Protein AF-A0A6L6EMX9-F1 (afdb_monomer_lite)

Structure (mmCIF, N/CA/C/O backbone):
data_AF-A0A6L6EMX9-F1
#
_entry.id   AF-A0A6L6EMX9-F1
#
loop_
_atom_site.group_PDB
_atom_site.id
_atom_site.type_symbol
_atom_site.label_atom_id
_atom_site.label_alt_id
_atom_site.label_comp_id
_atom_site.label_asym_id
_atom_site.label_entity_id
_atom_site.label_seq_id
_atom_site.pdbx_PDB_ins_code
_atom_site.Cartn_x
_atom_site.Cartn_y
_atom_site.Cartn_z
_atom_site.occupancy
_atom_site.B_iso_or_equiv
_atom_site.auth_seq_id
_atom_site.auth_comp_id
_atom_site.auth_asym_id
_atom_site.auth_atom_id
_atom_site.pdbx_PDB_model_num
ATOM 1 N N . MET A 1 1 ? -29.102 -36.262 6.097 1.00 38.12 1 MET A N 1
ATOM 2 C CA . MET A 1 1 ? -29.493 -35.016 6.788 1.00 38.12 1 MET A CA 1
ATOM 3 C C . MET A 1 1 ? -28.651 -34.923 8.047 1.00 38.12 1 MET A C 1
ATOM 5 O O . MET A 1 1 ? -28.888 -35.673 8.980 1.00 38.12 1 MET A O 1
ATOM 9 N N . SER A 1 2 ? -27.574 -34.136 8.006 1.00 41.91 2 SER A N 1
ATOM 10 C CA . SER A 1 2 ? -26.754 -33.835 9.182 1.00 41.91 2 SER A CA 1
ATOM 11 C C . SER A 1 2 ? -27.195 -32.459 9.655 1.00 41.91 2 SER A C 1
ATOM 13 O O . SER A 1 2 ? -26.778 -31.457 9.081 1.00 41.91 2 SER A O 1
ATOM 15 N N . ASP A 1 3 ? -28.078 -32.435 10.653 1.00 43.09 3 ASP A N 1
ATOM 16 C CA . ASP A 1 3 ? -28.340 -31.252 11.470 1.00 43.09 3 ASP A CA 1
ATOM 17 C C . ASP A 1 3 ? -27.068 -30.960 12.264 1.00 43.09 3 ASP A C 1
ATOM 19 O O . ASP A 1 3 ? -26.852 -31.460 13.369 1.00 43.09 3 ASP A O 1
ATOM 23 N N . ARG A 1 4 ? -26.160 -30.199 11.654 1.00 39.22 4 ARG A N 1
ATOM 24 C CA . ARG A 1 4 ? -25.187 -29.436 12.420 1.00 39.22 4 ARG A CA 1
ATOM 25 C C . ARG A 1 4 ? -25.905 -28.133 12.777 1.00 39.22 4 ARG A C 1
ATOM 27 O O . ARG A 1 4 ? -26.260 -27.411 11.845 1.00 39.22 4 ARG A O 1
ATOM 34 N N . PRO A 1 5 ? -26.170 -27.842 14.064 1.00 39.41 5 PRO A N 1
ATOM 35 C CA . PRO A 1 5 ? -26.738 -26.554 14.439 1.00 39.41 5 PRO A CA 1
ATOM 36 C C . PRO A 1 5 ? -25.858 -25.446 13.854 1.00 39.41 5 PRO A C 1
ATOM 38 O O . PRO A 1 5 ? -24.629 -25.583 13.827 1.00 39.41 5 PRO A O 1
ATOM 41 N N . ALA A 1 6 ? -26.485 -24.384 13.340 1.00 50.16 6 ALA A N 1
ATOM 42 C CA . ALA A 1 6 ? -25.760 -23.180 12.954 1.00 50.16 6 ALA A CA 1
ATOM 43 C C . ALA A 1 6 ? -24.857 -22.787 14.137 1.00 50.16 6 ALA A C 1
ATOM 45 O O . ALA A 1 6 ? -25.339 -22.819 15.273 1.00 50.16 6 ALA A O 1
ATOM 46 N N . PRO A 1 7 ? -23.555 -22.532 13.918 1.00 51.91 7 PRO A N 1
ATOM 47 C CA . PRO A 1 7 ? -22.649 -22.237 15.016 1.00 51.91 7 PRO A CA 1
ATOM 48 C C . PRO A 1 7 ? -23.213 -21.057 15.802 1.00 51.91 7 PRO A C 1
ATOM 50 O O . PRO A 1 7 ? -23.540 -20.028 15.213 1.00 51.91 7 PRO A O 1
ATOM 53 N N . ASP A 1 8 ? -23.358 -21.247 17.111 1.00 55.34 8 ASP A N 1
ATOM 54 C CA . ASP A 1 8 ? -23.740 -20.193 18.041 1.00 55.34 8 ASP A CA 1
ATOM 55 C C . ASP A 1 8 ? -22.762 -19.030 17.834 1.00 55.34 8 ASP A C 1
ATOM 57 O O . ASP A 1 8 ? -21.541 -19.204 17.944 1.00 55.34 8 ASP A O 1
ATOM 61 N N . VAL A 1 9 ? -23.275 -17.890 17.373 1.00 67.69 9 VAL A N 1
ATOM 62 C CA . VAL A 1 9 ? -22.445 -16.781 16.897 1.00 67.69 9 VAL A CA 1
ATOM 63 C C . VAL A 1 9 ? -21.907 -16.056 18.123 1.00 67.69 9 VAL A C 1
ATOM 65 O O . VAL A 1 9 ? -22.509 -15.110 18.620 1.00 67.69 9 VAL A O 1
ATOM 68 N N . ALA A 1 10 ? -20.787 -16.545 18.653 1.00 87.44 10 ALA A N 1
ATOM 69 C CA . ALA A 1 10 ? -20.162 -15.956 19.824 1.00 87.44 10 ALA A CA 1
ATOM 70 C C . ALA A 1 10 ? -19.762 -14.502 19.532 1.00 87.44 10 ALA A C 1
ATOM 72 O O . ALA A 1 10 ? -19.062 -14.218 18.558 1.00 87.44 10 ALA A O 1
ATOM 73 N N . MET A 1 11 ? -20.195 -13.583 20.392 1.00 94.69 11 MET A N 1
ATOM 74 C CA . MET A 1 11 ? -19.745 -12.195 20.370 1.00 94.69 11 MET A CA 1
ATOM 75 C C . MET A 1 11 ? -18.478 -12.060 21.214 1.00 94.69 11 MET A C 1
ATOM 77 O O . MET A 1 11 ? -18.344 -12.691 22.265 1.00 94.69 11 MET A O 1
ATOM 81 N N . ILE A 1 12 ? -17.545 -11.225 20.767 1.00 96.19 12 ILE A N 1
ATOM 82 C CA . ILE A 1 12 ? -16.358 -10.853 21.539 1.00 96.19 12 ILE A CA 1
ATOM 83 C C . ILE A 1 12 ? -16.347 -9.345 21.754 1.00 96.19 12 ILE A C 1
ATOM 85 O O . ILE A 1 12 ? -16.626 -8.565 20.843 1.00 96.19 12 ILE A O 1
ATOM 89 N N . GLN A 1 13 ? -15.990 -8.943 22.968 1.00 97.75 13 GLN A N 1
ATOM 90 C CA . GLN A 1 13 ? -15.908 -7.547 23.374 1.00 97.75 13 GLN A CA 1
ATOM 91 C C . GLN A 1 13 ? -14.454 -7.152 23.614 1.00 97.75 13 GLN A C 1
ATOM 93 O O . GLN A 1 13 ? -13.687 -7.928 24.184 1.00 97.75 13 GLN A O 1
ATOM 98 N N . PHE A 1 14 ? -14.068 -5.955 23.190 1.00 98.25 14 PHE A N 1
ATOM 99 C CA . PHE A 1 14 ? -12.756 -5.351 23.445 1.00 98.25 14 PHE A CA 1
ATOM 100 C C . PHE A 1 14 ? -12.845 -3.832 23.274 1.00 98.25 14 PHE A C 1
ATOM 102 O O . PHE A 1 14 ? -13.902 -3.311 22.924 1.00 98.25 14 PHE A O 1
ATOM 109 N N . VAL A 1 15 ? -11.760 -3.112 23.547 1.00 98.75 15 VAL A N 1
ATOM 110 C CA . VAL A 1 15 ? -11.715 -1.652 23.402 1.00 98.75 15 VAL A CA 1
ATOM 111 C C . VAL A 1 15 ? -10.964 -1.296 22.122 1.00 98.75 15 VAL A C 1
ATOM 113 O O . VAL A 1 15 ? -9.880 -1.825 21.891 1.00 98.75 15 VAL A O 1
ATOM 116 N N . VAL A 1 16 ? -11.517 -0.406 21.300 1.00 98.75 16 VAL A N 1
ATOM 117 C CA . VAL A 1 16 ? -10.843 0.189 20.136 1.00 98.75 16 VAL A CA 1
ATOM 118 C C . VAL A 1 16 ? -10.838 1.694 20.305 1.00 98.75 16 VAL A C 1
ATOM 120 O O . VAL A 1 16 ? -11.898 2.293 20.444 1.00 98.75 16 VAL A O 1
ATOM 123 N N . ASP A 1 17 ? -9.651 2.296 20.318 1.00 98.38 17 ASP A N 1
ATOM 124 C CA . ASP A 1 17 ? -9.475 3.753 20.371 1.00 98.38 17 ASP A CA 1
ATOM 125 C C . ASP A 1 17 ? -10.260 4.400 21.534 1.00 98.38 17 ASP A C 1
ATOM 127 O O . ASP A 1 17 ? -10.867 5.461 21.415 1.00 98.38 17 ASP A O 1
ATOM 131 N N . GLY A 1 18 ? -10.271 3.711 22.683 1.00 97.69 18 GLY A N 1
ATOM 132 C CA . GLY A 1 18 ? -10.966 4.130 23.906 1.00 97.69 18 GLY A CA 1
ATOM 133 C C . GLY A 1 18 ? -12.458 3.783 23.965 1.00 97.69 18 GLY A C 1
ATOM 134 O O . GLY A 1 18 ? -13.080 3.990 25.005 1.00 97.69 18 GLY A O 1
ATOM 135 N N . GLN A 1 19 ? -13.038 3.222 22.902 1.00 98.19 19 GLN A N 1
ATOM 136 C CA . GLN A 1 19 ? -14.448 2.836 22.847 1.00 98.19 19 GLN A CA 1
ATOM 137 C C . GLN A 1 19 ? -14.626 1.328 23.028 1.00 98.19 19 GLN A C 1
ATOM 139 O O . GLN A 1 19 ? -13.980 0.527 22.354 1.00 98.19 19 GLN A O 1
ATOM 144 N N . GLN A 1 20 ? -15.526 0.930 23.928 1.00 98.19 20 GLN A N 1
ATOM 145 C CA . GLN A 1 20 ? -15.940 -0.465 24.057 1.00 98.19 20 GLN A CA 1
ATOM 146 C C . GLN A 1 20 ? -16.728 -0.868 22.806 1.00 98.19 20 GLN A C 1
ATOM 148 O O . GLN A 1 20 ? -17.723 -0.232 22.465 1.00 98.19 20 GLN A O 1
ATOM 153 N N . VAL A 1 21 ? -16.295 -1.936 22.146 1.00 98.06 21 VAL A N 1
ATOM 154 C CA . VAL A 1 21 ? -16.939 -2.479 20.948 1.00 98.06 21 VAL A CA 1
ATOM 155 C C . VAL A 1 21 ? -17.277 -3.949 21.142 1.00 98.06 21 VAL A C 1
ATOM 157 O O . VAL A 1 21 ? -16.692 -4.641 21.983 1.00 98.06 21 VAL A O 1
ATOM 160 N N . GLU A 1 22 ? -18.213 -4.425 20.332 1.00 97.19 22 GLU A N 1
ATOM 161 C CA . GLU A 1 22 ? -18.611 -5.822 20.258 1.00 97.19 22 GLU A CA 1
ATOM 162 C C . GLU A 1 22 ? -18.644 -6.253 18.789 1.00 97.19 22 GLU A C 1
ATOM 164 O O . GLU A 1 22 ? -19.147 -5.526 17.932 1.00 97.19 22 GLU A O 1
ATOM 169 N N . VAL A 1 23 ? -18.065 -7.414 18.486 1.00 95.56 23 VAL A N 1
ATOM 170 C CA . VAL A 1 23 ? -18.005 -7.967 17.126 1.00 95.56 23 VAL A CA 1
ATOM 171 C C . VAL A 1 23 ? -18.293 -9.461 17.143 1.00 95.56 23 VAL A C 1
ATOM 173 O O . VAL A 1 23 ? -18.079 -10.145 18.145 1.00 95.56 23 VAL A O 1
ATOM 176 N N . VAL A 1 24 ? -18.723 -9.981 16.002 1.00 94.06 24 VAL A N 1
ATOM 177 C CA . VAL A 1 24 ? -18.941 -11.410 15.787 1.00 94.06 24 VAL A CA 1
ATOM 178 C C . VAL A 1 24 ? -17.597 -12.146 15.702 1.00 94.06 24 VAL A C 1
ATOM 180 O O . VAL A 1 24 ? -16.743 -11.785 14.882 1.00 94.06 24 VAL A O 1
ATOM 183 N N . ASP A 1 25 ? -17.424 -13.222 16.480 1.00 91.81 25 ASP A N 1
ATOM 184 C CA . ASP A 1 25 ? -16.329 -14.191 16.322 1.00 91.81 25 ASP A CA 1
ATOM 185 C C . ASP A 1 25 ? -16.628 -15.169 15.178 1.00 91.81 25 ASP A C 1
ATOM 187 O O . ASP A 1 25 ? -16.962 -16.338 15.356 1.00 91.81 25 ASP A O 1
ATOM 191 N N . ASN A 1 26 ? -16.453 -14.681 13.956 1.00 87.06 26 ASN A N 1
ATOM 192 C CA . ASN A 1 26 ? -16.479 -15.478 12.726 1.00 87.06 26 ASN A CA 1
ATOM 193 C C . ASN A 1 26 ? -15.129 -16.163 12.430 1.00 87.06 26 ASN A C 1
ATOM 195 O O . ASN A 1 26 ? -14.886 -16.624 11.315 1.00 87.06 26 ASN A O 1
ATOM 199 N N . GLY A 1 27 ? -14.213 -16.208 13.407 1.00 85.81 27 GLY A N 1
ATOM 200 C CA . GLY A 1 27 ? -12.870 -16.755 13.239 1.00 85.81 27 GLY A CA 1
ATOM 201 C C . GLY A 1 27 ? -11.926 -15.911 12.378 1.00 85.81 27 GLY A C 1
ATOM 202 O O . GLY A 1 27 ? -10.802 -16.352 12.125 1.00 85.81 27 GLY A O 1
ATOM 203 N N . PHE A 1 28 ? -12.332 -14.710 11.950 1.00 87.81 28 PHE A N 1
ATOM 204 C CA . PHE A 1 28 ? -11.471 -13.818 11.180 1.00 87.81 28 PHE A CA 1
ATOM 205 C C . PHE A 1 28 ? -10.407 -13.119 12.045 1.00 87.81 28 PHE A C 1
ATOM 207 O O . PHE A 1 28 ? -10.336 -13.238 13.274 1.00 87.81 28 PHE A O 1
ATOM 214 N N . SER A 1 29 ? -9.509 -12.405 11.368 1.00 95.31 29 SER A N 1
ATOM 215 C CA . SER A 1 29 ? -8.435 -11.654 12.007 1.00 95.31 29 SER A CA 1
ATOM 216 C C . SER A 1 29 ? -8.922 -10.339 12.619 1.00 95.31 29 SER A C 1
ATOM 218 O O . SER A 1 29 ? -9.977 -9.815 12.265 1.00 95.31 29 SER A O 1
ATOM 220 N N . LEU A 1 30 ? -8.109 -9.760 13.500 1.00 97.88 30 LEU A N 1
ATOM 221 C CA . LEU A 1 30 ? -8.319 -8.437 14.075 1.00 97.88 30 LEU A CA 1
ATOM 222 C C . LEU A 1 30 ? -8.473 -7.378 12.979 1.00 97.88 30 LEU A C 1
ATOM 224 O O . LEU A 1 30 ? -9.336 -6.517 13.084 1.00 97.88 30 LEU A O 1
ATOM 228 N N . LEU A 1 31 ? -7.704 -7.469 11.887 1.00 97.62 31 LEU A N 1
ATOM 229 C CA . LEU A 1 31 ? -7.866 -6.546 10.759 1.00 97.62 31 LEU A CA 1
ATOM 230 C C . LEU A 1 31 ? -9.267 -6.635 10.137 1.00 97.62 31 LEU A C 1
ATOM 232 O O . LEU A 1 31 ? -9.834 -5.613 9.762 1.00 97.62 31 LEU A O 1
ATOM 236 N N . ALA A 1 32 ? -9.810 -7.846 10.006 1.00 95.00 32 ALA A N 1
ATOM 237 C CA . ALA A 1 32 ? -11.152 -8.043 9.477 1.00 95.00 32 ALA A CA 1
ATOM 238 C C . ALA A 1 32 ? -12.219 -7.502 10.436 1.00 95.00 32 ALA A C 1
ATOM 240 O O . ALA A 1 32 ? -13.137 -6.831 9.978 1.00 95.00 32 ALA A O 1
ATOM 241 N N . ALA A 1 33 ? -12.076 -7.726 11.746 1.00 96.38 33 ALA A N 1
ATOM 242 C CA . ALA A 1 33 ? -12.964 -7.127 12.743 1.00 96.38 33 ALA A CA 1
ATOM 243 C C . ALA A 1 33 ? -12.943 -5.588 12.660 1.00 96.38 33 ALA A C 1
ATOM 245 O O . ALA A 1 33 ? -13.992 -4.972 12.496 1.00 96.38 33 ALA A O 1
ATOM 246 N N . LEU A 1 34 ? -11.750 -4.981 12.656 1.00 97.31 34 LEU A N 1
ATOM 247 C CA . LEU A 1 34 ? -11.571 -3.529 12.564 1.00 97.31 34 LEU A CA 1
ATOM 248 C C . LEU A 1 34 ? -12.175 -2.949 11.278 1.00 97.31 34 LEU A C 1
ATOM 250 O O . LEU A 1 34 ? -13.012 -2.056 11.343 1.00 97.31 34 LEU A O 1
ATOM 254 N N . ARG A 1 35 ? -11.804 -3.467 10.101 1.00 95.31 35 ARG A N 1
ATOM 255 C CA . ARG A 1 35 ? -12.227 -2.873 8.820 1.00 95.31 35 ARG A CA 1
ATOM 256 C C . ARG A 1 35 ? -13.651 -3.243 8.417 1.00 95.31 35 ARG A C 1
ATOM 258 O O . ARG A 1 35 ? -14.374 -2.380 7.933 1.00 95.31 35 ARG A O 1
ATOM 265 N N . ALA A 1 36 ? -14.036 -4.514 8.547 1.00 91.75 36 ALA A N 1
ATOM 266 C CA . ALA A 1 36 ? -15.294 -5.016 7.991 1.00 91.75 36 ALA A CA 1
ATOM 267 C C . ALA A 1 36 ? -16.476 -4.896 8.961 1.00 91.75 36 ALA A C 1
ATOM 269 O O . ALA A 1 36 ? -17.585 -4.656 8.501 1.00 91.75 36 ALA A O 1
ATOM 270 N N . GLN A 1 37 ? -16.253 -5.053 10.273 1.00 93.94 37 GLN A N 1
ATOM 271 C CA . GLN A 1 37 ? -17.333 -4.963 11.267 1.00 93.94 37 GLN A CA 1
ATOM 272 C C . GLN A 1 37 ? -17.415 -3.572 11.908 1.00 93.94 37 GLN A C 1
ATOM 274 O O . GLN A 1 37 ? -18.512 -3.081 12.142 1.00 93.94 37 GLN A O 1
ATOM 279 N N . LEU A 1 38 ? -16.269 -2.923 12.151 1.00 95.19 38 LEU A N 1
ATOM 280 C CA . LEU A 1 38 ? -16.206 -1.630 12.850 1.00 95.19 38 LEU A CA 1
ATOM 281 C C . LEU A 1 38 ? -15.946 -0.428 11.928 1.00 95.19 38 LEU A C 1
ATOM 283 O O . LEU A 1 38 ? -16.035 0.711 12.371 1.00 95.19 38 LEU A O 1
ATOM 287 N N . GLY A 1 39 ? -15.606 -0.650 10.653 1.00 93.75 39 GLY A N 1
ATOM 288 C CA . GLY A 1 39 ? -15.325 0.430 9.699 1.00 93.75 39 GLY A CA 1
ATOM 289 C C . GLY A 1 39 ? -14.018 1.200 9.946 1.00 93.75 39 GLY A C 1
ATOM 290 O O . GLY A 1 39 ? -13.784 2.217 9.297 1.00 93.75 39 GLY A O 1
ATOM 291 N N . VAL A 1 40 ? -13.142 0.719 10.832 1.00 95.75 40 VAL A N 1
ATOM 292 C CA . VAL A 1 40 ? -11.854 1.345 11.164 1.00 95.75 40 VAL A CA 1
ATOM 293 C C . VAL A 1 40 ? -10.834 1.062 10.058 1.00 95.75 40 VAL A C 1
ATOM 295 O O . VAL A 1 40 ? -10.380 -0.071 9.877 1.00 95.75 40 VAL A O 1
ATOM 298 N N . ARG A 1 41 ? -10.488 2.100 9.285 1.00 94.69 41 ARG A N 1
ATOM 299 C CA . ARG A 1 41 ? -9.738 1.992 8.017 1.00 94.69 41 ARG A CA 1
ATOM 300 C C . ARG A 1 41 ? -8.267 2.399 8.094 1.00 94.69 41 ARG A C 1
ATOM 302 O O . ARG A 1 41 ? -7.542 2.174 7.122 1.00 94.69 41 ARG A O 1
ATOM 309 N N . SER A 1 42 ? -7.791 2.977 9.196 1.00 95.75 42 SER A N 1
ATOM 310 C CA . SER A 1 42 ? -6.378 3.357 9.304 1.00 95.75 42 SER A CA 1
ATOM 311 C C . SER A 1 42 ? -5.400 2.173 9.237 1.00 95.75 42 SER A C 1
ATOM 313 O O . SER A 1 42 ? -4.380 2.321 8.557 1.00 95.75 42 SER A O 1
ATOM 315 N N . PRO A 1 43 ? -5.685 0.967 9.782 1.00 97.56 43 PRO A N 1
ATOM 316 C CA . PRO A 1 43 ? -4.843 -0.199 9.540 1.00 97.56 43 PRO A CA 1
ATOM 317 C C . PRO A 1 43 ? -5.050 -0.685 8.101 1.00 97.56 43 PRO A C 1
ATOM 319 O O . PRO A 1 43 ? -6.155 -1.077 7.712 1.00 97.56 43 PRO A O 1
ATOM 322 N N . LYS A 1 44 ? -3.988 -0.676 7.290 1.00 97.00 44 LYS A N 1
ATOM 323 C CA . LYS A 1 44 ? -4.100 -0.914 5.844 1.00 97.00 44 LYS A CA 1
ATOM 324 C C . LYS A 1 44 ? -3.933 -2.383 5.459 1.00 97.00 44 LYS A C 1
ATOM 326 O O . LYS A 1 44 ? -3.064 -3.092 5.968 1.00 97.00 44 LYS A O 1
ATOM 331 N N . ALA A 1 45 ? -4.747 -2.850 4.513 1.00 94.69 45 ALA A N 1
ATOM 332 C CA . ALA A 1 45 ? -4.856 -4.260 4.132 1.00 94.69 45 ALA A CA 1
ATOM 333 C C . ALA A 1 45 ? -3.863 -4.722 3.040 1.00 94.69 45 ALA A C 1
ATOM 335 O O . ALA A 1 45 ? -4.236 -5.516 2.190 1.00 94.69 45 ALA A O 1
ATOM 336 N N . GLY A 1 46 ? -2.591 -4.305 3.085 1.00 94.31 46 GLY A N 1
ATOM 337 C CA . GLY A 1 46 ? -1.614 -4.540 2.003 1.00 94.31 46 GLY A CA 1
ATOM 338 C C . GLY A 1 46 ? -1.375 -6.005 1.605 1.00 94.31 46 GLY A C 1
ATOM 339 O O . GLY A 1 46 ? -1.899 -6.497 0.614 1.00 94.31 46 GLY A O 1
ATOM 340 N N . CYS A 1 47 ? -0.561 -6.748 2.359 1.00 93.19 47 CYS A N 1
ATOM 341 C CA . CYS A 1 47 ? -0.325 -8.177 2.086 1.00 93.19 47 CYS A CA 1
ATOM 342 C C . CYS A 1 47 ? -1.415 -9.097 2.670 1.00 93.19 47 CYS A C 1
ATOM 344 O O . CYS A 1 47 ? -1.188 -10.297 2.789 1.00 93.19 47 CYS A O 1
ATOM 346 N N . ASN A 1 48 ? -2.533 -8.550 3.152 1.00 92.00 48 ASN A N 1
ATOM 347 C CA . ASN A 1 48 ? -3.530 -9.264 3.953 1.00 92.00 48 ASN A CA 1
ATOM 348 C C . ASN A 1 48 ? -3.917 -10.620 3.315 1.00 92.00 48 ASN A C 1
ATOM 350 O O . ASN A 1 48 ? -4.259 -10.634 2.129 1.00 92.00 48 ASN A O 1
ATOM 354 N N . PRO A 1 49 ? -3.936 -11.748 4.057 1.00 91.38 49 PRO A N 1
ATOM 355 C CA . PRO A 1 49 ? -3.583 -11.971 5.469 1.00 91.38 49 PRO A CA 1
ATOM 356 C C . PRO A 1 49 ? -2.169 -12.555 5.712 1.00 91.38 49 PRO A C 1
ATOM 358 O O . PRO A 1 49 ? -1.985 -13.313 6.655 1.00 91.38 49 PRO A O 1
ATOM 361 N N . GLN A 1 50 ? -1.142 -12.207 4.921 1.00 90.56 50 GLN A N 1
ATOM 362 C CA . GLN A 1 50 ? 0.188 -12.857 5.021 1.00 90.56 50 GLN A CA 1
ATOM 363 C C . GLN A 1 50 ? 1.015 -12.423 6.237 1.00 90.56 50 GLN A C 1
ATOM 365 O O . GLN A 1 50 ? 1.974 -13.094 6.608 1.00 90.56 50 GLN A O 1
ATOM 370 N N . GLY A 1 51 ? 0.709 -11.260 6.816 1.00 93.44 51 GLY A N 1
ATOM 371 C CA . GLY A 1 51 ? 1.457 -10.697 7.942 1.00 93.44 51 GLY A CA 1
ATOM 372 C C . GLY A 1 51 ? 2.882 -10.216 7.634 1.00 93.44 51 GLY A C 1
ATOM 373 O O . GLY A 1 51 ? 3.655 -10.029 8.565 1.00 93.44 51 GLY A O 1
ATOM 374 N N . GLN A 1 52 ? 3.234 -10.002 6.362 1.00 92.38 52 GLN A N 1
ATOM 375 C CA . GLN A 1 52 ? 4.605 -9.690 5.933 1.00 92.38 52 GLN A CA 1
ATOM 376 C C . GLN A 1 52 ? 4.914 -8.192 5.795 1.00 92.38 52 GLN A C 1
ATOM 378 O O . GLN A 1 52 ? 6.034 -7.777 6.058 1.00 92.38 52 GLN A O 1
ATOM 383 N N . CYS A 1 53 ? 3.949 -7.365 5.376 1.00 95.75 53 CYS A N 1
ATOM 384 C CA . CYS A 1 53 ? 4.223 -5.953 5.063 1.00 95.75 53 CYS A CA 1
ATOM 385 C C . CYS A 1 53 ? 4.154 -4.996 6.261 1.00 95.75 53 CYS A C 1
ATOM 387 O O . CYS A 1 53 ? 4.612 -3.862 6.165 1.00 95.75 53 CYS A O 1
ATOM 389 N N . GLY A 1 54 ? 3.510 -5.404 7.357 1.00 97.44 54 GLY A N 1
ATOM 390 C CA . GLY A 1 54 ? 3.301 -4.561 8.536 1.00 97.44 54 GLY A CA 1
ATOM 391 C C . GLY A 1 54 ? 2.266 -3.431 8.393 1.00 97.44 54 GLY A C 1
ATOM 392 O O . GLY A 1 54 ? 1.904 -2.839 9.404 1.00 97.44 54 GLY A O 1
ATOM 393 N N . CYS A 1 55 ? 1.704 -3.149 7.211 1.00 97.88 55 CYS A N 1
ATOM 394 C CA . CYS A 1 55 ? 0.805 -1.996 6.995 1.00 97.88 55 CYS A CA 1
ATOM 395 C C . CYS A 1 55 ? -0.462 -1.981 7.881 1.00 97.88 55 CYS A C 1
ATOM 397 O O . CYS A 1 55 ? -1.024 -0.923 8.143 1.00 97.88 55 CYS A O 1
ATOM 399 N N . CYS A 1 56 ? -0.895 -3.140 8.382 1.00 98.19 56 CYS A N 1
ATOM 400 C CA . CYS A 1 56 ? -2.022 -3.279 9.306 1.00 98.19 56 CYS A CA 1
ATOM 401 C C . CYS A 1 56 ? -1.603 -3.284 10.787 1.00 98.19 56 CYS A C 1
ATOM 403 O O . CYS A 1 56 ? -2.269 -3.922 11.606 1.00 98.19 56 CYS A O 1
ATOM 405 N N . THR A 1 57 ? -0.442 -2.723 11.124 1.00 98.62 57 THR A N 1
ATOM 406 C CA . THR A 1 57 ? 0.031 -2.704 12.512 1.00 98.62 57 THR A CA 1
ATOM 407 C C . THR A 1 57 ? -0.840 -1.774 13.351 1.00 98.62 57 THR A C 1
ATOM 409 O O . THR A 1 57 ? -1.124 -0.656 12.939 1.00 98.62 57 THR A O 1
ATOM 412 N N . VAL A 1 58 ? -1.246 -2.262 14.519 1.00 98.75 58 VAL A N 1
ATOM 413 C CA . VAL A 1 58 ? -1.956 -1.529 15.579 1.00 98.75 58 VAL A CA 1
ATOM 414 C C . VAL A 1 58 ? -1.238 -1.772 16.905 1.00 98.75 58 VAL A C 1
ATOM 416 O O . VAL A 1 58 ? -0.388 -2.662 16.984 1.00 98.75 58 VAL A O 1
ATOM 419 N N . LEU A 1 59 ? -1.575 -1.035 17.955 1.00 98.81 59 LEU A N 1
ATOM 420 C CA . LEU A 1 59 ? -1.129 -1.326 19.315 1.00 98.81 59 LEU A CA 1
ATOM 421 C C . LEU A 1 59 ? -2.156 -2.225 20.011 1.00 98.81 59 LEU A C 1
ATOM 423 O O . LEU A 1 59 ? -3.345 -1.933 19.991 1.00 98.81 59 LEU A O 1
ATOM 427 N N . VAL A 1 60 ? -1.702 -3.312 20.631 1.00 98.69 60 VAL A N 1
ATOM 428 C CA . VAL A 1 60 ? -2.510 -4.172 21.506 1.00 98.69 60 VAL A CA 1
ATOM 429 C C . VAL A 1 60 ? -1.910 -4.084 22.899 1.00 98.69 60 VAL A C 1
ATOM 431 O O . VAL A 1 60 ? -0.774 -4.520 23.097 1.00 98.69 60 VAL A O 1
ATOM 434 N N . ASP A 1 61 ? -2.649 -3.490 23.832 1.00 98.25 61 ASP A N 1
ATOM 435 C CA . ASP A 1 61 ? -2.172 -3.094 25.163 1.00 98.25 61 ASP A CA 1
ATOM 436 C C . ASP A 1 61 ? -0.841 -2.317 25.088 1.00 98.25 61 ASP A C 1
ATOM 438 O O . ASP A 1 61 ? 0.139 -2.639 25.758 1.00 98.25 61 ASP A O 1
ATOM 442 N N . GLY A 1 62 ? -0.773 -1.341 24.176 1.00 97.31 62 GLY A N 1
ATOM 443 C CA . GLY A 1 62 ? 0.413 -0.503 23.952 1.00 97.31 62 GLY A CA 1
ATOM 444 C C . GLY A 1 62 ? 1.552 -1.158 23.155 1.00 97.31 62 GLY A C 1
ATOM 445 O O . GLY A 1 62 ? 2.529 -0.488 22.832 1.00 97.31 62 GLY A O 1
ATOM 446 N N . ALA A 1 63 ? 1.455 -2.442 22.786 1.00 97.50 63 ALA A N 1
ATOM 447 C CA . ALA A 1 63 ? 2.497 -3.135 22.023 1.00 97.50 63 ALA A CA 1
ATOM 448 C C . ALA A 1 63 ? 2.128 -3.295 20.532 1.00 97.50 63 ALA A C 1
ATOM 450 O O . ALA A 1 63 ? 1.047 -3.809 20.238 1.00 97.50 63 ALA A O 1
ATOM 451 N N . PRO A 1 64 ? 3.023 -2.974 19.574 1.00 97.88 64 PRO A N 1
ATOM 452 C CA . PRO A 1 64 ? 2.746 -3.144 18.147 1.00 97.88 64 PRO A CA 1
ATOM 453 C C . PRO A 1 64 ? 2.441 -4.599 17.762 1.00 97.88 64 PRO A C 1
ATOM 455 O O . PRO A 1 64 ? 3.195 -5.520 18.094 1.00 97.88 64 PRO A O 1
ATOM 458 N N . ARG A 1 65 ? 1.351 -4.818 17.021 1.00 98.12 65 ARG A N 1
ATOM 459 C CA . ARG A 1 65 ? 0.917 -6.125 16.507 1.00 98.12 65 ARG A CA 1
ATOM 460 C C . ARG A 1 65 ? 0.357 -6.024 15.095 1.00 98.12 65 ARG A C 1
ATOM 462 O O . ARG A 1 65 ? -0.409 -5.126 14.766 1.00 98.12 65 ARG A O 1
ATOM 469 N N . VAL A 1 66 ? 0.694 -7.014 14.272 1.00 97.94 66 VAL A N 1
ATOM 470 C CA . VAL A 1 66 ? 0.191 -7.146 12.900 1.00 97.94 66 VAL A CA 1
ATOM 471 C C . VAL A 1 66 ? -1.233 -7.710 12.936 1.00 97.94 66 VAL A C 1
ATOM 473 O O . VAL A 1 66 ? -1.444 -8.895 13.209 1.00 97.94 66 VAL A O 1
ATOM 476 N N . ALA A 1 67 ? -2.227 -6.863 12.657 1.00 98.19 67 ALA A N 1
ATOM 477 C CA . ALA A 1 67 ? -3.638 -7.210 12.833 1.00 98.19 67 ALA A CA 1
ATOM 478 C C . ALA A 1 67 ? -4.143 -8.320 11.891 1.00 98.19 67 ALA A C 1
ATOM 480 O O . ALA A 1 67 ? -5.011 -9.096 12.279 1.00 98.19 67 ALA A O 1
ATOM 481 N N . CYS A 1 68 ? -3.612 -8.441 10.666 1.00 95.69 68 CYS A N 1
ATOM 482 C CA . CYS A 1 68 ? -4.150 -9.382 9.670 1.00 95.69 68 CYS A CA 1
ATOM 483 C C . CYS A 1 68 ? -3.897 -10.867 9.974 1.00 95.69 68 CYS A C 1
ATOM 485 O O . CYS A 1 68 ? -4.632 -11.707 9.464 1.00 95.69 68 CYS A O 1
ATOM 487 N N . VAL A 1 69 ? -2.918 -11.172 10.832 1.00 94.50 69 VAL A N 1
ATOM 488 C CA . VAL A 1 69 ? -2.590 -12.535 11.299 1.00 94.50 69 VAL A CA 1
ATOM 489 C C . VAL A 1 69 ? -2.938 -12.761 12.771 1.00 94.50 69 VAL A C 1
ATOM 491 O O . VAL A 1 69 ? -2.725 -13.846 13.304 1.00 94.50 69 VAL A O 1
ATOM 494 N N . THR A 1 70 ? -3.471 -11.743 13.449 1.00 96.94 70 THR A N 1
ATOM 495 C CA . THR A 1 70 ? -3.914 -11.849 14.841 1.00 96.94 70 THR A CA 1
ATOM 496 C C . THR A 1 70 ? -5.380 -12.286 14.842 1.00 96.94 70 THR A C 1
ATOM 498 O O . THR A 1 70 ? -6.197 -11.530 14.331 1.00 96.94 70 THR A O 1
ATOM 501 N N . PRO A 1 71 ? -5.764 -13.462 15.375 1.00 95.81 71 PRO A N 1
ATOM 502 C CA . PRO A 1 71 ? -7.175 -13.853 15.461 1.00 95.81 71 PRO A CA 1
ATOM 503 C C . PRO A 1 71 ? -7.964 -12.890 16.356 1.00 95.81 71 PRO A C 1
ATOM 505 O O . PRO A 1 71 ? -7.506 -12.605 17.464 1.00 95.81 71 PRO A O 1
ATOM 508 N N . ALA A 1 72 ? -9.147 -12.436 15.926 1.00 95.56 72 ALA A N 1
ATOM 509 C CA . ALA A 1 72 ? -9.937 -11.459 16.684 1.00 95.56 72 ALA A CA 1
ATOM 510 C C . ALA A 1 72 ? -10.279 -11.964 18.099 1.00 95.56 72 ALA A C 1
ATOM 512 O O . ALA A 1 72 ? -10.085 -11.255 19.081 1.00 95.56 72 ALA A O 1
ATOM 513 N N . ARG A 1 73 ? -10.632 -13.248 18.239 1.00 95.75 73 ARG A N 1
ATOM 514 C CA . ARG A 1 73 ? -10.895 -13.881 19.543 1.00 95.75 73 ARG A CA 1
ATOM 515 C C . ARG A 1 73 ? -9.755 -13.757 20.566 1.00 95.75 73 ARG A C 1
ATOM 517 O O . ARG A 1 73 ? -9.997 -13.800 21.764 1.00 95.75 73 ARG A O 1
ATOM 524 N N . ARG A 1 74 ? -8.497 -13.603 20.119 1.00 96.19 74 ARG A N 1
ATOM 525 C CA . ARG A 1 74 ? -7.331 -13.458 21.017 1.00 96.19 74 ARG A CA 1
ATOM 526 C C . ARG A 1 74 ? -7.185 -12.055 21.604 1.00 96.19 74 ARG A C 1
ATOM 528 O O . ARG A 1 74 ? -6.288 -11.845 22.421 1.00 96.19 74 ARG A O 1
ATOM 535 N N . VAL A 1 75 ? -8.012 -11.106 21.170 1.00 97.19 75 VAL A N 1
ATOM 536 C CA . VAL A 1 75 ? -8.034 -9.751 21.723 1.00 97.19 75 VAL A CA 1
ATOM 537 C C . VAL A 1 75 ? -9.264 -9.449 22.571 1.00 97.19 75 VAL A C 1
ATOM 539 O O . VAL A 1 75 ? -9.421 -8.312 22.999 1.00 97.19 75 VAL A O 1
ATOM 542 N N . ALA A 1 76 ? -10.099 -10.449 22.862 1.00 97.12 76 ALA A N 1
ATOM 543 C CA . ALA A 1 76 ? -11.216 -10.285 23.784 1.00 97.12 76 ALA A CA 1
ATOM 544 C C . ALA A 1 76 ? -10.737 -9.707 25.132 1.00 97.12 76 ALA A C 1
ATOM 546 O O . ALA A 1 76 ? -9.758 -10.184 25.708 1.00 97.12 76 ALA A O 1
ATOM 547 N N . GLY A 1 77 ? -11.408 -8.654 25.599 1.00 97.81 77 GLY A N 1
ATOM 548 C CA . GLY A 1 77 ? -11.103 -7.921 26.829 1.00 97.81 77 GLY A CA 1
ATOM 549 C C . GLY A 1 77 ? -9.856 -7.027 26.782 1.00 97.81 77 GLY A C 1
ATOM 550 O O . GLY A 1 77 ? -9.500 -6.458 27.809 1.00 97.81 77 GLY A O 1
ATOM 551 N N . ARG A 1 78 ? -9.174 -6.906 25.636 1.00 98.62 78 ARG A N 1
ATOM 552 C CA . ARG A 1 78 ? -7.927 -6.128 25.499 1.00 98.62 78 ARG A CA 1
ATOM 553 C C . ARG A 1 78 ? -8.178 -4.734 24.931 1.00 98.62 78 ARG A C 1
ATOM 555 O O . ARG A 1 78 ? -9.248 -4.462 24.386 1.00 98.62 78 ARG A O 1
ATOM 562 N N . SER A 1 79 ? -7.173 -3.867 25.028 1.00 98.62 79 SER A N 1
ATOM 563 C CA . SER A 1 79 ? -7.202 -2.541 24.411 1.00 98.62 79 SER A CA 1
ATOM 564 C C . SER A 1 79 ? -6.468 -2.542 23.076 1.00 98.62 79 SER A C 1
ATOM 566 O O . SER A 1 79 ? -5.328 -3.005 22.978 1.00 98.62 79 SER A O 1
ATOM 568 N N . ILE A 1 80 ? -7.124 -2.019 22.046 1.00 98.88 80 ILE A N 1
ATOM 569 C CA . ILE A 1 80 ? -6.588 -1.828 20.705 1.00 98.88 80 ILE A CA 1
ATOM 570 C C . ILE A 1 80 ? -6.516 -0.331 20.434 1.00 98.88 80 ILE A C 1
ATOM 572 O O . ILE A 1 80 ? -7.524 0.366 20.523 1.00 98.88 80 ILE A O 1
ATOM 576 N N . THR A 1 81 ? -5.336 0.154 20.066 1.00 98.81 81 THR A N 1
ATOM 577 C CA . THR A 1 81 ? -5.138 1.543 19.642 1.00 98.81 81 THR A CA 1
ATOM 578 C C . THR A 1 81 ? -4.608 1.551 18.217 1.00 98.81 81 THR A C 1
ATOM 580 O O . THR A 1 81 ? -3.550 0.986 17.922 1.00 98.81 81 THR A O 1
ATOM 583 N N . THR A 1 82 ? -5.371 2.141 17.309 1.00 98.69 82 THR A N 1
ATOM 584 C CA . THR A 1 82 ? -4.948 2.441 15.942 1.00 98.69 82 THR A CA 1
ATOM 585 C C . THR A 1 82 ? -4.227 3.788 15.904 1.00 98.69 82 THR A C 1
ATOM 587 O O . THR A 1 82 ? -4.068 4.443 16.932 1.00 98.69 82 THR A O 1
ATOM 590 N N . VAL A 1 83 ? -3.767 4.227 14.728 1.00 98.25 83 VAL A N 1
ATOM 591 C CA . VAL A 1 83 ? -3.195 5.580 14.606 1.00 98.25 83 VAL A CA 1
ATOM 592 C C . VAL A 1 83 ? -4.241 6.662 14.921 1.00 98.25 83 VAL A C 1
ATOM 594 O O . VAL A 1 83 ? -3.883 7.736 15.399 1.00 98.25 83 VAL A O 1
ATOM 597 N N . ASP A 1 84 ? -5.526 6.369 14.687 1.00 97.75 84 ASP A N 1
ATOM 598 C CA . ASP A 1 84 ? -6.625 7.311 14.902 1.00 97.75 84 ASP A CA 1
ATOM 599 C C . ASP A 1 84 ? -6.856 7.553 16.401 1.00 97.75 84 ASP A C 1
ATOM 601 O O . ASP A 1 84 ? -7.153 8.680 16.797 1.00 97.75 84 ASP A O 1
ATOM 605 N N . GLY A 1 85 ? -6.661 6.519 17.230 1.00 97.88 85 GLY A N 1
ATOM 606 C CA . GLY A 1 85 ? -6.826 6.567 18.686 1.00 97.88 85 GLY A CA 1
ATOM 607 C C . GLY A 1 85 ? -5.591 6.984 19.480 1.00 97.88 85 GLY A C 1
ATOM 608 O O . GLY A 1 85 ? -5.621 6.919 20.710 1.00 97.88 85 GLY A O 1
ATOM 609 N N . LEU A 1 86 ? -4.500 7.384 18.819 1.00 98.19 86 LEU A N 1
ATOM 610 C CA . LEU A 1 86 ? -3.371 7.997 19.518 1.00 98.19 86 LEU A CA 1
ATOM 611 C C . LEU A 1 86 ? -3.798 9.322 20.171 1.00 98.19 86 LEU A C 1
ATOM 613 O O . LEU A 1 86 ? -4.661 10.016 19.624 1.00 98.19 86 LEU A O 1
ATOM 617 N N . PRO A 1 87 ? -3.182 9.720 21.304 1.00 97.12 87 PRO A N 1
ATOM 618 C CA . PRO A 1 87 ? -3.394 11.050 21.864 1.00 97.12 87 PRO A CA 1
ATOM 619 C C . PRO A 1 87 ? -3.165 12.130 20.802 1.00 97.12 87 PRO A C 1
ATOM 621 O O . PRO A 1 87 ? -2.194 12.052 20.051 1.00 97.12 87 PRO A O 1
ATOM 624 N N . GLU A 1 88 ? -4.023 13.154 20.758 1.00 95.88 88 GLU A N 1
ATOM 625 C CA . GLU A 1 88 ? -3.991 14.192 19.711 1.00 95.88 88 GLU A CA 1
ATOM 626 C C . GLU A 1 88 ? -2.594 14.790 19.514 1.00 95.88 88 GLU A C 1
ATOM 628 O O . GLU A 1 88 ? -2.110 14.896 18.392 1.00 95.88 88 GLU A O 1
ATOM 633 N N . ALA A 1 89 ? -1.918 15.121 20.617 1.00 94.31 89 ALA A N 1
ATOM 634 C CA . ALA A 1 89 ? -0.581 15.701 20.586 1.00 94.31 89 ALA A CA 1
ATOM 635 C C . ALA A 1 89 ? 0.454 14.768 19.934 1.00 94.31 89 ALA A C 1
ATOM 637 O O . ALA A 1 89 ? 1.319 15.232 19.196 1.00 94.31 89 ALA A O 1
ATOM 638 N N . ASP A 1 90 ? 0.359 13.459 20.175 1.00 95.56 90 ASP A N 1
ATOM 639 C CA . ASP A 1 90 ? 1.261 12.471 19.581 1.00 95.56 90 ASP A CA 1
ATOM 640 C C . ASP A 1 90 ? 0.911 12.230 18.110 1.00 95.56 90 ASP A C 1
ATOM 642 O O . ASP A 1 90 ? 1.797 12.151 17.260 1.00 95.56 90 ASP A O 1
ATOM 646 N N . ARG A 1 91 ? -0.384 12.186 17.781 1.00 95.81 91 ARG A N 1
ATOM 647 C CA . ARG A 1 91 ? -0.854 12.052 16.401 1.00 95.81 91 ARG A CA 1
ATOM 648 C C . ARG A 1 91 ? -0.398 13.231 15.536 1.00 95.81 91 ARG A C 1
ATOM 650 O O . ARG A 1 91 ? 0.141 13.010 14.453 1.00 95.81 91 ARG A O 1
ATOM 657 N N . GLN A 1 92 ? -0.548 14.458 16.036 1.00 94.62 92 GLN A N 1
ATOM 658 C CA . GLN A 1 92 ? -0.099 15.679 15.368 1.00 94.62 92 GLN A CA 1
ATOM 659 C C . GLN A 1 92 ? 1.428 15.713 15.227 1.00 94.62 92 GLN A C 1
ATOM 661 O O . GLN A 1 92 ? 1.935 15.932 14.131 1.00 94.62 92 GLN A O 1
ATOM 666 N N . ARG A 1 93 ? 2.166 15.384 16.299 1.00 94.62 93 ARG A N 1
ATOM 667 C CA . ARG A 1 93 ? 3.635 15.260 16.287 1.00 94.62 93 ARG A CA 1
ATOM 668 C C . ARG A 1 93 ? 4.121 14.335 15.171 1.00 94.62 93 ARG A C 1
ATOM 670 O O . ARG A 1 93 ? 5.023 14.704 14.423 1.00 94.62 93 ARG A O 1
ATOM 677 N N . TRP A 1 94 ? 3.530 13.146 15.045 1.00 96.81 94 TRP A N 1
ATOM 678 C CA . TRP A 1 94 ? 3.896 12.204 13.987 1.00 96.81 94 TRP A CA 1
ATOM 679 C C . TRP A 1 94 ? 3.519 12.721 12.598 1.00 96.81 94 TRP A C 1
ATOM 681 O O . TRP A 1 94 ? 4.330 12.631 11.678 1.00 96.81 94 TRP A O 1
ATOM 691 N N . ALA A 1 95 ? 2.318 13.278 12.439 1.00 95.31 95 ALA A N 1
ATOM 692 C CA . ALA A 1 95 ? 1.851 13.811 11.164 1.00 95.31 95 ALA A CA 1
ATOM 693 C C . ALA A 1 95 ? 2.762 14.938 10.643 1.00 95.31 95 ALA A C 1
ATOM 695 O O . ALA A 1 95 ? 3.187 14.906 9.485 1.00 95.31 95 ALA A O 1
ATOM 696 N N . ASP A 1 96 ? 3.127 15.879 11.514 1.00 93.38 96 ASP A N 1
ATOM 697 C CA . ASP A 1 96 ? 3.988 17.012 11.175 1.00 93.38 96 ASP A CA 1
ATOM 698 C C . ASP A 1 96 ? 5.419 16.575 10.890 1.00 93.38 96 ASP A C 1
ATOM 700 O O . ASP A 1 96 ? 5.994 16.987 9.881 1.00 93.38 96 ASP A O 1
ATOM 704 N N . ALA A 1 97 ? 5.986 15.691 11.717 1.00 94.88 97 ALA A N 1
ATOM 705 C CA . ALA A 1 97 ? 7.330 15.176 11.488 1.00 94.88 97 ALA A CA 1
ATOM 706 C C . ALA A 1 97 ? 7.425 14.436 10.145 1.00 94.88 97 ALA A C 1
ATOM 708 O O . ALA A 1 97 ? 8.343 14.687 9.362 1.00 94.88 97 ALA A O 1
ATOM 709 N N . PHE A 1 98 ? 6.446 13.581 9.825 1.00 96.06 98 PHE A N 1
ATOM 710 C CA . PHE A 1 98 ? 6.422 12.858 8.552 1.00 96.06 98 PHE A CA 1
ATOM 711 C C . PHE A 1 98 ? 6.246 13.789 7.347 1.00 96.06 98 PHE A C 1
ATOM 713 O O . PHE A 1 98 ? 6.887 13.578 6.312 1.00 96.06 98 PHE A O 1
ATOM 720 N N . LEU A 1 99 ? 5.400 14.816 7.466 1.00 93.81 99 LEU A N 1
ATOM 721 C CA . LEU A 1 99 ? 5.208 15.820 6.419 1.00 93.81 99 LEU A CA 1
ATOM 722 C C . LEU A 1 99 ? 6.477 16.657 6.202 1.00 93.81 99 LEU A C 1
ATOM 724 O O . LEU A 1 99 ? 6.843 16.950 5.060 1.00 93.81 99 LEU A O 1
ATOM 728 N N . ALA A 1 100 ? 7.165 17.029 7.280 1.00 91.88 100 ALA A N 1
ATOM 729 C CA . ALA A 1 100 ? 8.327 17.905 7.234 1.00 91.88 100 ALA A CA 1
ATOM 730 C C . ALA A 1 100 ? 9.475 17.322 6.406 1.00 91.88 100 ALA A C 1
ATOM 732 O O . ALA A 1 100 ? 10.061 18.042 5.595 1.00 91.88 100 ALA A O 1
ATOM 733 N N . VAL A 1 101 ? 9.753 16.029 6.546 1.00 93.06 101 VAL A N 1
ATOM 734 C CA . VAL A 1 101 ? 10.889 15.372 5.874 1.00 93.06 101 VAL A CA 1
ATOM 735 C C . VAL A 1 101 ? 10.469 14.493 4.690 1.00 93.06 101 VAL A C 1
ATOM 737 O O . VAL A 1 101 ? 11.298 13.840 4.069 1.00 93.06 101 VAL A O 1
ATOM 740 N N . GLY A 1 102 ? 9.177 14.462 4.343 1.00 93.12 102 GLY A N 1
ATOM 741 C CA . GLY A 1 102 ? 8.685 13.642 3.230 1.00 93.12 102 GLY A CA 1
ATOM 742 C C . GLY A 1 102 ? 8.749 12.136 3.511 1.00 93.12 102 GLY A C 1
ATOM 743 O O . GLY A 1 102 ? 8.962 11.329 2.603 1.00 93.12 102 GLY A O 1
ATOM 744 N N . ALA A 1 103 ? 8.545 11.737 4.768 1.00 96.19 103 ALA A N 1
ATOM 745 C CA . ALA A 1 103 ? 8.516 10.335 5.195 1.00 96.19 103 ALA A CA 1
ATOM 746 C C . ALA A 1 103 ? 7.231 9.593 4.787 1.00 96.19 103 ALA A C 1
ATOM 748 O O . ALA A 1 103 ? 7.114 8.383 4.978 1.00 96.19 103 ALA A O 1
ATOM 749 N N . SER A 1 104 ? 6.262 10.306 4.208 1.00 94.69 104 SER A N 1
ATOM 750 C CA . SER A 1 104 ? 5.022 9.754 3.673 1.00 94.69 104 SER A CA 1
ATOM 751 C C . SER A 1 104 ? 4.855 10.178 2.214 1.00 94.69 104 SER A C 1
ATOM 753 O O . SER A 1 104 ? 4.419 11.289 1.935 1.00 94.69 104 SER A O 1
ATOM 755 N N . GLN A 1 105 ? 5.229 9.298 1.279 1.00 92.12 105 GLN A N 1
ATOM 756 C CA . GLN A 1 105 ? 5.007 9.526 -0.156 1.00 92.12 105 GLN A CA 1
ATOM 757 C C . GLN A 1 105 ? 3.614 9.043 -0.567 1.00 92.12 105 GLN A C 1
ATOM 759 O O . GLN A 1 105 ? 2.679 9.827 -0.632 1.00 92.12 105 GLN A O 1
ATOM 764 N N . CYS A 1 106 ? 3.444 7.732 -0.783 1.00 92.00 106 CYS A N 1
ATOM 765 C CA . CYS A 1 106 ? 2.129 7.172 -1.096 1.00 92.00 106 CYS A CA 1
ATOM 766 C C . CYS A 1 106 ? 1.217 7.040 0.135 1.00 92.00 106 CYS A C 1
ATOM 768 O O . CYS A 1 106 ? 0.035 6.768 -0.011 1.00 92.00 106 CYS A O 1
ATOM 770 N N . GLY A 1 107 ? 1.764 7.143 1.351 1.00 94.38 107 GLY A N 1
ATOM 771 C CA . GLY A 1 107 ? 1.019 7.111 2.615 1.00 94.38 107 GLY A CA 1
ATOM 772 C C . GLY A 1 107 ? 0.505 5.750 3.094 1.00 94.38 107 GLY A C 1
ATOM 773 O O . GLY A 1 107 ? 0.135 5.618 4.255 1.00 94.38 107 GLY A O 1
ATOM 774 N N . PHE A 1 108 ? 0.495 4.708 2.258 1.00 96.44 108 PHE A N 1
ATOM 775 C CA . PHE A 1 108 ? -0.211 3.464 2.598 1.00 96.44 108 PHE A CA 1
ATOM 776 C C . PHE A 1 108 ? 0.417 2.684 3.764 1.00 96.44 108 PHE A C 1
ATOM 778 O O . PHE A 1 108 ? -0.280 2.107 4.593 1.00 96.44 108 PHE A O 1
ATOM 785 N N . CYS A 1 109 ? 1.746 2.655 3.862 1.00 97.62 109 CYS A N 1
ATOM 786 C CA . CYS A 1 109 ? 2.420 1.969 4.970 1.00 97.62 109 CYS A CA 1
ATOM 787 C C . CYS A 1 109 ? 2.494 2.804 6.256 1.00 97.62 109 CYS A C 1
ATOM 789 O O . CYS A 1 109 ? 2.731 2.232 7.324 1.00 97.62 109 CYS A O 1
ATOM 791 N N . THR A 1 110 ? 2.285 4.121 6.148 1.00 98.00 110 THR A N 1
ATOM 792 C CA . THR A 1 110 ? 2.621 5.114 7.172 1.00 98.00 110 THR A CA 1
ATOM 793 C C . THR A 1 110 ? 1.859 4.924 8.486 1.00 98.00 110 THR A C 1
ATOM 795 O O . THR A 1 110 ? 2.528 4.885 9.517 1.00 98.00 110 THR A O 1
ATOM 798 N N . PRO A 1 111 ? 0.532 4.669 8.504 1.00 98.25 111 PRO A N 1
ATOM 799 C CA . PRO A 1 111 ? -0.199 4.428 9.754 1.00 98.25 111 PRO A CA 1
ATOM 800 C C . PRO A 1 111 ? 0.412 3.317 10.613 1.00 98.25 111 PRO A C 1
ATOM 802 O O . PRO A 1 111 ? 0.631 3.481 11.810 1.00 98.25 111 PRO A O 1
ATOM 805 N N . GLY A 1 112 ? 0.762 2.190 9.985 1.00 98.38 112 GLY A N 1
ATOM 806 C CA . GLY A 1 112 ? 1.378 1.071 10.690 1.00 98.38 112 GLY A CA 1
ATOM 807 C C . GLY A 1 112 ? 2.812 1.360 11.149 1.00 98.38 112 GLY A C 1
ATOM 808 O O . GLY A 1 112 ? 3.228 0.826 12.176 1.00 98.38 112 GLY A O 1
ATOM 809 N N . ILE A 1 113 ? 3.562 2.187 10.408 1.00 98.62 113 ILE A N 1
ATOM 810 C CA . ILE A 1 113 ? 4.897 2.653 10.820 1.00 98.62 113 ILE A CA 1
ATOM 811 C C . ILE A 1 113 ? 4.765 3.530 12.062 1.00 98.62 113 ILE A C 1
ATOM 813 O O . ILE A 1 113 ? 5.453 3.272 13.046 1.00 98.62 113 ILE A O 1
ATOM 817 N N . ILE A 1 114 ? 3.839 4.493 12.055 1.00 98.62 114 ILE A N 1
ATOM 818 C CA . ILE A 1 114 ? 3.578 5.368 13.202 1.00 98.62 114 ILE A CA 1
ATOM 819 C C . ILE A 1 114 ? 3.215 4.536 14.434 1.00 98.62 114 ILE A C 1
ATOM 821 O O . ILE A 1 114 ? 3.824 4.727 15.478 1.00 98.62 114 ILE A O 1
ATOM 825 N N . CYS A 1 115 ? 2.328 3.538 14.326 1.00 98.62 115 CYS A N 1
ATOM 826 C CA . CYS A 1 115 ? 2.036 2.652 15.460 1.00 98.62 115 CYS A CA 1
ATOM 827 C C . CYS A 1 115 ? 3.283 1.909 15.983 1.00 98.62 115 CYS A C 1
ATOM 829 O O . CYS A 1 115 ? 3.408 1.698 17.188 1.00 98.62 115 CYS A O 1
ATOM 831 N N . ARG A 1 116 ? 4.224 1.496 15.119 1.00 98.12 116 ARG A N 1
ATOM 832 C CA . ARG A 1 116 ? 5.480 0.864 15.571 1.00 98.12 116 ARG A CA 1
ATOM 833 C C . ARG A 1 116 ? 6.390 1.844 16.297 1.00 98.12 116 ARG A C 1
ATOM 835 O O . ARG A 1 116 ? 6.891 1.499 17.366 1.00 98.12 116 ARG A O 1
ATOM 842 N N . LEU A 1 117 ? 6.598 3.021 15.714 1.00 98.19 117 LEU A N 1
ATOM 843 C CA . LEU A 1 117 ? 7.426 4.074 16.295 1.00 98.19 117 LEU A CA 1
ATOM 844 C C . LEU A 1 117 ? 6.838 4.556 17.619 1.00 98.19 117 LEU A C 1
ATOM 846 O O . LEU A 1 117 ? 7.560 4.696 18.594 1.00 98.19 117 LEU A O 1
ATOM 850 N N . GLU A 1 118 ? 5.521 4.691 17.705 1.00 98.06 118 GLU A N 1
ATOM 851 C CA . GLU A 1 118 ? 4.841 5.055 18.941 1.00 98.06 118 GLU A CA 1
ATOM 852 C C . GLU A 1 118 ? 5.045 4.006 20.041 1.00 98.06 118 GLU A C 1
ATOM 854 O O . GLU A 1 118 ? 5.423 4.338 21.161 1.00 98.06 118 GLU A O 1
ATOM 859 N N . GLY A 1 119 ? 4.917 2.717 19.711 1.00 97.19 119 GLY A N 1
ATOM 860 C CA . GLY A 1 119 ? 5.233 1.639 20.652 1.00 97.19 119 GLY A CA 1
ATOM 861 C C . GLY A 1 119 ? 6.712 1.579 21.069 1.00 97.19 119 GLY A C 1
ATOM 862 O O . GLY A 1 119 ? 7.029 0.981 22.100 1.00 97.19 119 GLY A O 1
ATOM 863 N N . LEU A 1 120 ? 7.622 2.164 20.282 1.00 97.00 120 LEU A N 1
ATOM 864 C CA . LEU A 1 120 ? 9.038 2.325 20.623 1.00 97.00 120 LEU A CA 1
ATOM 865 C C . LEU A 1 120 ? 9.246 3.550 21.530 1.00 97.00 120 LEU A C 1
ATOM 867 O O . LEU A 1 120 ? 9.843 3.428 22.598 1.00 97.00 120 LEU A O 1
ATOM 871 N N . ARG A 1 121 ? 8.667 4.699 21.165 1.00 97.06 121 ARG A N 1
ATOM 872 C CA . ARG A 1 121 ? 8.676 5.946 21.944 1.00 97.06 121 ARG A CA 1
ATOM 873 C C . ARG A 1 121 ? 8.106 5.743 23.346 1.00 97.06 121 ARG A C 1
ATOM 875 O O . ARG A 1 121 ? 8.727 6.158 24.319 1.00 97.06 121 ARG A O 1
ATOM 882 N N . ALA A 1 122 ? 6.985 5.032 23.471 1.00 95.75 122 ALA A N 1
ATOM 883 C CA . ALA A 1 122 ? 6.342 4.736 24.752 1.00 95.75 122 ALA A CA 1
ATOM 884 C C . ALA A 1 122 ? 7.220 3.905 25.711 1.00 95.75 122 ALA A C 1
ATOM 886 O O . ALA A 1 122 ? 6.978 3.890 26.916 1.00 95.75 122 ALA A O 1
ATOM 887 N N . LYS A 1 123 ? 8.259 3.228 25.202 1.00 95.56 123 LYS A N 1
ATOM 888 C CA . LYS A 1 123 ? 9.259 2.516 26.017 1.00 95.56 123 LYS A CA 1
ATOM 889 C C . LYS A 1 123 ? 10.428 3.403 26.456 1.00 95.56 123 LYS A C 1
ATOM 891 O O . LYS A 1 123 ? 11.338 2.902 27.109 1.00 95.56 123 LYS A O 1
ATOM 896 N N . GLY A 1 124 ? 10.420 4.687 26.098 1.00 95.12 124 GLY A N 1
ATOM 897 C CA . GLY A 1 124 ? 11.479 5.638 26.431 1.00 95.12 124 GLY A CA 1
ATOM 898 C C . GLY A 1 124 ? 12.727 5.515 25.555 1.00 95.12 124 GLY A C 1
ATOM 899 O O . GLY A 1 124 ? 13.812 5.867 26.006 1.00 95.12 124 GLY A O 1
ATOM 900 N N . THR A 1 125 ? 12.612 4.990 24.330 1.00 96.00 125 THR A N 1
ATOM 901 C CA . THR A 1 125 ? 13.739 4.971 23.384 1.00 96.00 125 THR A CA 1
ATOM 902 C C . THR A 1 125 ? 14.130 6.398 22.997 1.00 96.00 125 THR A C 1
ATOM 904 O O . THR A 1 125 ? 13.270 7.199 22.636 1.00 96.00 125 THR A O 1
ATOM 907 N N . ALA A 1 126 ? 15.427 6.699 23.078 1.00 92.69 126 ALA A N 1
ATOM 908 C CA . ALA A 1 126 ? 15.982 8.011 22.761 1.00 92.69 126 ALA A CA 1
ATOM 909 C C . ALA A 1 126 ? 15.975 8.295 21.247 1.00 92.69 126 ALA A C 1
ATOM 911 O O . ALA A 1 126 ? 16.005 7.367 20.434 1.00 92.69 126 ALA A O 1
ATOM 912 N N . ALA A 1 127 ? 15.969 9.575 20.868 1.00 91.62 127 ALA A N 1
ATOM 913 C CA . ALA A 1 127 ? 15.942 10.003 19.467 1.00 91.62 127 ALA A CA 1
ATOM 914 C C . ALA A 1 127 ? 17.163 9.493 18.678 1.00 91.62 127 ALA A C 1
ATOM 916 O O . ALA A 1 127 ? 17.050 9.157 17.502 1.00 91.62 127 ALA A O 1
ATOM 917 N N . GLU A 1 128 ? 18.310 9.382 19.346 1.00 92.62 128 GLU A N 1
ATOM 918 C CA . GLU A 1 128 ? 19.606 9.033 18.766 1.00 92.62 128 GLU A CA 1
ATOM 919 C C . GLU A 1 128 ? 19.799 7.518 18.562 1.00 92.62 128 GLU A C 1
ATOM 921 O O . GLU A 1 128 ? 20.727 7.106 17.864 1.00 92.62 128 GLU A O 1
ATOM 926 N N . ASP A 1 129 ? 18.942 6.666 19.142 1.00 94.62 129 ASP A N 1
ATOM 927 C CA . ASP A 1 129 ? 19.040 5.203 19.012 1.00 94.62 129 ASP A CA 1
ATOM 928 C C . ASP A 1 129 ? 18.402 4.708 17.703 1.00 94.62 129 ASP A C 1
ATOM 930 O O . ASP A 1 129 ? 17.415 3.965 17.684 1.00 94.62 129 ASP A O 1
ATOM 934 N N . LEU A 1 130 ? 18.996 5.108 16.575 1.00 93.75 130 LEU A N 1
ATOM 935 C CA . LEU A 1 130 ? 18.561 4.680 15.241 1.00 93.75 130 LEU A CA 1
ATOM 936 C C . LEU A 1 130 ? 18.650 3.158 15.061 1.00 93.75 130 LEU A C 1
ATOM 938 O O . LEU A 1 130 ? 17.870 2.570 14.318 1.00 93.75 130 LEU A O 1
ATOM 942 N N . ALA A 1 131 ? 19.536 2.485 15.799 1.00 95.44 131 ALA A N 1
ATOM 943 C CA . ALA A 1 131 ? 19.621 1.030 15.775 1.00 95.44 131 ALA A CA 1
ATOM 944 C C . ALA A 1 131 ? 18.363 0.371 16.373 1.00 95.44 131 ALA A C 1
ATOM 946 O O . ALA A 1 131 ? 17.948 -0.698 15.920 1.00 95.44 131 ALA A O 1
ATOM 947 N N . ALA A 1 132 ? 17.739 0.968 17.395 1.00 95.75 132 ALA A N 1
ATOM 948 C CA . ALA A 1 132 ? 16.447 0.508 17.898 1.00 95.75 132 ALA A CA 1
ATOM 949 C C . ALA A 1 132 ? 15.310 0.766 16.903 1.00 95.75 132 ALA A C 1
ATOM 951 O O . ALA A 1 132 ? 14.434 -0.094 16.769 1.00 95.75 132 ALA A O 1
ATOM 952 N N . VAL A 1 133 ? 15.350 1.892 16.187 1.00 96.12 133 VAL A N 1
ATOM 953 C CA . VAL A 1 133 ? 14.389 2.218 15.121 1.00 96.12 133 VAL A CA 1
ATOM 954 C C . VAL A 1 133 ? 14.465 1.194 13.990 1.00 96.12 133 VAL A C 1
ATOM 956 O O . VAL A 1 133 ? 13.447 0.578 13.667 1.00 96.12 133 VAL A O 1
ATOM 959 N N . ASP A 1 134 ? 15.664 0.928 13.466 1.00 95.50 134 ASP A N 1
ATOM 960 C CA . ASP A 1 134 ? 15.904 -0.075 12.421 1.00 95.50 134 ASP A CA 1
ATOM 961 C C . ASP A 1 134 ? 15.377 -1.456 12.845 1.00 95.50 134 ASP A C 1
ATOM 963 O O . ASP A 1 134 ? 14.537 -2.052 12.166 1.00 95.50 134 ASP A O 1
ATOM 967 N N . ARG A 1 135 ? 15.729 -1.926 14.052 1.00 95.75 135 ARG A N 1
ATOM 968 C CA . ARG A 1 135 ? 15.209 -3.202 14.584 1.00 95.75 135 ARG A CA 1
ATOM 969 C C . ARG A 1 135 ? 13.685 -3.222 14.716 1.00 95.75 135 ARG A C 1
ATOM 971 O O . ARG A 1 135 ? 13.064 -4.260 14.478 1.00 95.75 135 ARG A O 1
ATOM 978 N N . ALA A 1 136 ? 13.067 -2.114 15.126 1.00 94.50 136 ALA A N 1
ATOM 979 C CA . ALA A 1 136 ? 11.616 -2.025 15.279 1.00 94.50 136 ALA A CA 1
ATOM 980 C C . ALA A 1 136 ? 10.884 -2.055 13.926 1.00 94.50 136 ALA A C 1
ATOM 982 O O . ALA A 1 136 ? 9.772 -2.603 13.842 1.00 94.50 136 ALA A O 1
ATOM 983 N N . LEU A 1 137 ? 11.506 -1.498 12.882 1.00 96.12 137 LEU A N 1
ATOM 984 C CA . LEU A 1 137 ? 10.970 -1.395 11.525 1.00 96.12 137 LEU A CA 1
ATOM 985 C C . LEU A 1 137 ? 11.399 -2.533 10.590 1.00 96.12 137 LEU A C 1
ATOM 987 O O . LEU A 1 137 ? 10.753 -2.713 9.564 1.00 96.12 137 LEU A O 1
ATOM 991 N N . ALA A 1 138 ? 12.374 -3.367 10.962 1.00 92.38 138 ALA A N 1
ATOM 992 C CA . ALA A 1 138 ? 12.883 -4.474 10.141 1.00 92.38 138 ALA A CA 1
ATOM 993 C C . ALA A 1 138 ? 11.799 -5.454 9.643 1.00 92.38 138 ALA A C 1
ATOM 995 O O . ALA A 1 138 ? 11.957 -6.108 8.615 1.00 92.38 138 ALA A O 1
ATOM 996 N N . ALA A 1 139 ? 10.680 -5.565 10.368 1.00 86.06 139 ALA A N 1
ATOM 997 C CA . ALA A 1 139 ? 9.522 -6.389 10.002 1.00 86.06 139 ALA A CA 1
ATOM 998 C C . ALA A 1 139 ? 8.372 -5.583 9.356 1.00 86.06 139 ALA A C 1
ATOM 1000 O O . ALA A 1 139 ? 7.205 -5.982 9.429 1.00 86.06 139 ALA A O 1
ATOM 1001 N N . HIS A 1 140 ? 8.678 -4.422 8.783 1.00 96.75 140 HIS A N 1
ATOM 1002 C CA . HIS A 1 140 ? 7.749 -3.538 8.088 1.00 96.75 140 HIS A CA 1
ATOM 1003 C C . HIS A 1 140 ? 8.284 -3.247 6.689 1.00 96.75 140 HIS A C 1
ATOM 1005 O O . HIS A 1 140 ? 9.490 -3.225 6.472 1.00 96.75 140 HIS A O 1
ATOM 1011 N N . LEU A 1 141 ? 7.397 -3.018 5.724 1.00 96.75 141 LEU A N 1
ATO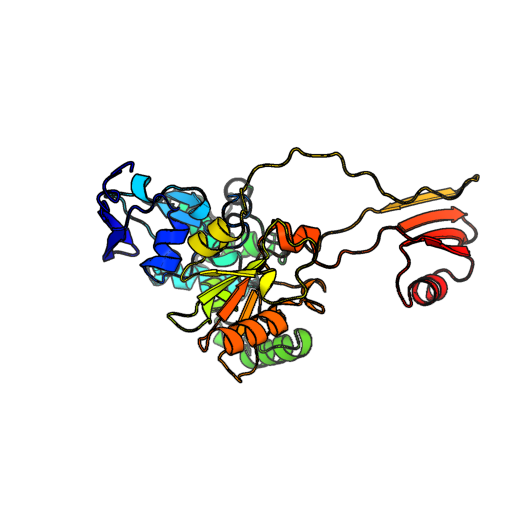M 1012 C CA . LEU A 1 141 ? 7.796 -2.680 4.360 1.00 96.75 141 LEU A CA 1
ATOM 1013 C C . LEU A 1 141 ? 7.371 -1.254 4.017 1.00 96.75 141 LEU A C 1
ATOM 1015 O O . LEU A 1 141 ? 6.247 -0.846 4.307 1.00 96.75 141 LEU A O 1
ATOM 1019 N N . CYS A 1 142 ? 8.256 -0.536 3.330 1.00 97.00 142 CYS A N 1
ATOM 1020 C CA . CYS A 1 142 ? 7.970 0.699 2.615 1.00 97.00 142 CYS A CA 1
ATOM 1021 C C . CYS A 1 142 ? 8.644 0.616 1.244 1.00 97.00 142 CYS A C 1
ATOM 1023 O O . CYS A 1 142 ? 9.837 0.329 1.149 1.00 97.00 142 CYS A O 1
ATOM 1025 N N . ARG A 1 143 ? 7.882 0.839 0.167 1.00 96.31 143 ARG A N 1
ATOM 1026 C CA . ARG A 1 143 ? 8.411 0.752 -1.204 1.00 96.31 143 ARG A CA 1
ATOM 1027 C C . ARG A 1 143 ? 8.877 2.098 -1.765 1.00 96.31 143 ARG A C 1
ATOM 1029 O O . ARG A 1 143 ? 9.579 2.117 -2.767 1.00 96.31 143 ARG A O 1
ATOM 1036 N N . CYS A 1 144 ? 8.480 3.204 -1.140 1.00 94.81 144 CYS A N 1
ATOM 1037 C CA . CYS A 1 144 ? 8.627 4.546 -1.703 1.00 94.81 144 CYS A CA 1
ATOM 1038 C C . CYS A 1 144 ? 9.829 5.321 -1.145 1.00 94.81 144 CYS A C 1
ATOM 1040 O O . CYS A 1 144 ? 10.540 5.970 -1.903 1.00 94.81 144 CYS A O 1
ATOM 1042 N N . THR A 1 145 ? 10.048 5.284 0.173 1.00 95.06 145 THR A N 1
ATOM 1043 C CA . THR A 1 145 ? 10.893 6.281 0.857 1.00 95.06 145 THR A CA 1
ATOM 1044 C C . THR A 1 145 ? 12.374 5.941 0.916 1.00 95.06 145 THR A C 1
ATOM 1046 O O . THR A 1 145 ? 13.179 6.832 1.151 1.00 95.06 145 THR A O 1
ATOM 1049 N N . GLY A 1 146 ? 12.747 4.668 0.754 1.00 94.56 146 GLY A N 1
ATOM 1050 C CA . GLY A 1 146 ? 14.124 4.234 1.012 1.00 94.56 146 GLY A CA 1
ATOM 1051 C C . GLY A 1 146 ? 14.541 4.334 2.488 1.00 94.56 146 GLY A C 1
ATOM 1052 O O . GLY A 1 146 ? 15.729 4.284 2.770 1.00 94.56 146 GLY A O 1
ATOM 1053 N N . TRP A 1 147 ? 13.575 4.449 3.410 1.00 96.25 147 TRP A N 1
ATOM 1054 C CA . TRP A 1 147 ? 13.722 4.451 4.878 1.00 96.25 147 TRP A CA 1
ATOM 1055 C C . TRP A 1 147 ? 14.364 5.673 5.529 1.00 96.25 147 TRP A C 1
ATOM 1057 O O . TRP A 1 147 ? 13.886 6.067 6.588 1.00 96.25 147 TRP A O 1
ATOM 1067 N N . GLN A 1 148 ? 15.337 6.325 4.895 1.00 95.88 148 GLN A N 1
ATOM 1068 C CA . GLN A 1 148 ? 16.062 7.445 5.507 1.00 95.88 148 GLN A CA 1
ATOM 1069 C C . GLN A 1 148 ? 15.130 8.542 6.055 1.00 95.88 148 GLN A C 1
ATOM 1071 O O . GLN A 1 148 ? 15.242 8.932 7.213 1.00 95.88 148 GLN A O 1
ATOM 1076 N N . THR A 1 149 ? 14.142 8.987 5.274 1.00 96.75 149 THR A N 1
ATOM 1077 C CA . THR A 1 149 ? 13.218 10.040 5.728 1.00 96.75 149 THR A CA 1
ATOM 1078 C C . THR A 1 149 ? 12.326 9.598 6.893 1.00 96.75 149 THR A C 1
ATOM 1080 O O . THR A 1 149 ? 11.872 10.427 7.671 1.00 96.75 149 THR A O 1
ATOM 1083 N N . ILE A 1 150 ? 12.089 8.294 7.077 1.00 97.69 150 ILE A N 1
ATOM 1084 C CA . ILE A 1 150 ? 11.338 7.769 8.230 1.00 97.69 150 ILE A CA 1
ATOM 1085 C C . ILE A 1 150 ? 12.182 7.852 9.509 1.00 97.69 150 ILE A C 1
ATOM 1087 O O . ILE A 1 150 ? 11.649 8.186 10.566 1.00 97.69 150 ILE A O 1
ATOM 1091 N N . GLU A 1 151 ? 13.488 7.592 9.423 1.00 96.06 151 GLU A N 1
ATOM 1092 C CA . GLU A 1 151 ? 14.422 7.782 10.543 1.00 96.06 151 GLU A CA 1
ATOM 1093 C C . GLU A 1 151 ? 14.571 9.267 10.902 1.00 96.06 151 GLU A C 1
ATOM 1095 O O . GLU A 1 151 ? 14.552 9.631 12.078 1.00 96.06 151 GLU A O 1
ATOM 1100 N N . GLU A 1 152 ? 14.621 10.143 9.897 1.00 95.31 152 GLU A N 1
ATOM 1101 C CA . GLU A 1 152 ? 14.598 11.597 10.097 1.00 95.31 152 GLU A CA 1
ATOM 1102 C C . GLU A 1 152 ? 13.296 12.047 10.782 1.00 95.31 152 GLU A C 1
ATOM 1104 O O . GLU A 1 152 ? 13.333 12.875 11.693 1.00 95.31 152 GLU A O 1
ATOM 1109 N N . ALA A 1 153 ? 12.148 11.466 10.409 1.00 96.12 153 ALA A N 1
ATOM 1110 C CA . ALA A 1 153 ? 10.867 11.752 11.053 1.00 96.12 153 ALA A CA 1
ATOM 1111 C C . ALA A 1 153 ? 10.824 11.265 12.509 1.00 96.12 153 ALA A C 1
ATOM 1113 O O . ALA A 1 153 ? 10.245 11.946 13.351 1.00 96.12 153 ALA A O 1
ATOM 1114 N N . TRP A 1 154 ? 11.452 10.128 12.828 1.00 96.94 154 TRP A N 1
ATOM 1115 C CA . TRP A 1 154 ? 11.641 9.679 14.212 1.00 96.94 154 TRP A CA 1
ATOM 1116 C C . TRP A 1 154 ? 12.429 10.704 15.031 1.00 96.94 154 TRP A C 1
ATOM 1118 O O . TRP A 1 154 ? 11.944 11.162 16.067 1.00 96.94 154 TRP A O 1
ATOM 1128 N N . ALA A 1 155 ? 13.609 11.100 14.549 1.00 94.81 155 ALA A N 1
ATOM 1129 C CA . ALA A 1 155 ? 14.459 12.056 15.251 1.00 94.81 155 ALA A CA 1
ATOM 1130 C C . ALA A 1 155 ? 13.742 13.401 15.450 1.00 94.81 155 ALA A C 1
ATOM 1132 O O . ALA A 1 155 ? 13.753 13.959 16.546 1.00 94.81 155 ALA A O 1
ATOM 1133 N N . LEU A 1 156 ? 13.055 13.885 14.411 1.00 93.94 156 LEU A N 1
ATOM 1134 C CA . LEU A 1 156 ? 12.302 15.133 14.457 1.00 93.94 156 LEU A CA 1
ATOM 1135 C C . LEU A 1 156 ? 11.123 15.061 15.434 1.00 93.94 156 LEU A C 1
ATOM 1137 O O . LEU A 1 156 ? 10.957 15.969 16.247 1.00 93.94 156 LEU A O 1
ATOM 1141 N N . ALA A 1 157 ? 10.341 13.977 15.403 1.00 94.00 157 ALA A N 1
ATOM 1142 C CA . ALA A 1 157 ? 9.197 13.788 16.292 1.00 94.00 157 ALA A CA 1
ATOM 1143 C C . ALA A 1 157 ? 9.598 13.785 17.774 1.00 94.00 157 ALA A C 1
ATOM 1145 O O . ALA A 1 157 ? 8.820 14.239 18.612 1.00 94.00 157 ALA A O 1
ATOM 1146 N N . LEU A 1 158 ? 10.789 13.284 18.111 1.00 93.50 158 LEU A N 1
ATOM 1147 C CA . LEU A 1 158 ? 11.291 13.244 19.487 1.00 93.50 158 LEU A CA 1
ATOM 1148 C C . LEU A 1 158 ? 12.108 14.482 19.883 1.00 93.50 158 LEU A C 1
ATOM 1150 O O . LEU A 1 158 ? 12.423 14.640 21.061 1.00 93.50 158 LEU A O 1
ATOM 1154 N N . SER A 1 159 ? 12.440 15.359 18.937 1.00 86.31 159 SER A N 1
ATOM 1155 C CA . SER A 1 159 ? 13.175 16.586 19.232 1.00 86.31 159 SER A CA 1
ATOM 1156 C C . SER A 1 159 ? 12.294 17.637 19.925 1.00 86.31 159 SER A C 1
ATOM 1158 O O . SER A 1 159 ? 11.075 17.673 19.752 1.00 86.31 159 SER A O 1
ATOM 1160 N N . GLU A 1 160 ? 12.924 18.534 20.689 1.00 71.44 160 GLU A N 1
ATOM 1161 C CA . GLU A 1 160 ? 12.281 19.755 21.208 1.00 71.44 160 GLU A CA 1
ATOM 1162 C C . GLU A 1 160 ? 12.243 20.886 20.164 1.00 71.44 160 GLU A C 1
ATOM 1164 O O . GLU A 1 160 ? 11.718 21.970 20.422 1.00 71.44 160 GLU A O 1
ATOM 1169 N N . VAL A 1 161 ? 12.817 20.654 18.978 1.00 65.75 161 VAL A N 1
ATOM 1170 C CA . VAL A 1 161 ? 12.859 21.640 17.902 1.00 65.75 161 VAL A CA 1
ATOM 1171 C C . VAL A 1 161 ? 11.489 21.682 17.243 1.00 65.75 161 VAL A C 1
ATOM 1173 O O . VAL A 1 161 ? 10.993 20.672 16.746 1.00 65.75 161 VAL A O 1
ATOM 1176 N N . ALA A 1 162 ? 10.881 22.868 17.218 1.00 60.06 162 ALA A N 1
ATOM 1177 C CA . ALA A 1 162 ? 9.658 23.083 16.462 1.00 60.06 162 ALA A CA 1
ATOM 1178 C C . ALA A 1 162 ? 9.898 22.697 14.995 1.00 60.06 162 ALA A C 1
ATOM 1180 O O . ALA A 1 162 ? 10.811 23.213 14.342 1.00 60.06 162 ALA A O 1
ATOM 1181 N N . VAL A 1 163 ? 9.077 21.778 14.486 1.00 63.44 163 VAL A N 1
ATOM 1182 C CA . VAL A 1 163 ? 8.990 21.499 13.054 1.00 63.44 163 VAL A CA 1
ATOM 1183 C C . VAL A 1 163 ? 8.743 22.834 12.352 1.00 63.44 163 VAL A C 1
ATOM 1185 O O . VAL A 1 163 ? 7.905 23.606 12.814 1.00 63.44 163 VAL A O 1
ATOM 1188 N N . LEU A 1 164 ? 9.480 23.136 11.273 1.00 56.06 164 LEU A N 1
ATOM 1189 C CA . LEU A 1 164 ? 9.213 24.334 10.471 1.00 56.06 164 LEU A CA 1
ATOM 1190 C C . LEU A 1 164 ? 7.713 24.401 10.183 1.00 56.06 164 LEU A C 1
ATOM 1192 O O . LEU A 1 164 ? 7.173 23.480 9.567 1.00 56.06 164 LEU A O 1
ATOM 1196 N N . GLU A 1 165 ? 7.070 25.465 10.667 1.00 56.47 165 GLU A N 1
ATOM 1197 C CA . GLU A 1 165 ? 5.620 25.626 10.612 1.00 56.47 165 GLU A CA 1
ATOM 1198 C C . GLU A 1 165 ? 5.113 25.313 9.194 1.00 56.47 165 GLU A C 1
ATOM 1200 O O . GLU A 1 165 ? 5.599 25.923 8.228 1.00 56.47 165 GLU A O 1
ATOM 1205 N N . PRO A 1 166 ? 4.133 24.399 9.031 1.00 55.28 166 PRO A N 1
ATOM 1206 C CA . PRO A 1 166 ? 3.545 24.063 7.733 1.00 55.28 166 PRO A CA 1
ATOM 1207 C C . PRO A 1 166 ? 3.126 25.294 6.916 1.00 55.28 166 PRO A C 1
ATOM 1209 O O . PRO A 1 166 ? 3.136 25.247 5.688 1.00 55.28 166 PRO A O 1
ATOM 1212 N N . ALA A 1 167 ? 2.846 26.415 7.593 1.00 55.81 167 ALA A N 1
ATOM 1213 C CA . ALA A 1 167 ? 2.540 27.725 7.023 1.00 55.81 167 ALA A CA 1
ATOM 1214 C C . ALA A 1 167 ? 3.579 28.264 6.016 1.00 55.81 167 ALA A C 1
ATOM 1216 O O . ALA A 1 167 ? 3.252 29.148 5.228 1.00 55.81 167 ALA A O 1
ATOM 1217 N N . GLN A 1 168 ? 4.815 27.754 6.010 1.00 68.88 168 GLN A N 1
ATOM 1218 C CA . GLN A 1 168 ? 5.842 28.158 5.040 1.00 68.88 168 GLN A CA 1
ATOM 1219 C C . GLN A 1 168 ? 5.824 27.344 3.733 1.00 68.88 168 GLN A C 1
ATOM 1221 O O . GLN A 1 168 ? 6.550 27.686 2.798 1.00 68.88 168 GLN A O 1
ATOM 1226 N N . ARG A 1 169 ? 5.024 26.272 3.639 1.00 81.19 169 ARG A N 1
ATOM 1227 C CA . ARG A 1 169 ? 4.944 25.396 2.458 1.00 81.19 169 ARG A CA 1
ATOM 1228 C C . ARG A 1 169 ? 3.603 25.558 1.744 1.00 81.19 169 ARG A C 1
ATOM 1230 O O . ARG A 1 169 ? 2.549 25.435 2.356 1.00 81.19 169 ARG A O 1
ATOM 1237 N N . ASP A 1 170 ? 3.638 25.741 0.424 1.00 90.38 170 ASP A N 1
ATOM 1238 C CA . ASP A 1 170 ? 2.433 25.717 -0.417 1.00 90.38 170 ASP A CA 1
ATOM 1239 C C . ASP A 1 170 ? 2.025 24.260 -0.717 1.00 90.38 170 ASP A C 1
ATOM 1241 O O . ASP A 1 170 ? 2.418 23.656 -1.723 1.00 90.38 170 ASP A O 1
ATOM 1245 N N . LEU A 1 171 ? 1.264 23.669 0.209 1.00 90.69 171 LEU A N 1
ATOM 1246 C CA . LEU A 1 171 ? 0.764 22.294 0.104 1.00 90.69 171 LEU A CA 1
ATOM 1247 C C . LEU A 1 171 ? -0.240 22.113 -1.046 1.00 90.69 171 LEU A C 1
ATOM 1249 O O . LEU A 1 171 ? -0.334 21.021 -1.617 1.00 90.69 171 LEU A O 1
ATOM 1253 N N . ASP A 1 172 ? -0.938 23.177 -1.444 1.00 92.25 172 ASP A N 1
ATOM 1254 C CA . ASP A 1 172 ? -1.859 23.147 -2.579 1.00 92.25 172 ASP A CA 1
ATOM 1255 C C . ASP A 1 172 ? -1.088 23.047 -3.895 1.00 92.25 172 ASP A C 1
ATOM 1257 O O . ASP A 1 172 ? -1.422 22.230 -4.756 1.00 92.25 172 ASP A O 1
ATOM 1261 N N . ALA A 1 173 ? -0.012 23.822 -4.056 1.00 93.69 173 ALA A N 1
ATOM 1262 C CA . ALA A 1 173 ? 0.884 23.688 -5.199 1.00 93.69 173 ALA A CA 1
ATOM 1263 C C . ALA A 1 173 ? 1.538 22.302 -5.247 1.00 93.69 173 ALA A C 1
ATOM 1265 O O . ALA A 1 173 ? 1.604 21.705 -6.325 1.00 93.69 173 ALA A O 1
ATOM 1266 N N . ALA A 1 174 ? 1.959 21.762 -4.099 1.00 91.75 174 ALA A N 1
ATOM 1267 C CA . ALA A 1 174 ? 2.496 20.406 -4.018 1.00 91.75 174 ALA A CA 1
ATOM 1268 C C . ALA A 1 174 ? 1.458 19.352 -4.449 1.00 91.75 174 ALA A C 1
ATOM 1270 O O . ALA A 1 174 ? 1.766 18.486 -5.269 1.00 91.75 174 ALA A O 1
ATOM 1271 N N . SER A 1 175 ? 0.212 19.468 -3.979 1.00 92.38 175 SER A N 1
ATOM 1272 C CA . SER A 1 175 ? -0.897 18.576 -4.350 1.00 92.38 175 SER A CA 1
ATOM 1273 C C . SER A 1 175 ? -1.251 18.672 -5.837 1.00 92.38 175 SER A C 1
ATOM 1275 O O . SER A 1 175 ? -1.431 17.648 -6.502 1.00 92.38 175 SER A O 1
ATOM 1277 N N . ARG A 1 176 ? -1.281 19.888 -6.405 1.00 94.06 176 ARG A N 1
ATOM 1278 C CA . ARG A 1 176 ? -1.478 20.105 -7.851 1.00 94.06 176 ARG A CA 1
ATOM 1279 C C . ARG A 1 176 ? -0.377 19.441 -8.668 1.00 94.06 176 ARG A C 1
ATOM 1281 O O . ARG A 1 176 ? -0.672 18.742 -9.634 1.00 94.06 176 ARG A O 1
ATOM 1288 N N . ARG A 1 177 ? 0.886 19.615 -8.268 1.00 93.25 177 ARG A N 1
ATOM 1289 C CA . ARG A 1 177 ? 2.025 18.981 -8.939 1.00 93.25 177 ARG A CA 1
ATOM 1290 C C . ARG A 1 177 ? 1.930 17.456 -8.876 1.00 93.25 177 ARG A C 1
ATOM 1292 O O . ARG A 1 177 ? 2.022 16.810 -9.916 1.00 93.25 177 ARG A O 1
ATOM 1299 N N . ALA A 1 178 ? 1.672 16.898 -7.694 1.00 89.75 178 ALA A N 1
ATOM 1300 C CA . ALA A 1 178 ? 1.493 15.460 -7.511 1.00 89.75 178 ALA A CA 1
ATOM 1301 C C . ALA A 1 178 ? 0.328 14.915 -8.353 1.00 89.75 178 ALA A C 1
ATOM 1303 O O . ALA A 1 178 ? 0.435 13.836 -8.925 1.00 89.75 178 ALA A O 1
ATOM 1304 N N . THR A 1 179 ? -0.758 15.681 -8.489 1.00 90.69 179 THR A N 1
ATOM 1305 C CA . THR A 1 179 ? -1.910 15.307 -9.320 1.00 90.69 179 THR A CA 1
ATOM 1306 C C . THR A 1 179 ? -1.540 15.217 -10.801 1.00 90.69 179 THR A C 1
ATOM 1308 O O . THR A 1 179 ? -1.911 14.258 -11.479 1.00 90.69 179 THR A O 1
ATOM 1311 N N . ILE A 1 180 ? -0.774 16.190 -11.304 1.00 90.38 180 ILE A N 1
ATOM 1312 C CA . ILE A 1 180 ? -0.294 16.205 -12.693 1.00 90.38 180 ILE A CA 1
ATOM 1313 C C . ILE A 1 180 ? 0.650 15.022 -12.946 1.00 90.38 180 ILE A C 1
ATOM 1315 O O . ILE A 1 180 ? 0.471 14.286 -13.916 1.00 90.38 180 ILE A O 1
ATOM 1319 N N . GLU A 1 181 ? 1.633 14.813 -12.066 1.00 87.44 181 GLU A N 1
ATOM 1320 C CA . GLU A 1 181 ? 2.629 13.741 -12.200 1.00 87.44 181 GLU A CA 1
ATOM 1321 C C . GLU A 1 181 ? 2.000 12.345 -12.046 1.00 87.44 181 GLU A C 1
ATOM 1323 O O . GLU A 1 181 ? 2.310 11.430 -12.810 1.00 87.44 181 GLU A O 1
ATOM 1328 N N . GLY A 1 182 ? 1.077 12.193 -11.093 1.00 82.12 182 GLY A N 1
ATOM 1329 C CA . GLY A 1 182 ? 0.373 10.946 -10.795 1.00 82.12 182 GLY A CA 1
ATOM 1330 C C . GLY A 1 182 ? -0.804 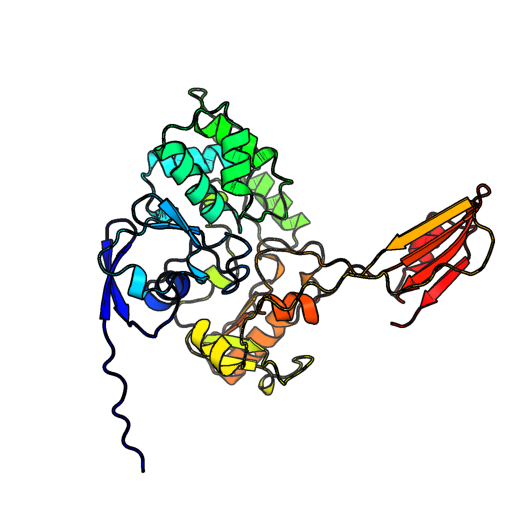10.639 -11.723 1.00 82.12 182 GLY A C 1
ATOM 1331 O O . GLY A 1 182 ? -1.324 9.525 -11.678 1.00 82.12 182 GLY A O 1
ATOM 1332 N N . ARG A 1 183 ? -1.225 11.598 -12.565 1.00 85.69 183 ARG A N 1
ATOM 1333 C CA . ARG A 1 183 ? -2.376 11.488 -13.488 1.00 85.69 183 ARG A CA 1
ATOM 1334 C C . ARG A 1 183 ? -3.677 11.063 -12.795 1.00 85.69 183 ARG A C 1
ATOM 1336 O O . ARG A 1 183 ? -4.512 10.366 -13.363 1.00 85.69 183 ARG A O 1
ATOM 1343 N N . SER A 1 184 ? -3.820 11.465 -11.543 1.00 85.69 184 SER A N 1
ATOM 1344 C CA . SER A 1 184 ? -4.929 11.152 -10.646 1.00 85.69 184 SER A CA 1
ATOM 1345 C C . SER A 1 184 ? -4.957 12.229 -9.573 1.00 85.69 184 SER A C 1
ATOM 1347 O O . SER A 1 184 ? -3.877 12.700 -9.223 1.00 85.69 184 SER A O 1
ATOM 1349 N N . PRO A 1 185 ? -6.116 12.607 -9.008 1.00 87.50 185 PRO A N 1
ATOM 1350 C CA . PRO A 1 185 ? -6.149 13.460 -7.826 1.00 87.50 185 PRO A CA 1
ATOM 1351 C C . PRO A 1 185 ? -5.208 12.920 -6.740 1.00 87.50 185 PRO A C 1
ATOM 1353 O O . PRO A 1 185 ? -5.283 11.745 -6.381 1.00 87.50 185 PRO A O 1
ATOM 1356 N N . GLN A 1 186 ? -4.297 13.769 -6.272 1.00 87.75 186 GLN A N 1
ATOM 1357 C CA . GLN A 1 186 ? -3.344 13.485 -5.200 1.00 87.75 186 GLN A CA 1
ATOM 1358 C C . GLN A 1 186 ? -3.412 14.600 -4.163 1.00 87.75 186 GLN A C 1
ATOM 1360 O O . GLN A 1 186 ? -3.730 15.749 -4.480 1.00 87.75 186 GLN A O 1
ATOM 1365 N N . ARG A 1 187 ? -3.064 14.266 -2.922 1.00 87.81 187 ARG A N 1
ATOM 1366 C CA . ARG A 1 187 ? -3.064 15.206 -1.806 1.00 87.81 187 ARG A CA 1
ATOM 1367 C C . ARG A 1 187 ? -1.749 15.130 -1.048 1.00 87.81 187 ARG A C 1
ATOM 1369 O O . ARG A 1 187 ? -1.258 14.045 -0.759 1.00 87.81 187 ARG A O 1
ATOM 1376 N N . VAL A 1 188 ? -1.208 16.292 -0.705 1.00 90.06 188 VAL A N 1
ATOM 1377 C CA . VAL A 1 188 ? -0.032 16.454 0.151 1.00 90.06 188 VAL A CA 1
ATOM 1378 C C . VAL A 1 188 ? -0.481 17.195 1.404 1.00 90.06 188 VAL A C 1
ATOM 1380 O O . VAL A 1 188 ? -0.764 18.387 1.355 1.00 90.06 188 VAL A O 1
ATOM 1383 N N . ALA A 1 189 ? -0.598 16.478 2.517 1.00 90.56 189 ALA A N 1
ATOM 1384 C CA . ALA A 1 189 ? -1.042 17.025 3.795 1.00 90.56 189 ALA A CA 1
ATOM 1385 C C . ALA A 1 189 ? -0.576 16.133 4.955 1.00 90.56 189 ALA A C 1
ATOM 1387 O O . ALA A 1 189 ? -0.221 14.971 4.746 1.00 90.56 189 ALA A O 1
ATOM 1388 N N . ALA A 1 190 ? -0.580 16.672 6.177 1.00 90.69 190 ALA A N 1
ATOM 1389 C CA . ALA A 1 190 ? -0.129 15.960 7.376 1.00 90.69 190 ALA A CA 1
ATOM 1390 C C . ALA A 1 190 ? -0.964 14.692 7.645 1.00 90.69 190 ALA A C 1
ATOM 1392 O O . ALA A 1 190 ? -0.434 13.627 7.958 1.00 90.69 190 ALA A O 1
ATOM 1393 N N . ASP A 1 191 ? -2.275 14.766 7.424 1.00 89.81 191 ASP A N 1
ATOM 1394 C CA . ASP A 1 191 ? -3.211 13.657 7.627 1.00 89.81 191 ASP A CA 1
ATOM 1395 C C . ASP A 1 191 ? -3.044 12.491 6.633 1.00 89.81 191 ASP A C 1
ATOM 1397 O O . ASP A 1 191 ? -3.500 11.378 6.905 1.00 89.81 191 ASP A O 1
ATOM 1401 N N . VAL A 1 192 ? -2.310 12.675 5.529 1.00 91.69 192 VAL A N 1
ATOM 1402 C CA . VAL A 1 192 ? -1.913 11.566 4.644 1.00 91.69 192 VAL A CA 1
ATOM 1403 C C . VAL A 1 192 ? -1.047 10.559 5.404 1.00 91.69 192 VAL A C 1
ATOM 1405 O O . VAL A 1 192 ? -1.217 9.351 5.228 1.00 91.69 192 VAL A O 1
ATOM 1408 N N . ALA A 1 193 ? -0.163 11.027 6.296 1.00 94.00 193 ALA A N 1
ATOM 1409 C CA . ALA A 1 193 ? 0.634 10.152 7.159 1.00 94.00 193 ALA A CA 1
ATOM 1410 C C . ALA A 1 193 ? -0.244 9.343 8.131 1.00 94.00 193 ALA A C 1
ATOM 1412 O O . ALA A 1 193 ? 0.069 8.198 8.455 1.00 94.00 193 ALA A O 1
ATOM 1413 N N . LEU A 1 194 ? -1.392 9.903 8.516 1.00 94.44 194 LEU A N 1
ATOM 1414 C CA . LEU A 1 194 ? -2.399 9.272 9.371 1.00 94.44 194 LEU A CA 1
ATOM 1415 C C . LEU A 1 194 ? -3.342 8.339 8.594 1.00 94.44 194 LEU A C 1
ATOM 1417 O O . LEU A 1 194 ? -4.280 7.777 9.149 1.00 94.44 194 LEU A O 1
ATOM 1421 N N . GLY A 1 195 ? -3.087 8.123 7.301 1.00 89.06 195 GLY A N 1
ATOM 1422 C CA . GLY A 1 195 ? -3.839 7.181 6.481 1.00 89.06 195 GLY A CA 1
ATOM 1423 C C . GLY A 1 195 ? -5.040 7.787 5.762 1.00 89.06 195 GLY A C 1
ATOM 1424 O O . GLY A 1 195 ? -5.812 7.015 5.187 1.00 89.06 195 GLY A O 1
ATOM 1425 N N . GLN A 1 196 ? -5.164 9.119 5.728 1.00 89.19 196 GLN A N 1
ATOM 1426 C CA . GLN A 1 196 ? -6.198 9.866 4.992 1.00 89.19 196 GLN A CA 1
ATOM 1427 C C . GLN A 1 196 ? -5.780 10.175 3.540 1.00 89.19 196 GLN A C 1
ATOM 1429 O O . GLN A 1 196 ? -6.067 11.238 2.993 1.00 89.19 196 GLN A O 1
ATOM 1434 N N . GLY A 1 197 ? -5.071 9.234 2.906 1.00 85.38 197 GLY A N 1
ATOM 1435 C CA . GLY A 1 197 ? -4.518 9.378 1.553 1.00 85.38 197 GLY A CA 1
ATOM 1436 C C . GLY A 1 197 ? -5.512 9.168 0.405 1.00 85.38 197 GLY A C 1
ATOM 1437 O O . GLY A 1 197 ? -5.140 9.369 -0.743 1.00 85.38 197 GLY A O 1
ATOM 1438 N N . GLY A 1 198 ? -6.760 8.769 0.682 1.00 86.88 198 GLY A N 1
ATOM 1439 C CA . GLY A 1 198 ? -7.782 8.573 -0.359 1.00 86.88 198 GLY A CA 1
ATOM 1440 C C . GLY A 1 198 ? -7.702 7.244 -1.126 1.00 86.88 198 GLY A C 1
ATOM 1441 O O . GLY A 1 198 ? -8.193 7.156 -2.247 1.00 86.88 198 GLY A O 1
ATOM 1442 N N . PHE A 1 199 ? -7.116 6.206 -0.525 1.00 91.25 199 PHE A N 1
ATOM 1443 C CA . PHE A 1 199 ? -6.976 4.866 -1.111 1.00 91.25 199 PHE A CA 1
ATOM 1444 C C . PHE A 1 199 ? -8.317 4.275 -1.573 1.00 91.25 199 PHE A C 1
ATOM 1446 O O . PHE A 1 199 ? -9.320 4.403 -0.864 1.00 91.25 199 PHE A O 1
ATOM 1453 N N . SER A 1 200 ? -8.354 3.590 -2.724 1.00 90.19 200 SER A N 1
ATOM 1454 C CA . SER A 1 200 ? -9.617 3.088 -3.301 1.00 90.19 200 SER A CA 1
ATOM 1455 C C . SER A 1 200 ? -10.349 2.140 -2.354 1.00 90.19 200 SER A C 1
ATOM 1457 O O . SER A 1 200 ? -11.570 2.198 -2.226 1.00 90.19 200 SER A O 1
ATOM 1459 N N . GLU A 1 201 ? -9.622 1.289 -1.624 1.00 89.88 201 GLU A N 1
ATOM 1460 C CA . GLU A 1 201 ? -10.263 0.423 -0.635 1.00 89.88 201 GLU A CA 1
ATOM 1461 C C . GLU A 1 201 ? -10.966 1.187 0.491 1.00 89.88 201 GLU A C 1
ATOM 1463 O O . GLU A 1 201 ? -11.961 0.693 1.030 1.00 89.88 201 GLU A O 1
ATOM 1468 N N . ASP A 1 202 ? -10.441 2.354 0.854 1.00 91.94 202 ASP A N 1
ATOM 1469 C CA . ASP A 1 202 ? -10.899 3.146 1.988 1.00 91.94 202 ASP A CA 1
ATOM 1470 C C . ASP A 1 202 ? -11.932 4.204 1.593 1.00 91.94 202 ASP A C 1
ATOM 1472 O O . ASP A 1 202 ? -12.666 4.669 2.461 1.00 91.94 202 ASP A O 1
ATOM 1476 N N . THR A 1 203 ? -12.008 4.580 0.314 1.00 92.69 203 THR A N 1
ATOM 1477 C CA . THR A 1 203 ? -12.994 5.540 -0.213 1.00 92.69 203 THR A CA 1
ATOM 1478 C C . THR A 1 203 ? -14.258 4.874 -0.746 1.00 92.69 203 THR A C 1
ATOM 1480 O O . THR A 1 203 ? -15.244 5.568 -0.981 1.00 92.69 203 THR A O 1
ATOM 1483 N N . ALA A 1 204 ? -14.266 3.544 -0.881 1.00 93.00 204 ALA A N 1
ATOM 1484 C CA . ALA A 1 204 ? -15.451 2.805 -1.293 1.00 93.00 204 ALA A CA 1
ATOM 1485 C C . ALA A 1 204 ? -16.659 3.105 -0.370 1.00 93.00 204 ALA A C 1
ATOM 1487 O O . ALA A 1 204 ? -16.514 3.071 0.867 1.00 93.00 204 ALA A O 1
ATOM 1488 N N . PRO A 1 205 ? -17.850 3.363 -0.948 1.00 92.75 205 PRO A N 1
ATOM 1489 C CA . PRO A 1 205 ? -19.082 3.576 -0.200 1.00 92.75 205 PRO A CA 1
ATOM 1490 C C . PRO A 1 205 ? -19.369 2.473 0.824 1.00 92.75 205 PRO A C 1
ATOM 1492 O O . PRO A 1 205 ? -19.060 1.294 0.624 1.00 92.75 205 PRO A O 1
ATOM 1495 N N . ALA A 1 206 ? -19.978 2.855 1.948 1.00 89.62 206 ALA A N 1
ATOM 1496 C CA . ALA A 1 206 ? -20.419 1.892 2.950 1.00 89.62 206 ALA A CA 1
ATOM 1497 C C . ALA A 1 206 ? -21.427 0.905 2.333 1.00 89.62 206 ALA A C 1
ATOM 1499 O O . ALA A 1 206 ? -22.325 1.300 1.595 1.00 89.62 206 ALA A O 1
ATOM 1500 N N . GLY A 1 207 ? -21.275 -0.387 2.630 1.00 90.44 207 GLY A N 1
ATOM 1501 C CA . GLY A 1 207 ? -22.138 -1.434 2.074 1.00 90.44 207 GLY A CA 1
ATOM 1502 C C . GLY A 1 207 ? -21.814 -1.857 0.635 1.00 90.44 207 GLY A C 1
ATOM 1503 O O . GLY A 1 207 ? -22.554 -2.680 0.086 1.00 90.44 207 GLY A O 1
ATOM 1504 N N . ALA A 1 208 ? -20.731 -1.350 0.032 1.00 96.25 208 ALA A N 1
ATOM 1505 C CA . ALA A 1 208 ? -20.216 -1.873 -1.230 1.00 96.25 208 ALA A CA 1
ATOM 1506 C C . ALA A 1 208 ? -19.854 -3.363 -1.105 1.00 96.25 208 ALA A C 1
ATOM 1508 O O . ALA A 1 208 ? -19.255 -3.791 -0.114 1.00 96.25 208 ALA A O 1
ATOM 1509 N N . LEU A 1 209 ? -20.202 -4.148 -2.125 1.00 97.88 209 LEU A N 1
ATOM 1510 C CA . LEU A 1 209 ? -19.759 -5.535 -2.237 1.00 97.88 209 LEU A CA 1
ATOM 1511 C C . LEU A 1 209 ? -18.258 -5.575 -2.542 1.00 97.88 209 LEU A C 1
ATOM 1513 O O . LEU A 1 209 ? -17.700 -4.652 -3.131 1.00 97.88 209 LEU A O 1
ATOM 1517 N N . VAL A 1 210 ? -17.597 -6.661 -2.167 1.00 97.56 210 VAL A N 1
ATOM 1518 C CA . VAL A 1 210 ? -16.184 -6.911 -2.444 1.00 97.56 210 VAL A CA 1
ATOM 1519 C C . VAL A 1 210 ? -16.076 -8.027 -3.464 1.00 97.56 210 VAL A C 1
ATOM 1521 O O . VAL A 1 210 ? -16.632 -9.102 -3.256 1.00 97.56 210 VAL A O 1
ATOM 1524 N N . ALA A 1 211 ? -15.334 -7.778 -4.536 1.00 97.94 211 ALA A N 1
ATOM 1525 C CA . ALA A 1 211 ? -15.043 -8.762 -5.561 1.00 97.94 211 ALA A CA 1
ATOM 1526 C C . ALA A 1 211 ? -13.552 -9.109 -5.590 1.00 97.94 211 ALA A C 1
ATOM 1528 O O . ALA A 1 211 ? -12.701 -8.224 -5.488 1.00 97.94 211 ALA A O 1
ATOM 1529 N N . MET A 1 212 ? -13.239 -10.393 -5.747 1.00 96.69 212 MET A N 1
ATOM 1530 C CA . MET A 1 212 ? -11.871 -10.905 -5.859 1.00 96.69 212 MET A CA 1
ATOM 1531 C C . MET A 1 212 ? -11.796 -11.992 -6.938 1.00 96.69 212 MET A C 1
ATOM 1533 O O . MET A 1 212 ? -12.706 -12.823 -6.988 1.00 96.69 212 MET A O 1
ATOM 1537 N N . PRO A 1 213 ? -10.732 -12.053 -7.762 1.00 96.56 213 PRO A N 1
ATOM 1538 C CA . PRO A 1 213 ? -10.597 -13.108 -8.759 1.00 96.56 213 PRO A CA 1
ATOM 1539 C C . PRO A 1 213 ? -10.563 -14.483 -8.107 1.00 96.56 213 PRO A C 1
ATOM 1541 O O . PRO A 1 213 ? -9.903 -14.680 -7.081 1.00 96.56 213 PRO A O 1
ATOM 1544 N N . ARG A 1 214 ? -11.231 -15.455 -8.717 1.00 95.06 214 ARG A N 1
ATOM 1545 C CA . ARG A 1 214 ? -11.183 -16.844 -8.275 1.00 95.06 214 ARG A CA 1
ATOM 1546 C C . ARG A 1 214 ? -9.823 -17.464 -8.603 1.00 95.06 214 ARG A C 1
ATOM 1548 O O . ARG A 1 214 ? -9.164 -17.096 -9.571 1.00 95.06 214 ARG A O 1
ATOM 1555 N N . THR A 1 215 ? -9.358 -18.399 -7.778 1.00 89.75 215 THR A N 1
ATOM 1556 C CA . THR A 1 215 ? -8.067 -19.082 -7.993 1.00 89.75 215 THR A CA 1
ATOM 1557 C C . THR A 1 215 ? -8.065 -19.973 -9.242 1.00 89.75 215 THR A C 1
ATOM 1559 O O . THR A 1 215 ? -7.011 -20.181 -9.837 1.00 89.75 215 THR A O 1
ATOM 1562 N N . ASP A 1 216 ? -9.228 -20.486 -9.643 1.00 88.00 216 ASP A N 1
ATOM 1563 C CA . ASP A 1 216 ? -9.424 -21.393 -10.781 1.00 88.00 216 ASP A CA 1
ATOM 1564 C C . ASP A 1 216 ? -9.554 -20.678 -12.141 1.00 88.00 216 ASP A C 1
ATOM 1566 O O . ASP A 1 216 ? -9.461 -21.337 -13.173 1.00 88.00 216 ASP A O 1
ATOM 1570 N N . ALA A 1 217 ? -9.693 -19.348 -12.160 1.00 85.81 217 ALA A N 1
ATOM 1571 C CA . ALA A 1 217 ? -9.946 -18.572 -13.379 1.00 85.81 217 ALA A CA 1
ATOM 1572 C C . ALA A 1 217 ? -8.711 -18.340 -14.277 1.00 85.81 217 ALA A C 1
ATOM 1574 O O . ALA A 1 217 ? -8.843 -17.961 -15.437 1.00 85.81 217 ALA A O 1
ATOM 1575 N N . GLY A 1 218 ? -7.487 -18.533 -13.771 1.00 84.00 218 GLY A N 1
ATOM 1576 C CA . GLY A 1 218 ? -6.277 -18.162 -14.514 1.00 84.00 218 GLY A CA 1
ATOM 1577 C C . GLY A 1 218 ? -6.177 -16.642 -14.711 1.00 84.00 218 GLY A C 1
ATOM 1578 O O . GLY A 1 218 ? -5.801 -15.940 -13.773 1.00 84.00 218 GLY A O 1
ATOM 1579 N N . TRP A 1 219 ? -6.495 -16.142 -15.914 1.00 88.44 219 TRP A N 1
ATOM 1580 C CA . TRP A 1 219 ? -6.596 -14.705 -16.209 1.00 88.44 219 TRP A CA 1
ATOM 1581 C C . TRP A 1 219 ? -8.070 -14.262 -16.163 1.00 88.44 219 TRP A C 1
ATOM 1583 O O . TRP A 1 219 ? -8.840 -14.684 -17.025 1.00 88.44 219 TRP A O 1
ATOM 1593 N N . PRO A 1 220 ? -8.486 -13.423 -15.198 1.00 89.38 220 PRO A N 1
ATOM 1594 C CA . PRO A 1 220 ? -9.903 -13.180 -14.927 1.00 89.38 220 PRO A CA 1
ATOM 1595 C C . PRO A 1 220 ? -10.499 -12.133 -15.884 1.00 89.38 220 PRO A C 1
ATOM 1597 O O . PRO A 1 220 ? -10.480 -10.938 -15.592 1.00 89.38 220 PRO A O 1
ATOM 1600 N N . GLY A 1 221 ? -10.999 -12.577 -17.039 1.00 90.06 221 GLY A N 1
ATOM 1601 C CA . GLY A 1 221 ? -11.477 -11.715 -18.130 1.00 90.06 221 GLY A CA 1
ATOM 1602 C C . GLY A 1 221 ? -12.987 -11.452 -18.153 1.00 90.06 221 GLY A C 1
ATOM 1603 O O . GLY A 1 221 ? -13.444 -10.649 -18.963 1.00 90.06 221 GLY A O 1
ATOM 1604 N N . SER A 1 222 ? -13.758 -12.124 -17.300 1.00 94.75 222 SER A N 1
ATOM 1605 C CA . SER A 1 222 ? -15.221 -12.037 -17.238 1.00 94.75 222 SER A CA 1
ATOM 1606 C C . SER A 1 222 ? -15.714 -11.861 -15.800 1.00 94.75 222 SER A C 1
ATOM 1608 O O . SER A 1 222 ? -14.944 -12.004 -14.851 1.00 94.75 222 SER A O 1
ATOM 1610 N N . ILE A 1 223 ? -16.993 -11.527 -15.602 1.00 96.19 223 ILE A N 1
ATOM 1611 C CA . ILE A 1 223 ? -17.551 -11.343 -14.249 1.00 96.19 223 ILE A CA 1
ATOM 1612 C C . ILE A 1 223 ? -17.677 -12.671 -13.489 1.00 96.19 223 ILE A C 1
ATOM 1614 O O . ILE A 1 223 ? -17.608 -12.685 -12.262 1.00 96.19 223 ILE A O 1
ATOM 1618 N N . GLU A 1 224 ? -17.803 -13.786 -14.206 1.00 96.19 224 GLU A N 1
ATOM 1619 C CA . GLU A 1 224 ? -17.887 -15.148 -13.675 1.00 96.19 224 GLU A CA 1
ATOM 1620 C C . GLU A 1 224 ? -16.567 -15.601 -13.029 1.00 96.19 224 GLU A C 1
ATOM 1622 O O . GLU A 1 224 ? -16.561 -16.437 -12.120 1.00 96.19 224 GLU A O 1
ATOM 1627 N N . ASP A 1 225 ? -15.453 -14.990 -13.439 1.00 96.88 225 ASP A N 1
ATOM 1628 C CA . ASP A 1 225 ? -14.115 -15.242 -12.902 1.00 96.88 225 ASP A CA 1
ATOM 1629 C C . ASP A 1 225 ? -13.889 -14.607 -11.519 1.00 96.88 225 ASP A C 1
ATOM 1631 O O . ASP A 1 225 ? -12.805 -14.736 -10.940 1.00 96.88 225 ASP A O 1
ATOM 1635 N N . TRP A 1 226 ? -14.887 -13.907 -10.969 1.00 97.88 226 TRP A N 1
ATOM 1636 C CA . TRP A 1 226 ? -14.787 -13.159 -9.719 1.00 97.88 226 TRP A CA 1
ATOM 1637 C C . TRP A 1 226 ? -15.768 -13.679 -8.670 1.00 97.88 226 TRP A C 1
ATOM 1639 O O . TRP A 1 226 ? -16.961 -13.852 -8.902 1.00 97.88 226 TRP A O 1
ATOM 1649 N N . ALA A 1 227 ? -15.267 -13.888 -7.458 1.00 97.88 227 ALA A N 1
ATOM 1650 C CA . ALA A 1 227 ? -16.106 -14.112 -6.295 1.00 97.88 227 ALA A CA 1
ATOM 1651 C C . ALA A 1 227 ? -16.545 -12.768 -5.711 1.00 97.88 227 ALA A C 1
ATOM 1653 O O . ALA A 1 227 ? -15.697 -11.931 -5.404 1.00 97.88 227 ALA A O 1
ATOM 1654 N N . VAL A 1 228 ? -17.851 -12.590 -5.512 1.00 98.19 228 VAL A N 1
ATOM 1655 C CA . VAL A 1 228 ? -18.447 -11.371 -4.949 1.00 98.19 228 VAL A CA 1
ATOM 1656 C C . VAL A 1 228 ? -19.080 -11.688 -3.595 1.00 98.19 228 VAL A C 1
ATOM 1658 O O . VAL A 1 228 ? -19.839 -12.647 -3.476 1.00 98.19 228 VAL A O 1
ATOM 1661 N N . ALA A 1 229 ? -18.775 -10.894 -2.569 1.00 97.25 229 ALA A N 1
ATOM 1662 C CA . ALA A 1 229 ? -19.328 -11.060 -1.225 1.00 97.25 229 ALA A CA 1
ATOM 1663 C C . ALA A 1 229 ? -19.471 -9.723 -0.476 1.00 97.25 229 ALA A C 1
ATOM 1665 O O . ALA A 1 229 ? -18.821 -8.746 -0.842 1.00 97.25 229 ALA A O 1
ATOM 1666 N N . PRO A 1 230 ? -20.255 -9.658 0.613 1.00 94.69 230 PRO A N 1
ATOM 1667 C CA . PRO A 1 230 ? -20.353 -8.472 1.472 1.00 94.69 230 PRO A CA 1
ATOM 1668 C C . PRO A 1 230 ? -19.036 -8.008 2.112 1.00 94.69 230 PRO A C 1
ATOM 1670 O O . PRO A 1 230 ? -18.894 -6.828 2.427 1.00 94.69 230 PRO A O 1
ATOM 1673 N N . SER A 1 231 ? -18.068 -8.906 2.326 1.00 91.75 231 SER A N 1
ATOM 1674 C CA . SER A 1 231 ? -16.812 -8.581 3.011 1.00 91.75 231 SER A CA 1
ATOM 1675 C C . SER A 1 231 ? -15.579 -9.175 2.321 1.00 91.75 231 SER A C 1
ATOM 1677 O O . SER A 1 231 ? -15.651 -10.176 1.611 1.00 91.75 231 SER A O 1
ATOM 1679 N N . LEU A 1 232 ? -14.407 -8.566 2.545 1.00 92.25 232 LEU A N 1
ATOM 1680 C CA . LEU A 1 232 ? -13.138 -9.052 1.984 1.00 92.25 232 LEU A CA 1
ATOM 1681 C C . LEU A 1 232 ? -12.777 -10.481 2.449 1.00 92.25 232 LEU A C 1
ATOM 1683 O O . LEU A 1 232 ? -12.336 -11.267 1.610 1.00 92.25 232 LEU A O 1
ATOM 1687 N N . PRO A 1 233 ? -12.937 -10.858 3.737 1.00 90.81 233 PRO A N 1
ATOM 1688 C CA . PRO A 1 233 ? -12.739 -12.243 4.164 1.00 90.81 233 PRO A CA 1
ATOM 1689 C C . PRO A 1 233 ? -13.666 -13.239 3.457 1.00 90.81 233 PRO A C 1
ATOM 1691 O O . PRO A 1 233 ? -13.200 -14.303 3.054 1.00 90.81 233 PRO A O 1
ATOM 1694 N N . GLU A 1 234 ? -14.943 -12.894 3.268 1.00 92.69 234 GLU A N 1
ATOM 1695 C CA . GLU A 1 234 ? -15.909 -13.756 2.576 1.00 92.69 234 GLU A CA 1
ATOM 1696 C C . GLU A 1 234 ? -15.592 -13.883 1.084 1.00 92.69 234 GLU A C 1
ATOM 1698 O O . GLU A 1 234 ? -15.528 -14.999 0.573 1.00 92.69 234 GLU A O 1
ATOM 1703 N N . ALA A 1 235 ? -15.301 -12.771 0.398 1.00 94.94 235 ALA A N 1
ATOM 1704 C CA . ALA A 1 235 ? -14.935 -12.778 -1.020 1.00 94.94 235 ALA A CA 1
ATOM 1705 C C . ALA A 1 235 ? -13.683 -13.631 -1.259 1.00 94.94 235 ALA A C 1
ATO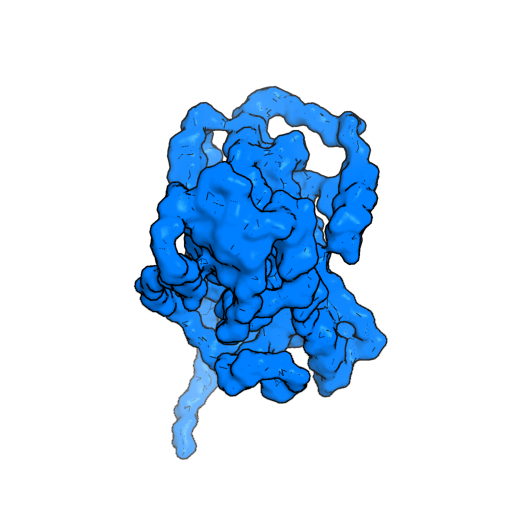M 1707 O O . ALA A 1 235 ? -13.635 -14.441 -2.180 1.00 94.94 235 ALA A O 1
ATOM 1708 N N . ARG A 1 236 ? -12.691 -13.524 -0.367 1.00 93.00 236 ARG A N 1
ATOM 1709 C CA . ARG A 1 236 ? -11.478 -14.351 -0.395 1.00 93.00 236 ARG A CA 1
ATOM 1710 C C . ARG A 1 236 ? -11.772 -15.839 -0.207 1.00 93.00 236 ARG A C 1
ATOM 1712 O O . ARG A 1 236 ? -11.185 -16.664 -0.907 1.00 93.00 236 ARG A O 1
ATOM 1719 N N . ALA A 1 237 ? -12.643 -16.183 0.743 1.00 92.00 237 ALA A N 1
ATOM 1720 C CA . ALA A 1 237 ? -13.036 -17.567 0.988 1.00 92.00 237 ALA A CA 1
ATOM 1721 C C . ALA A 1 237 ? -13.757 -18.157 -0.236 1.00 92.00 237 ALA A C 1
ATOM 1723 O O . ALA A 1 237 ? -13.393 -19.238 -0.694 1.00 92.00 237 ALA A O 1
ATOM 1724 N N . LEU A 1 238 ? -14.705 -17.413 -0.819 1.00 95.38 238 LEU A N 1
ATOM 1725 C CA . LEU A 1 238 ? -15.423 -17.801 -2.039 1.00 95.38 238 LEU A CA 1
ATOM 1726 C C . LEU A 1 238 ? -14.511 -17.904 -3.272 1.00 95.38 238 LEU A C 1
ATOM 1728 O O . LEU A 1 238 ? -14.732 -18.762 -4.128 1.00 95.38 238 LEU A O 1
ATOM 1732 N N . ALA A 1 239 ? -13.479 -17.061 -3.352 1.00 95.19 239 ALA A N 1
ATOM 1733 C CA . ALA A 1 239 ? -12.460 -17.101 -4.399 1.00 95.19 239 ALA A CA 1
ATOM 1734 C C . ALA A 1 239 ? -11.520 -18.316 -4.287 1.00 95.19 239 ALA A C 1
ATOM 1736 O O . ALA A 1 239 ? -10.718 -18.548 -5.191 1.00 95.19 239 ALA A O 1
ATOM 1737 N N . GLY A 1 240 ? -11.579 -19.083 -3.190 1.00 92.06 240 GLY A N 1
ATOM 1738 C CA . GLY A 1 240 ? -10.683 -20.216 -2.956 1.00 92.06 240 GLY A CA 1
ATOM 1739 C C . GLY A 1 240 ? -9.233 -19.787 -2.718 1.00 92.06 240 GLY A C 1
ATOM 1740 O O . GLY A 1 240 ? -8.301 -20.527 -3.034 1.00 92.06 240 GLY A O 1
ATOM 1741 N N . LYS A 1 241 ? -9.016 -18.572 -2.203 1.00 88.12 241 LYS A N 1
ATOM 1742 C CA . LYS A 1 241 ? -7.677 -18.036 -1.929 1.00 88.12 241 LYS A CA 1
ATOM 1743 C C . LYS A 1 241 ? -7.223 -18.516 -0.552 1.00 88.12 241 LYS A C 1
ATOM 1745 O O . LYS A 1 241 ? -7.535 -17.906 0.473 1.00 88.12 241 LYS A O 1
ATOM 1750 N N . VAL A 1 242 ? -6.483 -19.621 -0.527 1.00 76.25 242 VAL A N 1
ATOM 1751 C CA . VAL A 1 242 ? -5.849 -20.153 0.686 1.00 76.25 242 VAL A CA 1
ATOM 1752 C C . VAL A 1 242 ? -4.421 -19.637 0.747 1.00 76.25 242 VAL A C 1
ATOM 1754 O O . VAL A 1 242 ? -3.612 -19.933 -0.125 1.00 76.25 242 VAL A O 1
ATOM 1757 N N . GLN A 1 243 ? -4.094 -18.858 1.775 1.00 66.88 243 GLN A N 1
ATOM 1758 C CA . GLN A 1 243 ? -2.749 -18.309 1.899 1.00 66.88 243 GLN A CA 1
ATOM 1759 C C . GLN A 1 243 ? -1.802 -19.255 2.626 1.00 66.88 243 GLN A C 1
ATOM 1761 O O . GLN A 1 243 ? -2.040 -19.644 3.768 1.00 66.88 243 GLN A O 1
ATOM 1766 N N . GLY A 1 244 ? -0.681 -19.547 1.972 1.00 59.75 244 GLY A N 1
ATOM 1767 C CA . GLY A 1 244 ? 0.485 -20.190 2.555 1.00 59.75 244 GLY A CA 1
ATOM 1768 C C . GLY A 1 244 ? 1.750 -19.406 2.225 1.00 59.75 244 GLY A C 1
ATOM 1769 O O . GLY A 1 244 ? 1.799 -18.612 1.284 1.00 59.75 244 GLY A O 1
ATOM 1770 N N . ARG A 1 245 ? 2.805 -19.645 3.003 1.00 55.06 245 ARG A N 1
ATOM 1771 C CA . ARG A 1 245 ? 4.161 -19.251 2.625 1.00 55.06 245 ARG A CA 1
ATOM 1772 C C . ARG A 1 245 ? 4.628 -20.266 1.584 1.00 55.06 245 ARG A C 1
ATOM 1774 O O . ARG A 1 245 ? 5.174 -21.303 1.949 1.00 55.06 245 ARG A O 1
ATOM 1781 N N . HIS A 1 246 ? 4.332 -20.024 0.307 1.00 55.16 246 HIS A N 1
ATOM 1782 C CA . HIS A 1 246 ? 4.933 -20.826 -0.755 1.00 55.16 246 HIS A CA 1
ATOM 1783 C C . HIS A 1 246 ? 6.457 -20.731 -0.604 1.00 55.16 246 HIS A C 1
ATOM 1785 O O . HIS A 1 246 ? 6.982 -19.659 -0.289 1.00 55.16 246 HIS A O 1
ATOM 1791 N N . GLY A 1 247 ? 7.137 -21.877 -0.689 1.00 54.97 247 GLY A N 1
ATOM 1792 C CA . GLY A 1 247 ? 8.574 -21.971 -0.448 1.00 54.97 247 GLY A CA 1
ATOM 1793 C C . GLY A 1 247 ? 9.358 -20.959 -1.283 1.00 54.97 247 GLY A C 1
ATOM 1794 O O . GLY A 1 247 ? 8.926 -20.543 -2.357 1.00 54.97 247 GLY A O 1
ATOM 1795 N N . THR A 1 248 ? 10.515 -20.544 -0.783 1.00 61.56 248 THR A N 1
ATOM 1796 C CA . THR A 1 248 ? 11.439 -19.710 -1.551 1.00 61.56 248 THR A CA 1
ATOM 1797 C C . THR A 1 248 ? 12.051 -20.560 -2.656 1.00 61.56 248 THR A C 1
ATOM 1799 O O . THR A 1 248 ? 12.840 -21.459 -2.371 1.00 61.56 248 THR A O 1
ATOM 1802 N N . ILE A 1 249 ? 11.670 -20.299 -3.904 1.00 69.69 249 ILE A N 1
ATOM 1803 C CA . ILE A 1 249 ? 12.392 -20.806 -5.073 1.00 69.69 249 ILE A CA 1
ATOM 1804 C C . ILE A 1 249 ? 13.505 -19.804 -5.358 1.00 69.69 249 ILE A C 1
ATOM 1806 O O . ILE A 1 249 ? 13.258 -18.596 -5.351 1.00 69.69 249 ILE A O 1
ATOM 1810 N N . GLU A 1 250 ? 14.724 -20.290 -5.573 1.00 77.50 250 GLU A N 1
ATOM 1811 C CA . GLU A 1 250 ? 15.824 -19.426 -5.986 1.00 77.50 250 GLU A CA 1
ATOM 1812 C C . GLU A 1 250 ? 15.519 -18.863 -7.384 1.00 77.50 250 GLU A C 1
ATOM 1814 O O . GLU A 1 250 ? 15.300 -19.634 -8.324 1.00 77.50 250 GLU A O 1
ATOM 1819 N N . PRO A 1 251 ? 15.424 -17.532 -7.541 1.00 78.06 251 PRO A N 1
ATOM 1820 C CA . PRO A 1 251 ? 15.093 -16.947 -8.827 1.00 78.06 251 PRO A CA 1
ATOM 1821 C C . PRO A 1 251 ? 16.301 -17.036 -9.765 1.00 78.06 251 PRO A C 1
ATOM 1823 O O . PRO A 1 251 ? 17.348 -16.453 -9.492 1.00 78.06 251 PRO A O 1
ATOM 1826 N N . ALA A 1 252 ? 16.139 -17.701 -10.908 1.00 85.75 252 ALA A N 1
ATOM 1827 C CA . ALA A 1 252 ? 17.125 -17.698 -11.986 1.00 85.75 252 ALA A CA 1
ATOM 1828 C C . ALA A 1 252 ? 16.683 -16.743 -13.113 1.00 85.75 252 ALA A C 1
ATOM 1830 O O . ALA A 1 252 ? 15.511 -16.775 -13.500 1.00 85.75 252 ALA A O 1
ATOM 1831 N N . PRO A 1 253 ? 17.584 -15.905 -13.663 1.00 92.38 253 PRO A N 1
ATOM 1832 C CA . PRO A 1 253 ? 17.290 -15.124 -14.860 1.00 92.38 253 PRO A CA 1
ATOM 1833 C C . PRO A 1 253 ? 16.864 -16.038 -16.019 1.00 92.38 253 PRO A C 1
ATOM 1835 O O . PRO A 1 253 ? 17.604 -16.962 -16.349 1.00 92.38 253 PRO A O 1
ATOM 1838 N N . PRO A 1 254 ? 15.714 -15.798 -16.670 1.00 93.94 254 PRO A N 1
ATOM 1839 C CA . PRO A 1 254 ? 15.163 -16.734 -17.655 1.00 93.94 254 PRO A CA 1
ATOM 1840 C C . PRO A 1 254 ? 15.837 -16.649 -19.031 1.00 93.94 254 PRO A C 1
ATOM 1842 O O . PRO A 1 254 ? 15.607 -17.503 -19.877 1.00 93.94 254 PRO A O 1
ATOM 1845 N N . ILE A 1 255 ? 16.656 -15.620 -19.271 1.00 96.38 255 ILE A N 1
ATOM 1846 C CA . ILE A 1 255 ? 17.344 -15.410 -20.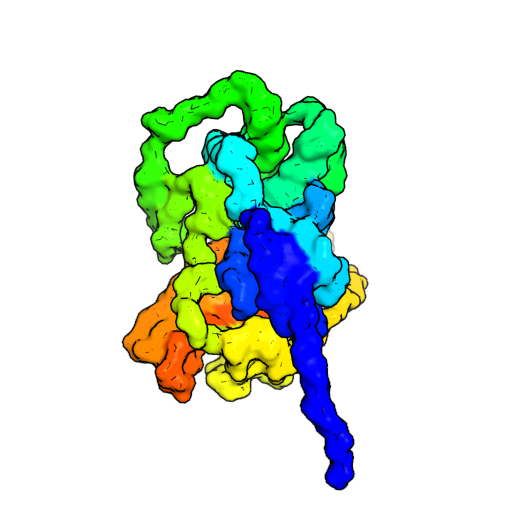547 1.00 96.38 255 ILE A CA 1
ATOM 1847 C C . ILE A 1 255 ? 18.825 -15.731 -20.378 1.00 96.38 255 ILE A C 1
ATOM 1849 O O . ILE A 1 255 ? 19.493 -15.205 -19.478 1.00 96.38 255 ILE A O 1
ATOM 1853 N N . ASP A 1 256 ? 19.342 -16.592 -21.248 1.00 96.31 256 ASP A N 1
ATOM 1854 C CA . ASP A 1 256 ? 20.756 -16.947 -21.282 1.00 96.31 256 ASP A CA 1
ATOM 1855 C C . ASP A 1 256 ? 21.591 -15.924 -22.048 1.00 96.31 256 ASP A C 1
ATOM 1857 O O . ASP A 1 256 ? 21.169 -15.359 -23.063 1.00 96.31 256 ASP A O 1
ATOM 1861 N N . ILE A 1 257 ? 22.823 -15.742 -21.575 1.00 97.31 257 ILE A N 1
ATOM 1862 C CA . ILE A 1 257 ? 23.854 -14.949 -22.246 1.00 97.31 257 ILE A CA 1
ATOM 1863 C C . ILE A 1 257 ? 24.109 -15.524 -23.645 1.00 97.31 257 ILE A C 1
ATOM 1865 O O . ILE A 1 257 ? 24.109 -16.740 -23.848 1.00 97.31 257 ILE A O 1
ATOM 1869 N N . ALA A 1 258 ? 24.313 -14.645 -24.627 1.00 96.88 258 ALA A N 1
ATOM 1870 C CA . ALA A 1 258 ? 24.687 -15.069 -25.969 1.00 96.88 258 ALA A CA 1
ATOM 1871 C C . ALA A 1 258 ? 26.015 -15.853 -25.938 1.00 96.88 258 ALA A C 1
ATOM 1873 O O . ALA A 1 258 ? 26.944 -15.422 -25.259 1.00 96.88 258 ALA A O 1
ATOM 1874 N N . PRO A 1 259 ? 26.153 -16.983 -26.651 1.00 96.38 259 PRO A N 1
ATOM 1875 C CA . PRO A 1 259 ? 27.421 -17.708 -26.707 1.00 96.38 259 PRO A CA 1
ATOM 1876 C C . PRO A 1 259 ? 28.555 -16.836 -27.266 1.00 96.38 259 PRO A C 1
ATOM 1878 O O . PRO A 1 259 ? 28.349 -16.112 -28.240 1.00 96.38 259 PRO A O 1
ATOM 1881 N N . GLY A 1 260 ? 29.749 -16.922 -26.676 1.00 94.25 260 GLY A N 1
ATOM 1882 C CA . GLY A 1 260 ? 30.942 -16.215 -27.147 1.00 94.25 260 GLY A CA 1
ATOM 1883 C C . GLY A 1 260 ? 31.878 -15.779 -26.022 1.00 94.25 260 GLY A C 1
ATOM 1884 O O . GLY A 1 260 ? 31.571 -15.951 -24.843 1.00 94.25 260 GLY A O 1
ATOM 1885 N N . GLU A 1 261 ? 33.018 -15.206 -26.409 1.00 95.12 261 GLU A N 1
ATOM 1886 C CA . GLU A 1 261 ? 33.907 -14.483 -25.498 1.00 95.12 261 GLU A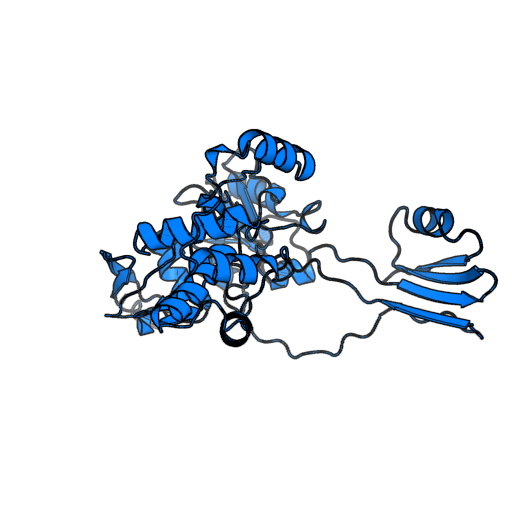 CA 1
ATOM 1887 C C . GLU A 1 261 ? 33.464 -13.018 -25.406 1.00 95.12 261 GLU A C 1
ATOM 1889 O O . GLU A 1 261 ? 33.293 -12.336 -26.428 1.00 95.12 261 GLU A O 1
ATOM 1894 N N . TRP A 1 262 ? 33.253 -12.562 -24.171 1.00 97.88 262 TRP A N 1
ATOM 1895 C CA . TRP A 1 262 ? 32.709 -11.250 -23.837 1.00 97.88 262 TRP A CA 1
ATOM 1896 C C . TRP A 1 262 ? 33.526 -10.614 -22.719 1.00 97.88 262 TRP A C 1
ATOM 1898 O O . TRP A 1 262 ? 33.951 -11.307 -21.796 1.00 97.88 262 TRP A O 1
ATOM 1908 N N . ASP A 1 263 ? 33.677 -9.293 -22.774 1.00 97.88 263 ASP A N 1
ATOM 1909 C CA . ASP A 1 263 ? 34.377 -8.527 -21.739 1.00 97.88 263 ASP A CA 1
ATOM 1910 C C . ASP A 1 263 ? 33.466 -8.250 -20.532 1.00 97.88 263 ASP A C 1
ATOM 1912 O O . ASP A 1 263 ? 33.933 -8.151 -19.398 1.00 97.88 263 ASP A O 1
ATOM 1916 N N . LEU A 1 264 ? 32.151 -8.135 -20.763 1.00 97.25 264 LEU A N 1
ATOM 1917 C CA . LEU A 1 264 ? 31.149 -7.910 -19.723 1.00 97.25 264 LEU A CA 1
ATOM 1918 C C . LEU A 1 264 ? 29.868 -8.697 -20.010 1.00 97.25 264 LEU A C 1
ATOM 1920 O O . LEU A 1 264 ? 29.337 -8.665 -21.122 1.00 97.25 264 LEU A O 1
ATOM 1924 N N . THR A 1 265 ? 29.321 -9.333 -18.974 1.00 97.44 265 THR A N 1
ATOM 1925 C CA . THR A 1 265 ? 28.018 -10.006 -19.029 1.00 97.44 265 THR A CA 1
ATOM 1926 C C . THR A 1 265 ? 27.099 -9.542 -17.906 1.00 97.44 265 THR A C 1
ATOM 1928 O O . THR A 1 265 ? 27.542 -9.387 -16.770 1.00 97.44 265 THR A O 1
ATOM 1931 N N . LEU A 1 266 ? 25.809 -9.387 -18.201 1.00 95.62 266 LEU A N 1
ATOM 1932 C CA . LEU A 1 266 ? 24.760 -9.042 -17.240 1.00 95.62 266 LEU A CA 1
ATOM 1933 C C . LEU A 1 266 ? 23.533 -9.917 -17.494 1.00 95.62 266 LEU A C 1
ATOM 1935 O O . LEU A 1 266 ? 23.160 -10.131 -18.644 1.00 95.62 266 LEU A O 1
ATOM 1939 N N . ARG A 1 267 ? 22.860 -10.364 -16.432 1.00 95.88 267 ARG A N 1
ATOM 1940 C CA . ARG A 1 267 ? 21.533 -10.986 -16.522 1.00 95.88 267 ARG A CA 1
ATOM 1941 C C . ARG A 1 267 ? 20.599 -10.354 -15.504 1.00 95.88 267 ARG A C 1
ATOM 1943 O O . ARG A 1 267 ? 20.995 -10.127 -14.363 1.00 95.88 267 ARG A O 1
ATOM 1950 N N . THR A 1 268 ? 19.360 -10.110 -15.906 1.00 94.88 268 THR A N 1
ATOM 1951 C CA . THR A 1 268 ? 18.288 -9.648 -15.023 1.00 94.88 268 THR A CA 1
ATOM 1952 C C . THR A 1 268 ? 17.119 -10.627 -15.048 1.00 94.88 268 THR A C 1
ATOM 1954 O O . THR A 1 268 ? 16.912 -11.358 -16.017 1.00 94.88 268 THR A O 1
ATOM 1957 N N . SER A 1 269 ? 16.356 -10.646 -13.959 1.00 92.31 269 SER A N 1
ATOM 1958 C CA . SER A 1 269 ? 15.111 -11.409 -13.843 1.00 92.31 269 SER A CA 1
ATOM 1959 C C . SER A 1 269 ? 13.896 -10.508 -14.041 1.00 92.31 269 SER A C 1
ATOM 1961 O O . SER A 1 269 ? 14.014 -9.283 -14.114 1.00 92.31 269 SER A O 1
ATOM 1963 N N . TRP A 1 270 ? 12.714 -11.121 -14.071 1.00 90.62 270 TRP A N 1
ATOM 1964 C CA . TRP A 1 270 ? 11.457 -10.406 -13.885 1.00 90.62 270 TRP A CA 1
ATOM 1965 C C . TRP A 1 270 ? 11.499 -9.589 -12.589 1.00 90.62 270 TRP A C 1
ATOM 1967 O O . TRP A 1 270 ? 11.772 -10.138 -11.520 1.00 90.62 270 TRP A O 1
ATOM 1977 N N . VAL A 1 271 ? 11.216 -8.286 -12.672 1.00 91.75 271 VAL A N 1
ATOM 1978 C CA . VAL A 1 271 ? 11.153 -7.423 -11.480 1.00 91.75 271 VAL A CA 1
ATOM 1979 C C . VAL A 1 271 ? 9.713 -7.025 -11.194 1.00 91.75 271 VAL A C 1
ATOM 1981 O O . VAL A 1 271 ? 9.064 -6.363 -12.005 1.00 91.75 271 VAL A O 1
ATOM 1984 N N . GLU A 1 272 ? 9.239 -7.416 -10.013 1.00 91.69 272 GLU A N 1
ATOM 1985 C CA . GLU A 1 272 ? 7.957 -7.010 -9.435 1.00 91.69 272 GLU A CA 1
ATOM 1986 C C . GLU A 1 272 ? 8.035 -5.545 -8.939 1.00 91.69 272 GLU A C 1
ATOM 1988 O O . GLU A 1 272 ? 8.950 -5.212 -8.172 1.00 91.69 272 GLU A O 1
ATOM 1993 N N . PRO A 1 273 ? 7.107 -4.654 -9.343 1.00 93.19 273 PRO A N 1
ATOM 1994 C CA . PRO A 1 273 ? 6.990 -3.291 -8.800 1.00 93.19 273 PRO A CA 1
ATOM 1995 C C . PRO A 1 273 ? 6.996 -3.192 -7.257 1.00 93.19 273 PRO A C 1
ATOM 1997 O O . PRO A 1 273 ? 7.599 -2.291 -6.673 1.00 93.19 273 PRO A O 1
ATOM 2000 N N . ALA A 1 274 ? 6.372 -4.157 -6.604 1.00 92.25 274 ALA A N 1
ATOM 2001 C CA . ALA A 1 274 ? 6.243 -4.457 -5.185 1.00 92.25 274 ALA A CA 1
ATOM 2002 C C . ALA A 1 274 ? 5.577 -3.344 -4.367 1.00 92.25 274 ALA A C 1
ATOM 2004 O O . ALA A 1 274 ? 5.903 -3.138 -3.197 1.00 92.25 274 ALA A O 1
ATOM 2005 N N . TYR A 1 275 ? 4.623 -2.623 -4.969 1.00 93.94 275 TYR A N 1
ATOM 2006 C CA . TYR A 1 275 ? 3.778 -1.664 -4.250 1.00 93.94 275 TYR A CA 1
ATOM 2007 C C . TYR A 1 275 ? 2.933 -2.365 -3.180 1.00 93.94 275 TYR A C 1
ATOM 2009 O O . TYR A 1 275 ? 2.598 -3.542 -3.311 1.00 93.94 275 TYR A O 1
ATOM 2017 N N . LEU A 1 276 ? 2.600 -1.662 -2.095 1.00 94.75 276 LEU A N 1
ATOM 2018 C CA . LEU A 1 276 ? 2.025 -2.279 -0.892 1.00 94.75 276 LEU A CA 1
ATOM 2019 C C . LEU A 1 276 ? 0.499 -2.357 -0.911 1.00 94.75 276 LEU A C 1
ATOM 2021 O O . LEU A 1 276 ? -0.046 -3.383 -0.499 1.00 94.75 276 LEU A O 1
ATOM 2025 N N . GLU A 1 277 ? -0.175 -1.325 -1.416 1.00 94.62 277 GLU A N 1
ATOM 2026 C CA . GLU A 1 277 ? -1.605 -1.407 -1.714 1.00 94.62 277 GLU A CA 1
ATOM 2027 C C . GLU A 1 277 ? -1.792 -2.196 -2.999 1.00 94.62 277 GLU A C 1
ATOM 2029 O O . GLU A 1 277 ? -1.284 -1.780 -4.039 1.00 94.62 277 GLU A O 1
ATOM 2034 N N . THR A 1 278 ? -2.503 -3.316 -2.948 1.00 94.38 278 THR A N 1
ATOM 2035 C CA . THR A 1 278 ? -2.811 -4.091 -4.150 1.00 94.38 278 THR A CA 1
ATOM 2036 C C . THR A 1 278 ? -3.757 -3.324 -5.074 1.00 94.38 278 THR A C 1
ATOM 2038 O O . THR A 1 278 ? -4.220 -2.223 -4.772 1.00 94.38 278 THR A O 1
ATOM 2041 N N . ASP A 1 279 ? -3.976 -3.843 -6.271 1.00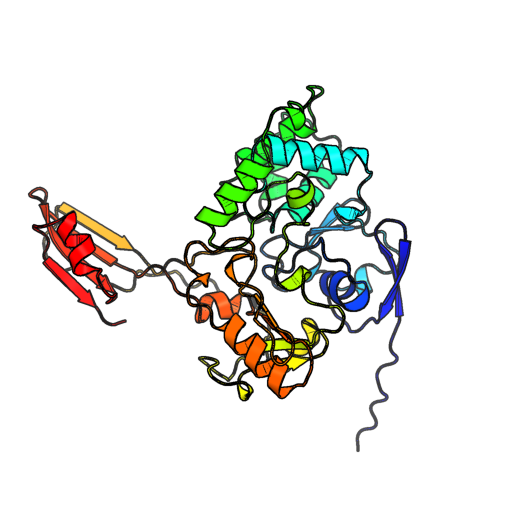 95.88 279 ASP A N 1
ATOM 2042 C CA . ASP A 1 279 ? -4.844 -3.181 -7.236 1.00 95.88 279 ASP A CA 1
ATOM 2043 C C . ASP A 1 279 ? -6.279 -3.255 -6.744 1.00 95.88 279 ASP A C 1
ATOM 2045 O O . ASP A 1 279 ? -6.807 -4.339 -6.494 1.00 95.88 279 ASP A O 1
ATOM 2049 N N . ALA A 1 280 ? -6.889 -2.087 -6.594 1.00 95.69 280 ALA A N 1
ATOM 2050 C CA . ALA A 1 280 ? -8.262 -1.953 -6.166 1.00 95.69 280 ALA A CA 1
ATOM 2051 C C . ALA A 1 280 ? -8.933 -0.795 -6.901 1.00 95.69 280 ALA A C 1
ATOM 2053 O O . ALA A 1 280 ? -8.305 0.237 -7.146 1.00 95.69 280 ALA A O 1
ATOM 2054 N N . ALA A 1 281 ? -10.209 -0.971 -7.208 1.00 96.69 281 ALA A N 1
ATOM 2055 C CA . ALA A 1 281 ? -11.104 0.080 -7.667 1.00 96.69 281 ALA A CA 1
ATOM 2056 C C . ALA A 1 281 ? -12.520 -0.223 -7.178 1.00 96.69 281 ALA A C 1
ATOM 2058 O O . ALA A 1 281 ? -12.863 -1.381 -6.926 1.00 96.69 281 ALA A O 1
ATOM 2059 N N . TRP A 1 282 ? -13.352 0.801 -7.048 1.00 97.25 282 TRP A N 1
ATOM 2060 C CA . TRP A 1 282 ? -14.781 0.635 -6.810 1.00 97.25 282 TRP A CA 1
ATOM 2061 C C . TRP A 1 282 ? -15.591 1.430 -7.823 1.00 97.25 282 TRP A C 1
ATOM 2063 O O . TRP A 1 282 ? -15.103 2.409 -8.377 1.00 97.25 282 TRP A O 1
ATOM 2073 N N . CYS A 1 283 ? -16.817 0.995 -8.087 1.00 98.00 283 CYS A N 1
ATOM 2074 C CA . CYS A 1 283 ? -17.714 1.665 -9.018 1.00 98.00 283 CYS A CA 1
ATOM 2075 C C . CYS A 1 283 ? -19.160 1.516 -8.545 1.00 98.00 283 CYS A C 1
ATOM 2077 O O . CYS A 1 283 ? -19.531 0.463 -8.018 1.00 98.00 283 CYS A O 1
ATOM 2079 N N . ASP A 1 284 ? -19.954 2.570 -8.721 1.00 98.12 284 ASP A N 1
ATOM 2080 C CA . ASP A 1 284 ? -21.411 2.507 -8.618 1.00 98.12 284 ASP A CA 1
ATOM 2081 C C . ASP A 1 284 ? -22.017 1.965 -9.925 1.00 98.12 284 ASP A C 1
ATOM 2083 O O . ASP A 1 284 ? -21.398 2.101 -10.983 1.00 98.12 284 ASP A O 1
ATOM 2087 N N . PRO A 1 285 ? -23.228 1.377 -9.896 1.00 97.50 285 PRO A N 1
ATOM 2088 C CA . PRO A 1 285 ? -23.919 0.969 -11.118 1.00 97.50 285 PRO A CA 1
ATOM 2089 C C . PRO A 1 285 ? -24.094 2.152 -12.077 1.00 97.50 285 PRO A C 1
ATOM 2091 O O . PRO A 1 285 ? -24.508 3.234 -11.655 1.00 97.50 285 PRO A O 1
ATOM 2094 N N . ALA A 1 286 ? -23.789 1.943 -13.358 1.00 95.12 286 ALA A N 1
ATOM 2095 C CA . ALA A 1 286 ? -23.754 2.966 -14.406 1.00 95.12 286 ALA A CA 1
ATOM 2096 C C . ALA A 1 286 ? -22.834 4.174 -14.107 1.00 95.12 286 ALA A C 1
ATOM 2098 O O . ALA A 1 286 ? -22.993 5.237 -14.711 1.00 95.12 286 ALA A O 1
ATOM 2099 N N . GLY A 1 287 ? -21.891 4.026 -13.171 1.00 95.19 287 GLY A N 1
ATOM 2100 C CA . GLY A 1 287 ? -20.926 5.051 -12.791 1.00 95.19 287 GLY A CA 1
ATOM 2101 C C . GLY A 1 287 ? -19.568 4.904 -13.478 1.00 95.19 287 GLY A C 1
ATOM 2102 O O . GLY A 1 287 ? -19.327 4.003 -14.281 1.00 95.19 287 GLY A O 1
ATOM 2103 N N . GLU A 1 288 ? -18.654 5.798 -13.105 1.00 95.62 288 GLU A N 1
ATOM 2104 C CA . GLU A 1 288 ? -17.238 5.717 -13.470 1.00 95.62 288 GLU A CA 1
ATOM 2105 C C . GLU A 1 288 ? -16.441 5.072 -12.328 1.00 95.62 288 GLU A C 1
ATOM 2107 O O . GLU A 1 288 ? -16.692 5.375 -11.155 1.00 95.62 288 GLU A O 1
ATOM 2112 N N . PRO A 1 289 ? -15.495 4.164 -12.617 1.00 95.56 289 PRO A N 1
ATOM 2113 C CA . PRO A 1 289 ? -14.714 3.513 -11.579 1.00 95.56 289 PRO A CA 1
ATOM 2114 C C . PRO A 1 289 ? -13.712 4.474 -10.932 1.00 95.56 289 PRO A C 1
ATOM 2116 O O . PRO A 1 289 ? -13.109 5.328 -11.587 1.00 95.56 289 PRO A O 1
ATOM 2119 N N . SER A 1 290 ? -13.461 4.279 -9.638 1.00 94.00 290 SER A N 1
ATOM 2120 C CA . SER A 1 290 ? -12.366 4.941 -8.939 1.00 94.00 290 SER A CA 1
ATOM 2121 C C . SER A 1 290 ? -11.030 4.570 -9.589 1.00 94.00 290 SER A C 1
ATOM 2123 O O . SER A 1 290 ? -10.791 3.429 -9.993 1.00 94.00 290 SER A O 1
ATOM 2125 N N . THR A 1 291 ? -10.128 5.542 -9.694 1.00 89.75 291 THR A N 1
ATOM 2126 C CA . THR A 1 291 ? -8.841 5.320 -10.355 1.00 89.75 291 THR A CA 1
ATOM 2127 C C . THR A 1 291 ? -7.914 4.436 -9.525 1.00 89.75 291 THR A C 1
ATOM 2129 O O . THR A 1 291 ? -7.614 4.711 -8.364 1.00 89.75 291 THR A O 1
ATOM 2132 N N . VAL A 1 292 ? -7.363 3.410 -10.169 1.00 88.31 292 VAL A N 1
ATOM 2133 C CA . VAL A 1 292 ? -6.347 2.518 -9.589 1.00 88.31 292 VAL A CA 1
ATOM 2134 C C . VAL A 1 292 ? -5.028 3.228 -9.274 1.00 88.31 292 VAL A C 1
ATOM 2136 O O . VAL A 1 292 ? -4.205 2.692 -8.528 1.00 88.31 292 VAL A O 1
ATOM 2139 N N . LEU A 1 293 ? -4.810 4.421 -9.840 1.00 83.62 293 LEU A N 1
ATOM 2140 C CA . LEU A 1 293 ? -3.616 5.243 -9.628 1.00 83.62 293 LEU A CA 1
ATOM 2141 C C . LEU A 1 293 ? -3.692 6.099 -8.357 1.00 83.62 293 LEU A C 1
ATOM 2143 O O . LEU A 1 293 ? -2.653 6.552 -7.886 1.00 83.62 293 LEU A O 1
ATOM 2147 N N . ALA A 1 294 ? -4.880 6.273 -7.767 1.00 75.88 294 ALA A N 1
ATOM 2148 C CA . ALA A 1 294 ? -5.038 6.881 -6.439 1.00 75.88 294 ALA A CA 1
ATOM 2149 C C . ALA A 1 294 ? -4.571 5.950 -5.302 1.00 75.88 294 ALA A C 1
ATOM 2151 O O . ALA A 1 294 ? -4.571 6.326 -4.134 1.00 75.88 294 ALA A O 1
ATOM 2152 N N . ASN A 1 295 ? -4.156 4.730 -5.641 1.00 77.06 295 ASN A N 1
ATOM 2153 C CA . ASN A 1 295 ? -3.675 3.745 -4.689 1.00 77.06 295 ASN A CA 1
ATOM 2154 C C . ASN A 1 295 ? -2.187 3.970 -4.337 1.00 77.06 295 ASN A C 1
ATOM 2156 O O . ASN A 1 295 ? -1.427 4.564 -5.098 1.00 77.06 295 ASN A O 1
ATOM 2160 N N . GLY A 1 296 ? -1.754 3.423 -3.202 1.00 79.19 296 GLY A N 1
ATOM 2161 C CA . GLY A 1 296 ? -0.488 3.549 -2.487 1.00 79.19 296 GLY A CA 1
ATOM 2162 C C . GLY A 1 296 ? 0.773 3.098 -3.227 1.00 79.19 296 GLY A C 1
ATOM 2163 O O . GLY A 1 296 ? 1.519 2.243 -2.739 1.00 79.19 296 GLY A O 1
ATOM 2164 N N . GLY A 1 297 ? 1.042 3.715 -4.374 1.00 81.62 297 GLY A N 1
ATOM 2165 C CA . GLY A 1 297 ? 2.157 3.433 -5.265 1.00 81.62 297 GLY A CA 1
ATOM 2166 C C . GLY A 1 297 ? 1.757 2.527 -6.430 1.00 81.62 297 GLY A C 1
ATOM 2167 O O . GLY A 1 297 ? 1.000 1.569 -6.273 1.00 81.62 297 GLY A O 1
ATOM 2168 N N . ALA A 1 298 ? 2.310 2.827 -7.606 1.00 83.56 298 ALA A N 1
ATOM 2169 C CA . ALA A 1 298 ? 2.115 2.038 -8.822 1.00 83.56 298 ALA A CA 1
ATOM 2170 C C . ALA A 1 298 ? 3.441 1.580 -9.442 1.00 83.56 298 ALA A C 1
ATOM 2172 O O . ALA A 1 298 ? 3.531 0.445 -9.894 1.00 83.56 298 ALA A O 1
ATOM 2173 N N . PHE A 1 299 ? 4.474 2.437 -9.468 1.00 91.31 299 PHE A N 1
ATOM 2174 C CA . PHE A 1 299 ? 5.771 2.160 -10.117 1.00 91.31 299 PHE A CA 1
ATOM 2175 C C . PHE A 1 299 ? 5.619 1.614 -11.555 1.00 91.31 299 PHE A C 1
ATOM 2177 O O . PHE A 1 299 ? 6.327 0.700 -11.970 1.00 91.31 299 PHE A O 1
ATOM 2184 N N . GLY A 1 300 ? 4.631 2.143 -12.289 1.00 88.62 300 GLY A N 1
ATOM 2185 C CA . GLY A 1 300 ? 4.225 1.687 -13.625 1.00 88.62 300 GLY A CA 1
ATOM 2186 C C . GLY A 1 300 ? 3.308 0.458 -13.640 1.00 88.62 300 GLY A C 1
ATOM 2187 O O . GLY A 1 300 ? 2.628 0.219 -14.631 1.00 88.62 300 GLY A O 1
ATOM 2188 N N . GLY A 1 301 ? 3.215 -0.282 -12.535 1.00 89.94 301 GLY A N 1
ATOM 2189 C CA . GLY A 1 301 ? 2.560 -1.584 -12.480 1.00 89.94 301 GLY A CA 1
ATOM 2190 C C . GLY A 1 301 ? 1.029 -1.586 -12.492 1.00 89.94 301 GLY A C 1
ATOM 2191 O O . GLY A 1 301 ? 0.444 -2.647 -12.652 1.00 89.94 301 GLY A O 1
ATOM 2192 N N . LYS A 1 302 ? 0.380 -0.426 -12.327 1.00 91.25 302 LYS A N 1
ATOM 2193 C CA . LYS A 1 302 ? -1.093 -0.301 -12.300 1.00 91.25 302 LYS A CA 1
ATOM 2194 C C . LYS A 1 302 ? -1.690 0.332 -13.557 1.00 91.25 302 LYS A C 1
ATOM 2196 O O . LYS A 1 302 ? -2.905 0.432 -13.668 1.00 91.25 302 LYS A O 1
ATOM 2201 N N . LEU A 1 303 ? -0.854 0.768 -14.505 1.00 86.12 303 LEU A N 1
ATOM 2202 C CA . LEU A 1 303 ? -1.305 1.492 -15.703 1.00 86.12 303 LEU A CA 1
ATOM 2203 C C . LEU A 1 303 ? -2.235 0.661 -16.596 1.00 86.12 303 LEU A C 1
ATOM 2205 O O . LEU A 1 303 ? -3.056 1.225 -17.308 1.00 86.12 303 LEU A O 1
ATOM 2209 N N . THR A 1 304 ? -2.107 -0.663 -16.548 1.00 88.06 304 THR A N 1
ATOM 2210 C CA . THR A 1 304 ? -2.888 -1.616 -17.348 1.00 88.06 304 THR A CA 1
ATOM 2211 C C . THR A 1 304 ? -3.761 -2.514 -16.469 1.00 88.06 304 THR A C 1
ATOM 2213 O O . THR A 1 304 ? -4.061 -3.644 -16.844 1.00 88.06 304 THR A O 1
ATOM 2216 N N . SER A 1 305 ? -4.101 -2.063 -15.259 1.00 92.69 305 SER A N 1
ATOM 2217 C CA . SER A 1 305 ? -4.885 -2.863 -14.320 1.00 92.69 305 SER A CA 1
ATOM 2218 C C . SER A 1 305 ? -6.336 -3.010 -14.771 1.00 92.69 305 SER A C 1
ATOM 2220 O O . SER A 1 305 ? -6.994 -2.024 -15.097 1.00 92.69 305 SER A O 1
ATOM 2222 N N . MET A 1 306 ? -6.859 -4.234 -14.718 1.00 94.19 306 MET A N 1
ATOM 2223 C CA . MET A 1 306 ? -8.233 -4.555 -15.125 1.00 94.19 306 MET A CA 1
ATOM 2224 C C . MET A 1 306 ? -9.294 -4.246 -14.059 1.00 94.19 306 MET A C 1
ATOM 2226 O O . MET A 1 306 ? -10.490 -4.303 -14.336 1.00 94.19 306 MET A O 1
ATOM 2230 N N . VAL A 1 307 ? -8.889 -3.940 -12.821 1.00 95.75 307 VAL A N 1
ATOM 2231 C CA . VAL A 1 307 ? -9.836 -3.871 -11.693 1.00 95.75 307 VAL A CA 1
ATOM 2232 C C . VAL A 1 307 ? -10.859 -2.743 -11.825 1.00 95.75 307 VAL A C 1
ATOM 2234 O O . VAL A 1 307 ? -11.967 -2.891 -11.323 1.00 95.75 307 VAL A O 1
ATOM 2237 N N . GLY A 1 308 ? -10.523 -1.641 -12.506 1.00 95.75 308 GLY A N 1
ATOM 2238 C CA . GLY A 1 308 ? -11.463 -0.540 -12.747 1.00 95.75 308 GLY A CA 1
ATOM 2239 C C . GLY A 1 308 ? -12.626 -0.965 -13.643 1.00 95.75 308 GLY A C 1
ATOM 2240 O O . GLY A 1 308 ? -13.787 -0.782 -13.287 1.00 95.75 308 GLY A O 1
ATOM 2241 N N . GLU A 1 309 ? -12.316 -1.605 -14.771 1.00 96.06 309 GLU A N 1
ATOM 2242 C CA . GLU A 1 309 ? -13.329 -2.146 -15.679 1.00 96.06 309 GLU A CA 1
ATOM 2243 C C . GLU A 1 309 ? -14.165 -3.235 -14.999 1.00 96.06 309 GLU A C 1
ATOM 2245 O O . GLU A 1 309 ? -15.394 -3.197 -15.062 1.00 96.06 309 GLU A O 1
ATOM 2250 N N . MET A 1 310 ? -13.517 -4.155 -14.277 1.00 97.31 310 MET A N 1
ATOM 2251 C CA . MET A 1 310 ? -14.229 -5.210 -13.559 1.00 97.31 310 MET A CA 1
ATOM 2252 C C . MET A 1 310 ? -15.133 -4.663 -12.454 1.00 97.31 310 MET A C 1
ATOM 2254 O O . MET A 1 310 ? -16.246 -5.157 -12.299 1.00 97.31 310 MET A O 1
ATOM 2258 N N . ALA A 1 311 ? -14.711 -3.628 -11.719 1.00 97.88 311 ALA A N 1
ATOM 2259 C CA . ALA A 1 311 ? -15.559 -2.977 -10.723 1.00 97.88 311 ALA A CA 1
ATOM 2260 C C . ALA A 1 311 ? -16.852 -2.441 -11.354 1.00 97.88 311 ALA A C 1
ATOM 2262 O O . ALA A 1 311 ? -17.924 -2.663 -10.796 1.00 97.88 311 ALA A O 1
ATOM 2263 N N . ARG A 1 312 ? -16.764 -1.805 -12.530 1.00 98.00 312 ARG A N 1
ATOM 2264 C CA . ARG A 1 312 ? -17.931 -1.307 -13.274 1.00 98.00 312 ARG A CA 1
ATOM 2265 C C . ARG A 1 312 ? -18.853 -2.445 -13.715 1.00 98.00 312 ARG A C 1
ATOM 2267 O O . ARG A 1 312 ? -20.031 -2.438 -13.377 1.00 98.00 312 ARG A O 1
ATOM 2274 N N . LEU A 1 313 ? -18.313 -3.451 -14.409 1.00 98.25 313 LEU A N 1
ATOM 2275 C CA . LEU A 1 313 ? -19.103 -4.583 -14.914 1.00 98.25 313 LEU A CA 1
ATOM 2276 C C . LEU A 1 313 ? -19.805 -5.348 -13.786 1.00 98.25 313 LEU A C 1
ATOM 2278 O O . LEU A 1 313 ? -20.974 -5.715 -13.903 1.00 98.25 313 LEU A O 1
ATOM 2282 N N . LEU A 1 314 ? -19.104 -5.569 -12.674 1.00 98.38 314 LEU A N 1
ATOM 2283 C CA . LEU A 1 314 ? -19.671 -6.237 -11.511 1.00 98.38 314 LEU A CA 1
ATOM 2284 C C . LEU A 1 314 ? -20.719 -5.365 -10.815 1.00 98.38 314 LEU A C 1
ATOM 2286 O O . LEU A 1 314 ? -21.723 -5.907 -10.356 1.00 98.38 314 LEU A O 1
ATOM 2290 N N . ALA A 1 315 ? -20.519 -4.047 -10.735 1.00 98.38 315 ALA A N 1
ATOM 2291 C CA . ALA A 1 315 ? -21.505 -3.141 -10.152 1.00 98.38 315 ALA A CA 1
ATOM 2292 C C . ALA A 1 315 ? -22.809 -3.131 -10.958 1.00 98.38 315 ALA A C 1
ATOM 2294 O O . ALA A 1 315 ? -23.888 -3.286 -10.379 1.00 98.38 315 ALA A O 1
ATOM 2295 N N . ASP A 1 316 ? -22.703 -3.057 -12.287 1.00 98.19 316 ASP A N 1
ATOM 2296 C CA . ASP A 1 316 ? -23.839 -3.141 -13.208 1.00 98.19 316 ASP A CA 1
ATOM 2297 C C . ASP A 1 316 ? -24.592 -4.471 -13.043 1.00 98.19 316 ASP A C 1
ATOM 2299 O O . ASP A 1 316 ? -25.814 -4.485 -12.888 1.00 98.19 316 ASP A O 1
ATOM 2303 N N . ALA A 1 317 ? -23.866 -5.594 -12.993 1.00 98.00 317 ALA A N 1
ATOM 2304 C CA . ALA A 1 317 ? -24.457 -6.925 -12.849 1.00 98.00 317 ALA A CA 1
ATOM 2305 C C . ALA A 1 317 ? -25.136 -7.155 -11.485 1.00 98.00 317 ALA A C 1
ATOM 2307 O O . ALA A 1 317 ? -26.121 -7.888 -11.400 1.00 98.00 317 ALA A O 1
ATOM 2308 N N . ASN A 1 318 ? -24.621 -6.545 -10.413 1.00 97.44 318 ASN A N 1
ATOM 2309 C CA . ASN A 1 318 ? -25.154 -6.713 -9.056 1.00 97.44 318 ASN A CA 1
ATOM 2310 C C . ASN A 1 318 ? -26.173 -5.631 -8.661 1.00 97.44 318 ASN A C 1
ATOM 2312 O O . ASN A 1 318 ? -26.779 -5.735 -7.592 1.00 97.44 318 ASN A O 1
ATOM 2316 N N . GLY A 1 319 ? -26.339 -4.577 -9.468 1.00 97.56 319 GLY A N 1
ATOM 2317 C CA . GLY A 1 319 ? -27.185 -3.425 -9.142 1.00 97.56 319 GLY A CA 1
ATOM 2318 C C . GLY A 1 319 ? -26.761 -2.693 -7.862 1.00 97.56 319 GLY A C 1
ATOM 2319 O O . GLY A 1 319 ? -27.587 -2.059 -7.205 1.00 97.56 319 GLY A O 1
ATOM 2320 N N . ARG A 1 320 ? -25.492 -2.823 -7.459 1.00 97.50 320 ARG A N 1
ATOM 2321 C CA . ARG A 1 320 ? -24.919 -2.272 -6.221 1.00 97.50 320 ARG A CA 1
ATOM 2322 C C . ARG A 1 320 ? -23.477 -1.857 -6.457 1.00 97.50 320 ARG A C 1
ATOM 2324 O O . ARG A 1 320 ? -22.810 -2.440 -7.300 1.00 97.50 320 ARG A O 1
ATOM 2331 N N . THR A 1 321 ? -22.972 -0.927 -5.652 1.00 98.31 321 THR A N 1
ATOM 2332 C CA . THR A 1 321 ? -21.550 -0.581 -5.650 1.00 98.31 321 THR A CA 1
ATOM 2333 C C . THR A 1 321 ? -20.695 -1.829 -5.426 1.00 98.31 321 THR A C 1
ATOM 2335 O O . THR A 1 321 ? -20.912 -2.567 -4.456 1.00 98.31 321 THR A O 1
ATOM 2338 N N . VAL A 1 322 ? -19.706 -2.051 -6.290 1.00 98.44 322 VAL A N 1
ATOM 2339 C CA . VAL A 1 322 ? -18.737 -3.145 -6.153 1.00 98.44 322 VAL A CA 1
ATOM 2340 C C . VAL A 1 322 ? -17.332 -2.574 -6.080 1.00 98.44 322 VAL A C 1
ATOM 2342 O O . VAL A 1 322 ? -16.937 -1.735 -6.884 1.00 98.44 322 VAL A O 1
ATOM 2345 N N . ARG A 1 323 ? -16.561 -3.076 -5.119 1.00 97.00 323 ARG A N 1
ATOM 2346 C CA . ARG A 1 323 ? -15.127 -2.866 -4.981 1.00 97.00 323 ARG A CA 1
ATOM 2347 C C . ARG A 1 323 ? -14.381 -4.118 -5.441 1.00 97.00 323 ARG A C 1
ATOM 2349 O O . ARG A 1 323 ? -14.367 -5.118 -4.723 1.00 97.00 323 ARG A O 1
ATOM 2356 N N . ALA A 1 324 ? -13.739 -4.051 -6.601 1.00 97.44 324 ALA A N 1
ATOM 2357 C CA . ALA A 1 324 ? -12.861 -5.098 -7.112 1.00 97.44 324 ALA A CA 1
ATOM 2358 C C . ALA A 1 324 ? -11.454 -4.944 -6.519 1.00 97.44 324 ALA A C 1
ATOM 2360 O O . ALA A 1 324 ? -10.883 -3.854 -6.554 1.00 97.44 324 ALA A O 1
ATOM 2361 N N . VAL A 1 325 ? -10.901 -6.025 -5.963 1.00 95.88 325 VAL A N 1
ATOM 2362 C CA . VAL A 1 325 ? -9.595 -6.033 -5.288 1.00 95.88 325 VAL A CA 1
ATOM 2363 C C . VAL A 1 325 ? -8.792 -7.265 -5.693 1.00 95.88 325 VAL A C 1
ATOM 2365 O O . VAL A 1 325 ? -9.256 -8.398 -5.551 1.00 95.88 325 VAL A O 1
ATOM 2368 N N . LEU A 1 326 ? -7.551 -7.055 -6.127 1.00 94.94 326 LEU A N 1
ATOM 2369 C CA . LEU A 1 326 ? -6.573 -8.124 -6.297 1.00 94.94 326 LEU A CA 1
ATOM 2370 C C . LEU A 1 326 ? -5.961 -8.507 -4.949 1.00 94.94 326 LEU A C 1
ATOM 2372 O O . LEU A 1 326 ? -5.573 -7.651 -4.149 1.00 94.94 326 LEU A O 1
ATOM 2376 N N . SER A 1 327 ? -5.803 -9.806 -4.698 1.00 93.31 327 SER A N 1
ATOM 2377 C CA . SER A 1 327 ? -4.932 -10.253 -3.614 1.00 93.31 327 SER A CA 1
ATOM 2378 C C . SER A 1 327 ? -3.461 -9.973 -3.952 1.00 93.31 327 SER A C 1
ATOM 2380 O O . SER A 1 327 ? -3.090 -9.713 -5.098 1.00 93.31 327 SER A O 1
ATOM 2382 N N . ARG A 1 328 ? -2.572 -10.074 -2.956 1.00 91.62 328 ARG A N 1
ATOM 2383 C CA . ARG A 1 328 ? -1.121 -9.982 -3.192 1.00 91.62 328 ARG A CA 1
ATOM 2384 C C . ARG A 1 328 ? -0.633 -11.016 -4.211 1.00 91.62 328 ARG A C 1
ATOM 2386 O O . ARG A 1 328 ? 0.258 -10.719 -4.996 1.00 91.62 328 ARG A O 1
ATOM 2393 N N . GLU A 1 329 ? -1.199 -12.216 -4.185 1.00 89.81 329 GLU A N 1
ATOM 2394 C CA . GLU A 1 329 ? -0.859 -13.262 -5.147 1.00 89.81 329 GLU A CA 1
ATOM 2395 C C . GLU A 1 329 ? -1.300 -12.880 -6.563 1.00 89.81 329 GLU A C 1
ATOM 2397 O O . GLU A 1 329 ? -0.518 -13.023 -7.499 1.00 89.81 329 GLU A O 1
ATOM 2402 N N . ASP A 1 330 ? -2.504 -12.326 -6.706 1.00 92.38 330 ASP A N 1
ATOM 2403 C CA . ASP A 1 330 ? -3.026 -11.878 -8.000 1.00 92.38 330 ASP A CA 1
ATOM 2404 C C . ASP A 1 330 ? -2.161 -10.759 -8.588 1.00 92.38 330 ASP A C 1
ATOM 2406 O O . ASP A 1 330 ? -1.808 -10.816 -9.759 1.00 92.38 330 ASP A O 1
ATOM 2410 N N . VAL A 1 331 ? -1.725 -9.791 -7.772 1.00 92.38 331 VAL A N 1
ATOM 2411 C CA . VAL A 1 331 ? -0.784 -8.739 -8.204 1.00 92.38 331 VAL A CA 1
ATOM 2412 C C . VAL A 1 331 ? 0.518 -9.339 -8.742 1.00 92.38 331 VAL A C 1
ATOM 2414 O O . VAL A 1 331 ? 1.010 -8.944 -9.801 1.00 92.38 331 VAL A O 1
ATOM 2417 N N . VAL A 1 332 ? 1.078 -10.331 -8.046 1.00 89.81 332 VAL A N 1
ATOM 2418 C CA . VAL A 1 332 ? 2.321 -10.977 -8.482 1.00 89.81 332 VAL A CA 1
ATOM 2419 C C . VAL A 1 332 ? 2.109 -11.763 -9.779 1.00 89.81 332 VAL A C 1
ATOM 2421 O O . VAL A 1 332 ? 2.958 -11.673 -10.661 1.00 89.81 332 VAL A O 1
ATOM 2424 N N . ARG A 1 333 ? 0.992 -12.485 -9.925 1.00 88.19 333 ARG A N 1
ATOM 2425 C CA . ARG A 1 333 ? 0.720 -13.348 -11.088 1.00 88.19 333 ARG A CA 1
ATOM 2426 C C . ARG A 1 333 ? 0.240 -12.594 -12.330 1.00 88.19 333 ARG A C 1
ATOM 2428 O O . ARG A 1 333 ? 0.642 -12.946 -13.430 1.00 88.19 333 ARG A O 1
ATOM 2435 N N . LEU A 1 334 ? -0.626 -11.600 -12.153 1.00 89.19 334 LEU A N 1
ATOM 2436 C CA . LEU A 1 334 ? -1.349 -10.924 -13.238 1.00 89.19 334 LEU A CA 1
ATOM 2437 C C . LEU A 1 334 ? -0.771 -9.540 -13.553 1.00 89.19 334 LEU A C 1
ATOM 2439 O O . LEU A 1 334 ? -0.931 -9.033 -14.660 1.00 89.19 334 LEU A O 1
ATOM 2443 N N . GLY A 1 335 ? -0.107 -8.910 -12.581 1.00 89.88 335 GLY A N 1
ATOM 2444 C CA . GLY A 1 335 ? 0.435 -7.567 -12.747 1.00 89.88 335 GLY A CA 1
ATOM 2445 C C . GLY A 1 335 ? 1.639 -7.539 -13.696 1.00 89.88 335 GLY A C 1
ATOM 2446 O O . GLY A 1 335 ? 2.463 -8.461 -13.668 1.00 89.88 335 GLY A O 1
ATOM 2447 N N . PRO A 1 336 ? 1.820 -6.464 -14.479 1.00 89.94 336 PRO A N 1
ATOM 2448 C CA . PRO A 1 336 ? 2.992 -6.302 -15.330 1.00 89.94 336 PRO A CA 1
ATOM 2449 C C . PRO A 1 336 ? 4.287 -6.296 -14.506 1.00 89.94 336 PRO A C 1
ATOM 2451 O O . PRO A 1 336 ? 4.336 -5.848 -13.356 1.00 89.94 336 PRO A O 1
ATOM 2454 N N . LYS A 1 337 ? 5.361 -6.794 -15.115 1.00 90.31 337 LYS A N 1
ATOM 2455 C CA . LYS A 1 337 ? 6.704 -6.879 -14.530 1.00 90.31 337 LYS A CA 1
ATOM 2456 C C . LYS A 1 337 ? 7.694 -6.176 -15.444 1.00 90.31 337 LYS A C 1
ATOM 2458 O O . LYS A 1 337 ? 7.464 -6.076 -16.647 1.00 90.31 337 LYS A O 1
ATOM 2463 N N . ARG A 1 338 ? 8.830 -5.734 -14.899 1.00 92.12 338 ARG A N 1
ATOM 2464 C CA . ARG A 1 338 ? 9.954 -5.334 -15.758 1.00 92.12 338 ARG A CA 1
ATOM 2465 C C . ARG A 1 338 ? 10.456 -6.578 -16.505 1.00 92.12 338 ARG A C 1
ATOM 2467 O O . ARG A 1 338 ? 10.801 -7.545 -15.817 1.00 92.12 338 ARG A O 1
ATOM 2474 N N . PRO A 1 339 ? 10.526 -6.557 -17.846 1.00 91.81 339 PRO A N 1
ATOM 2475 C CA . PRO A 1 339 ? 10.997 -7.702 -18.609 1.00 91.81 339 PRO A CA 1
ATOM 2476 C C . PRO A 1 339 ? 12.483 -8.004 -18.334 1.00 91.81 339 PRO A C 1
ATOM 2478 O O . PRO A 1 339 ? 13.270 -7.068 -18.147 1.00 91.81 339 PRO A O 1
ATOM 2481 N N . PRO A 1 340 ? 12.880 -9.288 -18.287 1.00 95.19 340 PRO A N 1
ATOM 2482 C CA . PRO A 1 340 ? 14.265 -9.701 -18.107 1.00 95.19 340 PRO A CA 1
ATOM 2483 C C . PRO A 1 340 ? 15.094 -9.415 -19.364 1.00 95.19 340 PRO A C 1
ATOM 2485 O O . PRO A 1 340 ? 14.576 -9.349 -20.483 1.00 95.19 340 PRO A O 1
ATOM 2488 N N . MET A 1 341 ? 16.405 -9.290 -19.177 1.00 96.12 341 MET A N 1
ATOM 2489 C CA . MET A 1 341 ? 17.378 -9.179 -20.259 1.00 96.12 341 MET A CA 1
ATOM 2490 C C . MET A 1 341 ? 18.696 -9.865 -19.904 1.00 96.12 341 MET A C 1
ATOM 2492 O O . MET A 1 341 ? 19.060 -9.994 -18.734 1.00 96.12 341 MET A O 1
ATOM 2496 N N . ALA A 1 342 ? 19.431 -10.263 -20.933 1.00 97.69 342 ALA A N 1
ATOM 2497 C CA . ALA A 1 342 ? 20.792 -10.755 -20.855 1.00 97.69 342 ALA A CA 1
ATOM 2498 C C . ALA A 1 342 ? 21.658 -9.942 -21.825 1.00 97.69 342 ALA A C 1
ATOM 2500 O O . ALA A 1 342 ? 21.359 -9.870 -23.014 1.00 97.69 342 ALA A O 1
ATOM 2501 N N . ALA A 1 343 ? 22.719 -9.316 -21.325 1.00 97.62 343 ALA A N 1
ATOM 2502 C CA . ALA A 1 343 ? 23.634 -8.507 -22.122 1.00 97.62 343 ALA A CA 1
ATOM 2503 C C . ALA A 1 343 ? 25.022 -9.142 -22.129 1.00 97.62 343 ALA A C 1
ATOM 2505 O O . ALA A 1 343 ? 25.514 -9.562 -21.082 1.00 97.62 343 ALA A O 1
ATOM 2506 N N . ALA A 1 344 ? 25.646 -9.184 -23.301 1.00 98.19 344 ALA A N 1
ATOM 2507 C CA . ALA A 1 344 ? 26.994 -9.683 -23.518 1.00 98.19 344 ALA A CA 1
ATOM 2508 C C . ALA A 1 344 ? 27.735 -8.673 -24.399 1.00 98.19 344 ALA A C 1
ATOM 2510 O O . ALA A 1 344 ? 27.376 -8.483 -25.562 1.00 98.19 344 ALA A O 1
ATOM 2511 N N . LEU A 1 345 ? 28.697 -7.955 -23.826 1.00 97.88 345 LEU A N 1
ATOM 2512 C CA . LEU A 1 345 ? 29.299 -6.769 -24.433 1.00 97.88 345 LEU A CA 1
ATOM 2513 C C . LEU A 1 345 ? 30.819 -6.903 -24.525 1.00 97.88 345 LEU A C 1
ATOM 2515 O O . LEU A 1 345 ? 31.453 -7.544 -23.684 1.00 97.88 345 LEU A O 1
ATOM 2519 N N . ARG A 1 346 ? 31.390 -6.261 -25.544 1.00 97.75 346 ARG A N 1
ATOM 2520 C CA . ARG A 1 346 ? 32.828 -6.045 -25.709 1.00 97.75 346 ARG A CA 1
ATOM 2521 C C . ARG A 1 346 ? 33.209 -4.603 -25.393 1.00 97.75 346 ARG A C 1
ATOM 2523 O O . ARG A 1 346 ? 32.377 -3.697 -25.463 1.00 97.75 346 ARG A O 1
ATOM 2530 N N . ALA A 1 347 ? 34.486 -4.379 -25.104 1.00 96.19 347 ALA A N 1
ATOM 2531 C CA . ALA A 1 347 ? 35.042 -3.072 -24.772 1.00 96.19 347 ALA A CA 1
ATOM 2532 C C . ALA A 1 347 ? 34.897 -2.032 -25.903 1.00 96.19 347 ALA A C 1
ATOM 2534 O O . ALA A 1 347 ? 34.874 -0.833 -25.638 1.00 96.19 347 ALA A O 1
ATOM 2535 N N . ASP A 1 348 ? 34.754 -2.469 -27.158 1.00 95.44 348 ASP A N 1
ATOM 2536 C CA . ASP A 1 348 ? 34.531 -1.592 -28.320 1.00 95.44 348 ASP A CA 1
ATOM 2537 C C . ASP A 1 348 ? 33.067 -1.117 -28.484 1.00 95.44 348 ASP A C 1
ATOM 2539 O O . ASP A 1 348 ? 32.739 -0.354 -29.410 1.00 95.44 348 ASP A O 1
ATOM 2543 N N . GLY A 1 349 ? 32.189 -1.555 -27.573 1.00 94.06 349 GLY A N 1
ATOM 2544 C CA . GLY A 1 349 ? 30.761 -1.257 -27.546 1.00 94.06 349 GLY A CA 1
ATOM 2545 C C . GLY A 1 349 ? 29.907 -2.171 -28.427 1.00 94.06 349 GLY A C 1
ATOM 2546 O O . GLY A 1 349 ? 28.697 -1.962 -28.503 1.00 94.06 349 GLY A O 1
ATOM 2547 N N . THR A 1 350 ? 30.496 -3.164 -29.102 1.00 97.69 350 THR A N 1
ATOM 2548 C CA . THR A 1 350 ? 29.742 -4.214 -29.800 1.00 97.69 350 THR A CA 1
ATOM 2549 C C . THR A 1 350 ? 29.252 -5.268 -28.814 1.00 97.69 350 THR A C 1
ATOM 2551 O O . THR A 1 350 ? 29.783 -5.426 -27.714 1.00 97.69 350 THR A O 1
ATOM 2554 N N . GLY A 1 351 ? 28.225 -6.020 -29.190 1.00 97.50 351 GLY A N 1
ATOM 2555 C CA . GLY A 1 351 ? 27.707 -7.066 -28.321 1.00 97.50 351 GLY A CA 1
ATOM 2556 C C . GLY A 1 351 ? 26.363 -7.605 -28.762 1.00 97.50 351 GLY A C 1
ATOM 2557 O O . GLY A 1 351 ? 25.873 -7.280 -29.845 1.00 97.50 351 GLY A O 1
ATOM 2558 N N . VAL A 1 352 ? 25.768 -8.414 -27.893 1.00 98.31 352 VAL A N 1
ATOM 2559 C CA . VAL A 1 352 ? 24.415 -8.942 -28.045 1.00 98.31 352 VAL A CA 1
ATOM 2560 C C . VAL A 1 352 ? 23.623 -8.653 -26.775 1.00 98.31 352 VAL A C 1
ATOM 2562 O O . VAL A 1 352 ? 24.059 -8.994 -25.675 1.00 98.31 352 VAL A O 1
ATOM 2565 N N . ILE A 1 353 ? 22.447 -8.049 -26.925 1.00 97.81 353 ILE A N 1
ATOM 2566 C CA . ILE A 1 353 ? 21.445 -7.960 -25.861 1.00 97.81 353 ILE A CA 1
ATOM 2567 C C . ILE A 1 353 ? 20.262 -8.828 -26.257 1.00 97.81 353 ILE A C 1
ATOM 2569 O O . ILE A 1 353 ? 19.596 -8.562 -27.252 1.00 97.81 353 ILE A O 1
ATOM 2573 N N . ARG A 1 354 ? 19.990 -9.849 -25.451 1.00 97.75 354 ARG A N 1
ATOM 2574 C CA . ARG A 1 354 ? 18.767 -10.644 -25.511 1.00 97.75 354 ARG A CA 1
ATOM 2575 C C . ARG A 1 354 ? 17.766 -10.073 -24.526 1.00 97.75 354 ARG A C 1
ATOM 2577 O O . ARG A 1 354 ? 18.083 -9.940 -23.346 1.00 97.75 354 ARG A O 1
ATOM 2584 N N . VAL A 1 355 ? 16.573 -9.732 -24.978 1.00 96.62 355 VAL A N 1
ATOM 2585 C CA . VAL A 1 355 ? 15.553 -9.094 -24.139 1.00 96.62 355 VAL A CA 1
ATOM 2586 C C . VAL A 1 355 ? 14.200 -9.726 -24.401 1.00 96.62 355 VAL A C 1
ATOM 2588 O O . VAL A 1 355 ? 13.889 -10.083 -25.533 1.00 96.62 355 VAL A O 1
ATOM 2591 N N . ALA A 1 356 ? 13.396 -9.889 -23.354 1.00 95.69 356 ALA A N 1
ATOM 2592 C CA . ALA A 1 356 ? 12.029 -10.360 -23.519 1.00 95.69 356 ALA A CA 1
ATOM 2593 C C . ALA A 1 356 ? 11.245 -9.409 -24.440 1.00 95.69 356 ALA A C 1
ATOM 2595 O O . ALA A 1 356 ? 11.284 -8.186 -24.254 1.00 95.69 356 ALA A O 1
ATOM 2596 N N . ARG A 1 357 ? 10.550 -9.972 -25.436 1.00 94.56 357 ARG A N 1
ATOM 2597 C CA . ARG A 1 357 ? 9.851 -9.215 -26.479 1.00 94.56 357 ARG A CA 1
ATOM 2598 C C . ARG A 1 357 ? 8.915 -8.188 -25.852 1.00 94.56 357 ARG A C 1
ATOM 2600 O O . ARG A 1 357 ? 7.999 -8.527 -25.109 1.00 94.56 357 ARG A O 1
ATOM 2607 N N . THR A 1 358 ? 9.167 -6.918 -26.149 1.00 91.25 358 THR A N 1
ATOM 2608 C CA . THR A 1 358 ? 8.417 -5.783 -25.605 1.00 91.25 358 THR A CA 1
ATOM 2609 C C . THR A 1 358 ? 8.368 -4.694 -26.668 1.00 91.25 358 THR A C 1
ATOM 2611 O O . THR A 1 358 ? 9.400 -4.327 -27.223 1.00 91.25 358 THR A O 1
ATOM 2614 N N . ALA A 1 359 ? 7.182 -4.159 -26.958 1.00 91.75 359 ALA A N 1
ATOM 2615 C CA . ALA A 1 359 ? 7.026 -3.145 -28.000 1.00 91.75 359 ALA A CA 1
ATOM 2616 C C . ALA A 1 359 ? 7.957 -1.937 -27.765 1.00 91.75 359 ALA A C 1
ATOM 2618 O O . ALA A 1 359 ? 7.973 -1.363 -26.675 1.00 91.75 359 ALA A O 1
ATOM 2619 N N . GLY A 1 360 ? 8.730 -1.558 -28.788 1.00 93.50 360 GLY A N 1
ATOM 2620 C CA . GLY A 1 360 ? 9.652 -0.415 -28.744 1.00 93.50 360 GLY A CA 1
ATOM 2621 C C . GLY A 1 360 ? 10.991 -0.666 -28.032 1.00 93.50 360 GLY A C 1
ATOM 2622 O O . GLY A 1 360 ? 11.789 0.263 -27.885 1.00 93.50 360 GLY A O 1
ATOM 2623 N N . VAL A 1 361 ? 11.249 -1.884 -27.534 1.00 93.38 361 VAL A N 1
ATOM 2624 C CA . VAL A 1 361 ? 12.449 -2.162 -26.723 1.00 93.38 361 VAL A CA 1
ATOM 2625 C C . VAL A 1 361 ? 13.736 -2.116 -27.544 1.00 93.38 361 VAL A C 1
ATOM 2627 O O . VAL A 1 361 ? 14.765 -1.657 -27.048 1.00 93.38 361 VAL A O 1
ATOM 2630 N N . VAL A 1 362 ? 13.681 -2.547 -28.805 1.00 95.19 362 VAL A N 1
ATOM 2631 C CA . VAL A 1 362 ? 14.833 -2.568 -29.715 1.00 95.19 362 VAL A CA 1
ATOM 2632 C C . VAL A 1 362 ? 15.292 -1.145 -30.014 1.00 95.19 362 VAL A C 1
ATOM 2634 O O . VAL A 1 362 ? 16.479 -0.840 -29.909 1.00 95.19 362 VAL A O 1
ATOM 2637 N N . GLU A 1 363 ? 14.353 -0.256 -30.326 1.00 96.56 363 GLU A N 1
ATOM 2638 C CA . GLU A 1 363 ? 14.613 1.155 -30.593 1.00 96.56 363 GLU A CA 1
ATOM 2639 C C . GLU A 1 363 ? 15.186 1.851 -29.356 1.00 96.56 363 GLU A C 1
ATOM 2641 O O . GLU A 1 363 ? 16.179 2.572 -29.461 1.00 96.56 363 GLU A O 1
ATOM 2646 N N . ALA A 1 364 ? 14.612 1.590 -28.176 1.00 95.44 364 ALA A N 1
ATOM 2647 C CA . ALA A 1 364 ? 15.087 2.157 -26.918 1.00 95.44 364 ALA A CA 1
ATOM 2648 C C . ALA A 1 364 ? 16.526 1.726 -26.582 1.00 95.44 364 ALA A C 1
ATOM 2650 O O . ALA A 1 364 ? 17.327 2.550 -26.140 1.00 95.44 364 ALA A O 1
ATOM 2651 N N . ILE A 1 365 ? 16.875 0.454 -26.816 1.00 95.12 365 ILE A N 1
ATOM 2652 C CA . ILE A 1 365 ? 18.239 -0.051 -26.606 1.00 95.12 365 ILE A CA 1
ATOM 2653 C C . ILE A 1 365 ? 19.200 0.560 -27.630 1.00 95.12 365 ILE A C 1
ATOM 2655 O O . ILE A 1 365 ? 20.238 1.100 -27.247 1.00 95.12 365 ILE A O 1
ATOM 2659 N N . ASN A 1 366 ? 18.854 0.527 -28.918 1.00 96.25 366 ASN A N 1
ATOM 2660 C CA . ASN A 1 366 ? 19.726 1.009 -29.993 1.00 96.25 366 ASN A CA 1
ATOM 2661 C C . ASN A 1 366 ? 19.970 2.523 -29.940 1.00 96.25 366 ASN A C 1
ATOM 2663 O O . ASN A 1 366 ? 21.017 2.981 -30.393 1.00 96.25 366 ASN A O 1
ATOM 2667 N N . ALA A 1 367 ? 19.057 3.298 -29.348 1.00 97.19 367 ALA A N 1
ATOM 2668 C CA . ALA A 1 367 ? 19.262 4.725 -29.107 1.00 97.19 367 ALA A CA 1
ATOM 2669 C C . ALA A 1 367 ? 20.456 5.015 -28.175 1.00 97.19 367 ALA A C 1
ATOM 2671 O O . ALA A 1 367 ? 21.053 6.087 -28.262 1.00 97.19 367 ALA A O 1
ATOM 2672 N N . VAL A 1 368 ? 20.816 4.068 -27.300 1.00 95.44 368 VAL A N 1
ATOM 2673 C CA . VAL A 1 368 ? 21.931 4.195 -26.344 1.00 95.44 368 VAL A CA 1
ATOM 2674 C C . VAL A 1 368 ? 23.128 3.327 -26.749 1.00 95.44 368 VAL A C 1
ATOM 2676 O O . VAL A 1 368 ? 24.275 3.736 -26.578 1.00 95.44 368 VAL A O 1
ATOM 2679 N N . LEU A 1 369 ? 22.878 2.139 -27.306 1.00 95.44 369 LEU A N 1
ATOM 2680 C CA . LEU A 1 369 ? 23.882 1.137 -27.675 1.00 95.44 369 LEU A CA 1
ATOM 2681 C C . LEU A 1 369 ? 23.769 0.754 -29.164 1.00 95.44 369 LEU A C 1
ATOM 2683 O O . LEU A 1 369 ? 23.443 -0.386 -29.487 1.00 95.44 369 LEU A O 1
ATOM 2687 N N . PRO A 1 370 ? 24.077 1.668 -30.101 1.00 96.25 370 PRO A N 1
ATOM 2688 C CA . PRO A 1 370 ? 23.795 1.480 -31.530 1.00 96.25 370 PRO A CA 1
ATOM 2689 C C . PRO A 1 370 ? 24.624 0.379 -32.213 1.00 96.25 370 PRO A C 1
ATOM 2691 O O . PRO A 1 370 ? 24.327 -0.009 -33.339 1.00 96.25 370 PRO A O 1
ATOM 2694 N N . LYS A 1 371 ? 25.694 -0.101 -31.567 1.00 97.44 371 LYS A N 1
ATOM 2695 C CA . LYS A 1 371 ? 26.579 -1.160 -32.086 1.00 97.44 371 LYS A CA 1
ATOM 2696 C C . LYS A 1 371 ? 26.213 -2.559 -31.578 1.00 97.44 371 LYS A C 1
ATOM 2698 O O . LYS A 1 371 ? 26.879 -3.532 -31.933 1.00 97.44 371 LYS A O 1
ATOM 2703 N N . VAL A 1 372 ? 25.207 -2.665 -30.713 1.00 97.38 372 VAL A N 1
ATOM 2704 C CA . VAL A 1 372 ? 24.765 -3.937 -30.147 1.00 97.38 372 VAL A CA 1
ATOM 2705 C C . VAL A 1 372 ? 23.710 -4.559 -31.051 1.00 97.38 372 VAL A C 1
ATOM 2707 O O . VAL A 1 372 ? 22.797 -3.893 -31.527 1.00 97.38 372 VAL A O 1
ATOM 2710 N N . LYS A 1 373 ? 23.807 -5.871 -31.261 1.00 97.69 373 LYS A N 1
ATOM 2711 C CA . LYS A 1 373 ? 22.720 -6.651 -31.844 1.00 97.69 373 LYS A CA 1
ATOM 2712 C C . LYS A 1 373 ? 21.674 -6.916 -30.762 1.00 97.69 373 LYS A C 1
ATOM 2714 O O . LYS A 1 373 ? 21.991 -7.524 -29.741 1.00 97.69 373 LYS A O 1
ATOM 2719 N N . VAL A 1 374 ? 20.432 -6.508 -30.994 1.00 97.56 374 VAL A N 1
ATOM 2720 C CA . VAL A 1 374 ? 19.315 -6.832 -30.098 1.00 97.56 374 VAL A CA 1
ATOM 2721 C C . VAL A 1 374 ? 18.590 -8.077 -30.609 1.00 97.56 374 VAL A C 1
ATOM 2723 O O . VAL A 1 374 ? 18.254 -8.169 -31.788 1.00 97.56 374 VAL A O 1
ATOM 2726 N N . GLU A 1 375 ? 18.375 -9.045 -29.725 1.00 97.25 375 GLU A N 1
ATOM 2727 C CA . GLU A 1 375 ? 17.639 -10.286 -29.968 1.00 97.25 375 GLU A CA 1
ATOM 2728 C C . GLU A 1 375 ? 16.403 -10.303 -29.060 1.00 97.25 375 GLU A C 1
ATOM 2730 O O . GLU A 1 375 ? 16.518 -10.369 -27.836 1.00 97.25 375 GLU A O 1
ATOM 2735 N N . GLU A 1 376 ? 15.209 -10.227 -29.642 1.00 96.88 376 GLU A N 1
ATOM 2736 C CA . GLU A 1 376 ? 13.968 -10.360 -28.877 1.00 96.88 376 GLU A CA 1
ATOM 2737 C C . GLU A 1 376 ? 13.644 -11.835 -28.620 1.00 96.88 376 GLU A C 1
ATOM 2739 O O . GLU A 1 376 ? 13.706 -12.657 -29.536 1.00 96.88 376 GLU A O 1
ATOM 2744 N N . ILE A 1 377 ? 13.282 -12.153 -27.378 1.00 96.12 377 ILE A N 1
ATOM 2745 C CA . ILE A 1 377 ? 12.978 -13.506 -26.907 1.00 96.12 377 ILE A CA 1
ATOM 2746 C C . ILE A 1 377 ? 11.513 -13.574 -26.467 1.00 96.12 377 ILE A C 1
ATOM 2748 O O . ILE A 1 377 ? 11.070 -12.748 -25.669 1.00 96.12 377 ILE A O 1
ATOM 2752 N N . ASP A 1 378 ? 10.776 -14.566 -26.958 1.00 93.12 378 ASP A N 1
ATOM 2753 C CA . ASP A 1 378 ? 9.426 -14.890 -26.489 1.00 93.12 378 ASP A CA 1
ATOM 2754 C C . ASP A 1 378 ? 9.530 -15.814 -25.259 1.00 93.12 378 ASP A C 1
ATOM 2756 O O . ASP A 1 378 ? 10.242 -16.821 -25.313 1.00 93.12 378 ASP A O 1
ATOM 2760 N N . LEU A 1 379 ? 8.888 -15.436 -24.144 1.00 86.62 379 LEU A N 1
ATOM 2761 C CA . LEU A 1 379 ? 8.976 -16.107 -22.835 1.00 86.62 379 LEU A CA 1
ATOM 2762 C C . LEU A 1 379 ? 7.629 -16.628 -22.342 1.00 86.62 379 LEU A C 1
ATOM 2764 O O . LEU A 1 379 ? 6.614 -15.934 -22.578 1.00 86.62 379 LEU A O 1
#

Secondary structure (DSSP, 8-state):
----PPP---EEEEEETTEEEEEE-SS-BHHHIIIIIS---SS--SSTTS--S-TTEEEETTEEEEGGGSBGGGGTT-EEE-STTS-HHHHHHHHHHHHHHT--SS-SSHHHHHHHHHHHHTTT--TT-HHHHHHHHTT---SSSTTHHHHHHHHHHHSSSPPPPGGGS-HHHHHHHHHHHHTS----SHHHHTT-S--HHHHSPTT-EEEEE-TTSSS--SGGGEEEESSHHHHHHHTT--------PPPPPSSPPPSS--SEEEE---B----SSPPEEEE-TTSPPPPGGGSS--TTTTTT-SHHHHHHHHHHHHTS-EEEE--HHHHHHHS--BPPEEEEE-TTS-EEEEEE--TTHHHHHHTT-TTEEEEEE--

Radius of gyration: 23.45 Å; chains: 1; bounding box: 64×63×59 Å

pLDDT: mean 91.61, std 10.57, range [38.12, 98.88]

Sequence (379 aa):
MSDRPAPDVAMIQFVVDGQQVEVVDNGFSLLAALRAQLGVRSPKAGCNPQGQCGCCTVLVDGAPRVACVTPARRVAGRSITTVDGLPEADRQRWADAFLAVGASQCGFCTPGIICRLEGLRAKGTAAEDLAAVDRALAAHLCRCTGWQTIEEAWALALSEVAVLEPAQRDLDAASRRATIEGRSPQRVAADVALGQGGFSEDTAPAGALVAMPRTDAGWPGSIEDWAVAPSLPEARALAGKVQGRHGTIEPAPPIDIAPGEWDLTLRTSWVEPAYLETDAAWCDPAGEPSTVLANGGAFGGKLTSMVGEMARLLADANGRTVRAVLSREDVVRLGPKRPPMAAALRADGTGVIRVARTAGVVEAINAVLPKVKVEEIDL

Foldseek 3Di:
DDPPDDPPFDKFWEAELNDIDIDTQPQFWQLQCCCQVVVNPLQAQFQAQPLQAQSRWWQKQLATDRGRPHGPNVNGHIYIYWLVSPDPLLNLLLLLLCLLLVVADLLRSLRSLSSLLSSVVVVVDDLPPVVVSCVSCVRHDDLPDPCPSVNSSSNSSRDPDDRPPCVVDPQVVVQVVCCVVLVHRFGRGSCSSSVPGCAQSSVFDPQAKEKEAAPPCQAQPDLVRIQIGSGPVNRCVSSVPDDDPDDDDDDDQPDDADDDDFPDKDKDHWAQSPFRAFQKWKAAAVGFIDDSSSHSDCSVFCPPPCRRVSNHNNNNVVVGMYMYGYNPVCSVRPTDTDWIKMWGHHPVLETEIETADDPCVVVVCCVPRVRYHYHYDHD